Protein AF-0000000087151205 (afdb_homodimer)

Structure (mmCIF, N/CA/C/O backbone):
data_AF-0000000087151205-model_v1
#
loop_
_entity.id
_entity.type
_entity.pdbx_description
1 polymer '3-hydroxyisobutyrate dehydrogenase'
#
loop_
_atom_site.group_PDB
_atom_site.id
_atom_site.type_symbol
_atom_site.label_atom_id
_atom_site.label_alt_id
_atom_site.label_comp_id
_atom_site.label_asym_id
_atom_site.label_entity_id
_atom_site.label_seq_id
_atom_site.pdbx_PDB_ins_code
_atom_site.Cartn_x
_atom_site.Cartn_y
_atom_site.Cartn_z
_atom_site.occupancy
_atom_site.B_iso_or_equiv
_atom_site.auth_seq_id
_atom_site.auth_comp_id
_atom_site.auth_asym_id
_atom_site.auth_atom_id
_atom_site.pdbx_PDB_model_num
ATOM 1 N N . MET A 1 1 ? 5.895 -37.219 1.857 1 96.25 1 MET A N 1
ATOM 2 C CA . MET A 1 1 ? 5.371 -37.844 0.642 1 96.25 1 MET A CA 1
ATOM 3 C C . MET A 1 1 ? 6.391 -37.781 -0.488 1 96.25 1 MET A C 1
ATOM 5 O O . MET A 1 1 ? 7.461 -37.188 -0.329 1 96.25 1 MET A O 1
ATOM 9 N N . GLU A 1 2 ? 6.086 -38.469 -1.586 1 98.31 2 GLU A N 1
ATOM 10 C CA . GLU A 1 2 ? 6.902 -38.375 -2.793 1 98.31 2 GLU A CA 1
ATOM 11 C C . GLU A 1 2 ? 6.418 -37.25 -3.703 1 98.31 2 GLU A C 1
ATOM 13 O O . GLU A 1 2 ? 5.242 -37.188 -4.066 1 98.31 2 GLU A O 1
ATOM 18 N N . ILE A 1 3 ? 7.332 -36.344 -3.998 1 98.81 3 ILE A N 1
ATOM 19 C CA . ILE A 1 3 ? 6.973 -35.156 -4.785 1 98.81 3 ILE A CA 1
ATOM 20 C C . ILE A 1 3 ? 7.973 -35 -5.922 1 98.81 3 ILE A C 1
ATOM 22 O O . ILE A 1 3 ? 9.18 -35.125 -5.723 1 98.81 3 ILE A O 1
ATOM 26 N N . GLY A 1 4 ? 7.508 -34.875 -7.129 1 98.94 4 GLY A N 1
ATOM 27 C CA . GLY A 1 4 ? 8.32 -34.312 -8.188 1 98.94 4 GLY A CA 1
ATOM 28 C C . GLY A 1 4 ? 8.352 -32.781 -8.164 1 98.94 4 GLY A C 1
ATOM 29 O O . GLY A 1 4 ? 7.328 -32.156 -7.91 1 98.94 4 GLY A O 1
ATOM 30 N N . PHE A 1 5 ? 9.539 -32.156 -8.422 1 98.94 5 PHE A N 1
ATOM 31 C CA . PHE A 1 5 ? 9.648 -30.703 -8.453 1 98.94 5 PHE A CA 1
ATOM 32 C C . PHE A 1 5 ? 10.398 -30.25 -9.703 1 98.94 5 PHE A C 1
ATOM 34 O O . PHE A 1 5 ? 11.531 -30.656 -9.938 1 98.94 5 PHE A O 1
ATOM 41 N N . ILE A 1 6 ? 9.727 -29.438 -10.484 1 98.94 6 ILE A N 1
ATOM 42 C CA . ILE A 1 6 ? 10.289 -28.969 -11.742 1 98.94 6 ILE A CA 1
ATOM 43 C C . ILE A 1 6 ? 10.516 -27.453 -11.664 1 98.94 6 ILE A C 1
ATOM 45 O O . ILE A 1 6 ? 9.594 -26.703 -11.352 1 98.94 6 ILE A O 1
ATOM 49 N N . GLY A 1 7 ? 11.68 -26.969 -12.039 1 98.75 7 GLY A N 1
ATOM 50 C CA . GLY A 1 7 ? 12.039 -25.562 -11.93 1 98.75 7 GLY A CA 1
ATOM 51 C C . GLY A 1 7 ? 12.727 -25.234 -10.617 1 98.75 7 GLY A C 1
ATOM 52 O O . GLY A 1 7 ? 12.086 -25.172 -9.57 1 98.75 7 GLY A O 1
ATOM 53 N N . LEU A 1 8 ? 14.062 -25 -10.742 1 98.56 8 LEU A N 1
ATOM 54 C CA . LEU A 1 8 ? 14.875 -24.781 -9.547 1 98.56 8 LEU A CA 1
ATOM 55 C C . LEU A 1 8 ? 15.594 -23.438 -9.617 1 98.56 8 LEU A C 1
ATOM 57 O O . LEU A 1 8 ? 16.812 -23.375 -9.391 1 98.56 8 LEU A O 1
ATOM 61 N N . GLY A 1 9 ? 14.797 -22.469 -10 1 95.94 9 GLY A N 1
ATOM 62 C CA . GLY A 1 9 ? 15.305 -21.094 -10.008 1 95.94 9 GLY A CA 1
ATOM 63 C C . GLY A 1 9 ? 15.258 -20.438 -8.648 1 95.94 9 GLY A C 1
ATOM 64 O O . GLY A 1 9 ? 15.297 -21.109 -7.621 1 95.94 9 GLY A O 1
ATOM 65 N N . LYS A 1 10 ? 15.227 -19.141 -8.641 1 93.94 10 LYS A N 1
ATOM 66 C CA . LYS A 1 10 ? 15.297 -18.328 -7.426 1 93.94 10 LYS A CA 1
ATOM 67 C C . LYS A 1 10 ? 14.18 -18.688 -6.453 1 93.94 10 LYS A C 1
ATOM 69 O O . LYS A 1 10 ? 14.375 -18.656 -5.234 1 93.94 10 LYS A O 1
ATOM 74 N N . MET A 1 11 ? 13.031 -19.016 -7.023 1 96.88 11 MET A N 1
ATOM 75 C CA . MET A 1 11 ? 11.883 -19.359 -6.188 1 96.88 11 MET A CA 1
ATOM 76 C C . MET A 1 11 ? 11.82 -20.875 -5.945 1 96.88 11 MET A C 1
ATOM 78 O O . MET A 1 11 ? 11.664 -21.312 -4.809 1 96.88 11 MET A O 1
ATOM 82 N N . GLY A 1 12 ? 12.016 -21.625 -7.016 1 98.44 12 GLY A N 1
ATOM 83 C CA . GLY A 1 12 ? 11.844 -23.062 -6.938 1 98.44 12 GLY A CA 1
ATOM 84 C C . GLY A 1 12 ? 12.867 -23.734 -6.043 1 98.44 12 GLY A C 1
ATOM 85 O O . GLY A 1 12 ? 12.531 -24.656 -5.289 1 98.44 12 GLY A O 1
ATOM 86 N N . PHE A 1 13 ? 14.109 -23.312 -6.098 1 98.44 13 PHE A N 1
ATOM 87 C CA . PHE A 1 13 ? 15.188 -23.969 -5.375 1 98.44 13 PHE A CA 1
ATOM 88 C C . PHE A 1 13 ? 14.945 -23.922 -3.873 1 98.44 13 PHE A C 1
ATOM 90 O O . PHE A 1 13 ? 14.922 -24.953 -3.205 1 98.44 13 PHE A O 1
ATOM 97 N N . PRO A 1 14 ? 14.742 -22.719 -3.287 1 98.56 14 PRO A N 1
ATOM 98 C CA . PRO A 1 14 ? 14.531 -22.703 -1.837 1 98.56 14 PRO A CA 1
ATOM 99 C C . PRO A 1 14 ? 13.258 -23.453 -1.423 1 98.56 14 PRO A C 1
ATOM 101 O O . PRO A 1 14 ? 13.211 -24.062 -0.351 1 98.56 14 PRO A O 1
ATOM 104 N N . MET A 1 15 ? 12.188 -23.438 -2.207 1 98.75 15 MET A N 1
ATOM 105 C CA . MET A 1 15 ? 10.977 -24.188 -1.889 1 98.75 15 MET A CA 1
ATOM 106 C C . MET A 1 15 ? 11.258 -25.688 -1.861 1 98.75 15 MET A C 1
ATOM 108 O O . MET A 1 15 ? 10.867 -26.375 -0.918 1 98.75 15 MET A O 1
ATOM 112 N N . ALA A 1 16 ? 11.969 -26.172 -2.883 1 98.88 16 ALA A N 1
ATOM 113 C CA . ALA A 1 16 ? 12.32 -27.594 -2.959 1 98.88 16 ALA A CA 1
ATOM 114 C C . ALA A 1 16 ? 13.211 -28 -1.789 1 98.88 16 ALA A C 1
ATOM 116 O O . ALA A 1 16 ? 13.016 -29.062 -1.189 1 98.88 16 ALA A O 1
ATOM 117 N N . ARG A 1 17 ? 14.188 -27.156 -1.486 1 98.75 17 ARG A N 1
ATOM 118 C CA . ARG A 1 17 ? 15.078 -27.406 -0.361 1 98.75 17 ARG A CA 1
ATOM 119 C C . ARG A 1 17 ? 14.289 -27.562 0.936 1 98.75 17 ARG A C 1
ATOM 121 O O . ARG A 1 17 ? 14.539 -28.5 1.71 1 98.75 17 ARG A O 1
ATOM 128 N N . ARG A 1 18 ? 13.32 -26.734 1.192 1 98.75 18 ARG A N 1
ATOM 129 C CA . ARG A 1 18 ? 12.516 -26.797 2.408 1 98.75 18 ARG A CA 1
ATOM 130 C C . ARG A 1 18 ? 11.703 -28.094 2.467 1 98.75 18 ARG A C 1
ATOM 132 O O . ARG A 1 18 ? 11.539 -28.672 3.537 1 98.75 18 ARG A O 1
ATOM 139 N N . LEU A 1 19 ? 11.219 -28.5 1.341 1 98.81 19 LEU A N 1
ATOM 140 C CA . LEU A 1 19 ? 10.453 -29.734 1.29 1 98.81 19 LEU A CA 1
ATOM 141 C C . LEU A 1 19 ? 11.32 -30.938 1.679 1 98.81 19 LEU A C 1
ATOM 143 O O . LEU A 1 19 ? 10.883 -31.797 2.438 1 98.81 19 LEU A O 1
ATOM 147 N N . ILE A 1 20 ? 12.562 -30.969 1.192 1 98.69 20 ILE A N 1
ATOM 148 C CA . ILE A 1 20 ? 13.5 -32.031 1.559 1 98.69 20 ILE A CA 1
ATOM 149 C C . ILE A 1 20 ? 13.75 -31.984 3.064 1 98.69 20 ILE A C 1
ATOM 151 O O . ILE A 1 20 ? 13.672 -33 3.738 1 98.69 20 ILE A O 1
ATOM 155 N N . GLU A 1 21 ? 13.984 -30.766 3.578 1 98.38 21 GLU A N 1
ATOM 156 C CA . GLU A 1 21 ? 14.297 -30.594 4.992 1 98.38 21 GLU A CA 1
ATOM 157 C C . GLU A 1 21 ? 13.125 -31 5.875 1 98.38 21 GLU A C 1
ATOM 159 O O . GLU A 1 21 ? 13.312 -31.422 7.012 1 98.38 21 GLU A O 1
ATOM 164 N N . ALA A 1 22 ? 11.953 -30.906 5.352 1 98.44 22 ALA A N 1
ATOM 165 C CA . ALA A 1 22 ? 10.75 -31.25 6.094 1 98.44 22 ALA A CA 1
ATOM 166 C C . ALA A 1 22 ? 10.469 -32.75 6.02 1 98.44 22 ALA A C 1
ATOM 168 O O . ALA A 1 22 ? 9.492 -33.25 6.602 1 98.44 22 ALA A O 1
ATOM 169 N N . GLY A 1 23 ? 11.258 -33.469 5.227 1 98.38 23 GLY A N 1
ATOM 170 C CA . GLY A 1 23 ? 11.164 -34.938 5.254 1 98.38 23 GLY A CA 1
ATOM 171 C C . GLY A 1 23 ? 10.484 -35.5 4.027 1 98.38 23 GLY A C 1
ATOM 172 O O . GLY A 1 23 ? 10.273 -36.719 3.941 1 98.38 23 GLY A O 1
ATOM 173 N N . HIS A 1 24 ? 10.133 -34.719 3.039 1 98.69 24 HIS A N 1
ATOM 174 C CA . HIS A 1 24 ? 9.57 -35.25 1.793 1 98.69 24 HIS A CA 1
ATOM 175 C C . HIS A 1 24 ? 10.664 -35.812 0.893 1 98.69 24 HIS A C 1
ATOM 177 O O . HIS A 1 24 ? 11.82 -35.406 0.97 1 98.69 24 HIS A O 1
ATOM 183 N N . THR A 1 25 ? 10.305 -36.781 0.111 1 98.69 25 THR A N 1
ATOM 184 C CA . THR A 1 25 ? 11.203 -37.344 -0.887 1 98.69 25 THR A CA 1
ATOM 185 C C . THR A 1 25 ? 11 -36.688 -2.244 1 98.69 25 THR A C 1
ATOM 187 O O . THR A 1 25 ? 9.922 -36.781 -2.832 1 98.69 25 THR A O 1
ATOM 190 N N . LEU A 1 26 ? 12.07 -36.062 -2.764 1 98.88 26 LEU A N 1
ATOM 191 C CA . LEU A 1 26 ? 11.875 -35.281 -3.979 1 98.88 26 LEU A CA 1
ATOM 192 C C . LEU A 1 26 ? 12.609 -35.938 -5.156 1 98.88 26 LEU A C 1
ATOM 194 O O . LEU A 1 26 ? 13.734 -36.406 -5 1 98.88 26 LEU A O 1
ATOM 198 N N . THR A 1 27 ? 11.984 -36 -6.262 1 98.88 27 THR A N 1
ATOM 199 C CA . THR A 1 27 ? 12.586 -36.156 -7.586 1 98.88 27 THR A CA 1
ATOM 200 C C . THR A 1 27 ? 12.555 -34.812 -8.328 1 98.88 27 THR A C 1
ATOM 202 O O . THR A 1 27 ? 11.508 -34.188 -8.453 1 98.88 27 THR A O 1
ATOM 205 N N . VAL A 1 28 ? 13.766 -34.375 -8.852 1 98.94 28 VAL A N 1
ATOM 206 C CA . VAL A 1 28 ? 13.82 -32.969 -9.281 1 98.94 28 VAL A CA 1
ATOM 207 C C . VAL A 1 28 ? 14.336 -32.906 -10.719 1 98.94 28 VAL A C 1
ATOM 209 O O . VAL A 1 28 ? 15.086 -33.781 -11.164 1 98.94 28 VAL A O 1
ATOM 212 N N . PHE A 1 29 ? 13.906 -31.828 -11.414 1 98.81 29 PHE A N 1
ATOM 213 C CA . PHE A 1 29 ? 14.367 -31.547 -12.766 1 98.81 29 PHE A CA 1
ATOM 214 C C . PHE A 1 29 ? 14.5 -30.031 -12.984 1 98.81 29 PHE A C 1
ATOM 216 O O . PHE A 1 29 ? 13.648 -29.266 -12.539 1 98.81 29 PHE A O 1
ATOM 223 N N . ASP A 1 30 ? 15.477 -29.641 -13.562 1 98.69 30 ASP A N 1
ATOM 224 C CA . ASP A 1 30 ? 15.742 -28.312 -14.102 1 98.69 30 ASP A CA 1
ATOM 225 C C . ASP A 1 30 ? 16.656 -28.391 -15.328 1 98.69 30 ASP A C 1
ATOM 227 O O . ASP A 1 30 ? 17.422 -29.344 -15.477 1 98.69 30 ASP A O 1
ATOM 231 N N . THR A 1 31 ? 16.516 -27.359 -16.172 1 96.94 31 THR A N 1
ATOM 232 C CA . THR A 1 31 ? 17.406 -27.344 -17.328 1 96.94 31 THR A CA 1
ATOM 233 C C . THR A 1 31 ? 18.828 -27.016 -16.891 1 96.94 31 THR A C 1
ATOM 235 O O . THR A 1 31 ? 19.781 -27.297 -17.625 1 96.94 31 THR A O 1
ATOM 238 N N . ARG A 1 32 ? 18.984 -26.359 -15.734 1 95.06 32 ARG A N 1
ATOM 239 C CA . ARG A 1 32 ? 20.297 -26.078 -15.18 1 95.06 32 ARG A CA 1
ATOM 240 C C . ARG A 1 32 ? 20.797 -27.234 -14.32 1 95.06 32 ARG A C 1
ATOM 242 O O . ARG A 1 32 ? 20.328 -27.422 -13.195 1 95.06 32 ARG A O 1
ATOM 249 N N . LYS A 1 33 ? 21.844 -27.859 -14.742 1 97 33 LYS A N 1
ATOM 250 C CA . LYS A 1 33 ? 22.375 -29.047 -14.086 1 97 33 LYS A CA 1
ATOM 251 C C . LYS A 1 33 ? 22.891 -28.703 -12.688 1 97 33 LYS A C 1
ATOM 253 O O . LYS A 1 33 ? 22.75 -29.516 -11.766 1 97 33 LYS A O 1
ATOM 258 N N . ASP A 1 34 ? 23.406 -27.594 -12.586 1 97.94 34 ASP A N 1
ATOM 259 C CA . ASP A 1 34 ? 23.984 -27.188 -11.305 1 97.94 34 ASP A CA 1
ATOM 260 C C . ASP A 1 34 ? 22.906 -27.125 -10.227 1 97.94 34 ASP A C 1
ATOM 262 O O . ASP A 1 34 ? 23.141 -27.516 -9.078 1 97.94 34 ASP A O 1
ATOM 266 N N . ALA A 1 35 ? 21.766 -26.594 -10.57 1 97.75 35 ALA A N 1
ATOM 267 C CA . ALA A 1 35 ? 20.656 -26.5 -9.617 1 97.75 35 ALA A CA 1
ATOM 268 C C . ALA A 1 35 ? 20.188 -27.891 -9.188 1 97.75 35 ALA A C 1
ATOM 270 O O . ALA A 1 35 ? 19.906 -28.125 -8.016 1 97.75 35 ALA A O 1
ATOM 271 N N . VAL A 1 36 ? 20.172 -28.828 -10.094 1 98.62 36 VAL A N 1
ATOM 272 C CA . VAL A 1 36 ? 19.781 -30.203 -9.805 1 98.62 36 VAL A CA 1
ATOM 273 C C . VAL A 1 36 ? 20.812 -30.859 -8.883 1 98.62 36 VAL A C 1
ATOM 275 O O . VAL A 1 36 ? 20.438 -31.469 -7.875 1 98.62 36 VAL A O 1
ATOM 278 N N . ASP A 1 37 ? 22.094 -30.641 -9.203 1 98.56 37 ASP A N 1
ATOM 279 C CA . ASP A 1 37 ? 23.172 -31.25 -8.422 1 98.56 37 ASP A CA 1
ATOM 280 C C . ASP A 1 37 ? 23.125 -30.781 -6.969 1 98.56 37 ASP A C 1
ATOM 282 O O . ASP A 1 37 ? 23.391 -31.562 -6.051 1 98.56 37 ASP A O 1
ATOM 286 N N . GLN A 1 38 ? 22.797 -29.578 -6.797 1 98.5 38 GLN A N 1
ATOM 287 C CA . GLN A 1 38 ? 22.75 -29.016 -5.449 1 98.5 38 GLN A CA 1
ATOM 288 C C . GLN A 1 38 ? 21.672 -29.688 -4.613 1 98.5 38 GLN A C 1
ATOM 290 O O . GLN A 1 38 ? 21.859 -29.938 -3.422 1 98.5 38 GLN A O 1
ATOM 295 N N . LEU A 1 39 ? 20.547 -30 -5.215 1 98.62 39 LEU A N 1
ATOM 296 C CA . LEU A 1 39 ? 19.469 -30.641 -4.469 1 98.62 39 LEU A CA 1
ATOM 297 C C . LEU A 1 39 ? 19.75 -32.125 -4.301 1 98.62 39 LEU A C 1
ATOM 299 O O . LEU A 1 39 ? 19.375 -32.719 -3.289 1 98.62 39 LEU A O 1
ATOM 303 N N . VAL A 1 40 ? 20.406 -32.719 -5.27 1 98.62 40 VAL A N 1
ATOM 304 C CA . VAL A 1 40 ? 20.812 -34.125 -5.152 1 98.62 40 VAL A CA 1
ATOM 305 C C . VAL A 1 40 ? 21.75 -34.281 -3.965 1 98.62 40 VAL A C 1
ATOM 307 O O . VAL A 1 40 ? 21.641 -35.25 -3.217 1 98.62 40 VAL A O 1
ATOM 310 N N . ALA A 1 41 ? 22.578 -33.344 -3.812 1 98.44 41 ALA A N 1
ATOM 311 C CA . ALA A 1 41 ? 23.5 -33.344 -2.68 1 98.44 41 ALA A CA 1
ATOM 312 C C . ALA A 1 41 ? 22.734 -33.281 -1.355 1 98.44 41 ALA A C 1
ATOM 314 O O . ALA A 1 41 ? 23.281 -33.656 -0.309 1 98.44 41 ALA A O 1
ATOM 315 N N . ARG A 1 42 ? 21.516 -32.875 -1.415 1 97.88 42 ARG A N 1
ATOM 316 C CA . ARG A 1 42 ? 20.703 -32.75 -0.214 1 97.88 42 ARG A CA 1
ATOM 317 C C . ARG A 1 42 ? 19.719 -33.906 -0.103 1 97.88 42 ARG A C 1
ATOM 319 O O . ARG A 1 42 ? 18.844 -33.906 0.77 1 97.88 42 ARG A O 1
ATOM 326 N N . GLY A 1 43 ? 19.812 -34.844 -1.082 1 98.25 43 GLY A N 1
ATOM 327 C CA . GLY A 1 43 ? 19.047 -36.062 -0.925 1 98.25 43 GLY A CA 1
ATOM 328 C C . GLY A 1 43 ? 17.984 -36.25 -1.998 1 98.25 43 GLY A C 1
ATOM 329 O O . GLY A 1 43 ? 17.281 -37.281 -2.027 1 98.25 43 GLY A O 1
ATOM 330 N N . ALA A 1 44 ? 17.828 -35.375 -2.947 1 98.81 44 ALA A N 1
ATOM 331 C CA . ALA A 1 44 ? 16.844 -35.531 -4.016 1 98.81 44 ALA A CA 1
ATOM 332 C C . ALA A 1 44 ? 17.328 -36.5 -5.09 1 98.81 44 ALA A C 1
ATOM 334 O O . ALA A 1 44 ? 18.531 -36.75 -5.184 1 98.81 44 ALA A O 1
ATOM 335 N N . ALA A 1 45 ? 16.438 -37.031 -5.797 1 98.81 45 ALA A N 1
ATOM 336 C CA . ALA A 1 45 ? 16.766 -37.812 -6.977 1 98.81 45 ALA A CA 1
ATOM 337 C C . ALA A 1 45 ? 16.656 -37 -8.25 1 98.81 45 ALA A C 1
ATOM 339 O O . ALA A 1 45 ? 15.68 -36.25 -8.438 1 98.81 45 ALA A O 1
ATOM 340 N N . PRO A 1 46 ? 17.609 -37.094 -9.133 1 98.75 46 PRO A N 1
ATOM 341 C CA . PRO A 1 46 ? 17.531 -36.344 -10.391 1 98.75 46 PRO A CA 1
ATOM 342 C C . PRO A 1 46 ? 16.609 -37 -11.414 1 98.75 46 PRO A C 1
ATOM 344 O O . PRO A 1 46 ? 16.484 -38.25 -11.445 1 98.75 46 PRO A O 1
ATOM 347 N N . ALA A 1 47 ? 15.945 -36.281 -12.188 1 98.75 47 ALA A N 1
ATOM 348 C CA . ALA A 1 47 ? 15.195 -36.75 -13.344 1 98.75 47 ALA A CA 1
ATOM 349 C C . ALA A 1 47 ? 15.742 -36.156 -14.641 1 98.75 47 ALA A C 1
ATOM 351 O O . ALA A 1 47 ? 16.484 -35.156 -14.609 1 98.75 47 ALA A O 1
ATOM 352 N N . THR A 1 48 ? 15.391 -36.688 -15.766 1 98.19 48 THR A N 1
ATOM 353 C CA . THR A 1 48 ? 15.961 -36.281 -17.047 1 98.19 48 THR A CA 1
ATOM 354 C C . THR A 1 48 ? 14.961 -35.438 -17.828 1 98.19 48 THR A C 1
ATOM 356 O O . THR A 1 48 ? 15.328 -34.781 -18.812 1 98.19 48 THR A O 1
ATOM 359 N N . SER A 1 49 ? 13.719 -35.469 -17.422 1 98.25 49 SER A N 1
ATOM 360 C CA . SER A 1 49 ? 12.664 -34.688 -18.078 1 98.25 49 SER A CA 1
ATOM 361 C C . SER A 1 49 ? 11.43 -34.594 -17.172 1 98.25 49 SER A C 1
ATOM 363 O O . SER A 1 49 ? 11.305 -35.312 -16.203 1 98.25 49 SER A O 1
ATOM 365 N N . PRO A 1 50 ? 10.477 -33.656 -17.516 1 98.88 50 PRO A N 1
ATOM 366 C CA . PRO A 1 50 ? 9.203 -33.594 -16.797 1 98.88 50 PRO A CA 1
ATOM 367 C C . PRO A 1 50 ? 8.445 -34.938 -16.859 1 98.88 50 PRO A C 1
ATOM 369 O O . PRO A 1 50 ? 7.895 -35.375 -15.852 1 98.88 50 PRO A O 1
ATOM 372 N N . LYS A 1 51 ? 8.477 -35.562 -17.984 1 98.88 51 LYS A N 1
ATOM 373 C CA . LYS A 1 51 ? 7.824 -36.844 -18.125 1 98.88 51 LYS A CA 1
ATOM 374 C C . LYS A 1 51 ? 8.469 -37.875 -17.203 1 98.88 51 LYS A C 1
ATOM 376 O O . LYS A 1 51 ? 7.766 -38.688 -16.594 1 98.88 51 LYS A O 1
ATOM 381 N N . ASP A 1 52 ? 9.773 -37.875 -17.172 1 98.88 52 ASP A N 1
ATOM 382 C CA . ASP A 1 52 ? 10.492 -38.812 -16.297 1 98.88 52 ASP A CA 1
ATOM 383 C C . ASP A 1 52 ? 10.031 -38.656 -14.844 1 98.88 52 ASP A C 1
ATOM 385 O O . ASP A 1 52 ? 9.812 -39.656 -14.156 1 98.88 52 ASP A O 1
ATOM 389 N N . ILE A 1 53 ? 9.805 -37.469 -14.367 1 98.88 53 ILE A N 1
ATOM 390 C CA . ILE A 1 53 ? 9.281 -37.219 -13.031 1 98.88 53 ILE A CA 1
ATOM 391 C C . ILE A 1 53 ? 7.863 -37.781 -12.922 1 98.88 53 ILE A C 1
ATOM 393 O O . ILE A 1 53 ? 7.547 -38.5 -11.977 1 98.88 53 ILE A O 1
ATOM 397 N N . ALA A 1 54 ? 7.094 -37.5 -13.945 1 98.81 54 ALA A N 1
ATOM 398 C CA . ALA A 1 54 ? 5.68 -37.844 -13.938 1 98.81 54 ALA A CA 1
ATOM 399 C C . ALA A 1 54 ? 5.5 -39.375 -14.055 1 98.81 54 ALA A C 1
ATOM 401 O O . ALA A 1 54 ? 4.441 -39.906 -13.719 1 98.81 54 ALA A O 1
ATOM 402 N N . ASP A 1 55 ? 6.523 -40.094 -14.508 1 98.81 55 ASP A N 1
ATOM 403 C CA . ASP A 1 55 ? 6.512 -41.562 -14.547 1 98.81 55 ASP A CA 1
ATOM 404 C C . ASP A 1 55 ? 6.766 -42.125 -13.156 1 98.81 55 ASP A C 1
ATOM 406 O O . ASP A 1 55 ? 6.469 -43.312 -12.906 1 98.81 55 ASP A O 1
ATOM 410 N N . ARG A 1 56 ? 7.254 -41.312 -12.25 1 98.75 56 ARG A N 1
ATOM 411 C CA . ARG A 1 56 ? 7.805 -41.875 -11.023 1 98.75 56 ARG A CA 1
ATOM 412 C C . ARG A 1 56 ? 6.949 -41.5 -9.82 1 98.75 56 ARG A C 1
ATOM 414 O O . ARG A 1 56 ? 6.918 -42.219 -8.812 1 98.75 56 ARG A O 1
ATOM 421 N N . VAL A 1 57 ? 6.254 -40.406 -9.875 1 98.69 57 VAL A N 1
ATOM 422 C CA . VAL A 1 57 ? 5.562 -39.906 -8.68 1 98.69 57 VAL A CA 1
ATOM 423 C C . VAL A 1 57 ? 4.133 -39.5 -9.047 1 98.69 57 VAL A C 1
ATOM 425 O O . VAL A 1 57 ? 3.838 -39.219 -10.211 1 98.69 57 VAL A O 1
ATOM 428 N N . GLU A 1 58 ? 3.238 -39.375 -8.055 1 98.75 58 GLU A N 1
ATOM 429 C CA . GLU A 1 58 ? 1.835 -39.031 -8.25 1 98.75 58 GLU A CA 1
ATOM 430 C C . GLU A 1 58 ? 1.638 -37.5 -8.211 1 98.75 58 GLU A C 1
ATOM 432 O O . GLU A 1 58 ? 0.706 -36.969 -8.82 1 98.75 58 GLU A O 1
ATOM 437 N N . THR A 1 59 ? 2.473 -36.812 -7.477 1 98.88 59 THR A N 1
ATOM 438 C CA . THR A 1 59 ? 2.34 -35.375 -7.273 1 98.88 59 THR A CA 1
ATOM 439 C C . THR A 1 59 ? 3.555 -34.625 -7.828 1 98.88 59 THR A C 1
ATOM 441 O O . THR A 1 59 ? 4.688 -34.906 -7.414 1 98.88 59 THR A O 1
ATOM 444 N N . VAL A 1 60 ? 3.324 -33.719 -8.805 1 98.94 60 VAL A N 1
ATOM 445 C CA . VAL A 1 60 ? 4.391 -32.938 -9.414 1 98.94 60 VAL A CA 1
ATOM 446 C C . VAL A 1 60 ? 4.141 -31.453 -9.172 1 98.94 60 VAL A C 1
ATOM 448 O O . VAL A 1 60 ? 3.061 -30.953 -9.477 1 98.94 60 VAL A O 1
ATOM 451 N N . MET A 1 61 ? 5.133 -30.75 -8.602 1 98.94 61 MET A N 1
ATOM 452 C CA . MET A 1 61 ? 5.117 -29.297 -8.438 1 98.94 61 MET A CA 1
ATOM 453 C C . MET A 1 61 ? 6.031 -28.625 -9.461 1 98.94 61 MET A C 1
ATOM 455 O O . MET A 1 61 ? 7.047 -29.188 -9.859 1 98.94 61 MET A O 1
ATOM 459 N N . ALA A 1 62 ? 5.645 -27.453 -9.883 1 98.88 62 ALA A N 1
ATOM 460 C CA . ALA A 1 62 ? 6.488 -26.719 -10.82 1 98.88 62 ALA A CA 1
ATOM 461 C C . ALA A 1 62 ? 6.516 -25.234 -10.484 1 98.88 62 ALA A C 1
ATOM 463 O O . ALA A 1 62 ? 5.5 -24.656 -10.086 1 98.88 62 ALA A O 1
ATOM 464 N N . SER A 1 63 ? 7.625 -24.609 -10.516 1 98.69 63 SER A N 1
ATOM 465 C CA . SER A 1 63 ? 7.879 -23.172 -10.43 1 98.69 63 SER A CA 1
ATOM 466 C C . SER A 1 63 ? 8.68 -22.672 -11.625 1 98.69 63 SER A C 1
ATOM 468 O O . SER A 1 63 ? 9.891 -22.922 -11.711 1 98.69 63 SER A O 1
ATOM 470 N N . LEU A 1 64 ? 7.98 -21.969 -12.547 1 98 64 LEU A N 1
ATOM 471 C CA . LEU A 1 64 ? 8.57 -21.688 -13.852 1 98 64 LEU A CA 1
ATOM 472 C C . LEU A 1 64 ? 8.477 -20.203 -14.172 1 98 64 LEU A C 1
ATOM 474 O O . LEU A 1 64 ? 7.625 -19.5 -13.617 1 98 64 LEU A O 1
ATOM 478 N N . PRO A 1 65 ? 9.305 -19.641 -15.055 1 94.44 65 PRO A N 1
ATOM 479 C CA . PRO A 1 65 ? 9.477 -18.203 -15.203 1 94.44 65 PRO A CA 1
ATOM 480 C C . PRO A 1 65 ? 8.469 -17.594 -16.188 1 94.44 65 PRO A C 1
ATOM 482 O O . PRO A 1 65 ? 8.312 -16.375 -16.234 1 94.44 65 PRO A O 1
ATOM 485 N N . SER A 1 66 ? 7.77 -18.453 -17.031 1 96.38 66 SER A N 1
ATOM 486 C CA . SER A 1 66 ? 6.926 -17.875 -18.078 1 96.38 66 SER A CA 1
ATOM 487 C C . SER A 1 66 ? 5.684 -18.719 -18.312 1 96.38 66 SER A C 1
ATOM 489 O O . SER A 1 66 ? 5.641 -19.891 -17.922 1 96.38 66 SER A O 1
ATOM 491 N N . LEU A 1 67 ? 4.73 -18.094 -18.984 1 97.81 67 LEU A N 1
ATOM 492 C CA . LEU A 1 67 ? 3.512 -18.797 -19.359 1 97.81 67 LEU A CA 1
ATOM 493 C C . LEU A 1 67 ? 3.834 -20 -20.25 1 97.81 67 LEU A C 1
ATOM 495 O O . LEU A 1 67 ? 3.344 -21.094 -20.016 1 97.81 67 LEU A O 1
ATOM 499 N N . GLN A 1 68 ? 4.688 -19.766 -21.141 1 97.94 68 GLN A N 1
ATOM 500 C CA . GLN A 1 68 ? 5.043 -20.797 -22.109 1 97.94 68 GLN A CA 1
ATOM 501 C C . GLN A 1 68 ? 5.781 -21.953 -21.453 1 97.94 68 GLN A C 1
ATOM 503 O O . GLN A 1 68 ? 5.562 -23.125 -21.781 1 97.94 68 GLN A O 1
ATOM 508 N N . ALA A 1 69 ? 6.637 -21.609 -20.562 1 98.12 69 ALA A N 1
ATOM 509 C CA . ALA A 1 69 ? 7.359 -22.656 -19.844 1 98.12 69 ALA A CA 1
ATOM 510 C C . ALA A 1 69 ? 6.395 -23.562 -19.078 1 98.12 69 ALA A C 1
ATOM 512 O O . ALA A 1 69 ? 6.527 -24.781 -19.094 1 98.12 69 ALA A O 1
ATOM 513 N N . SER A 1 70 ? 5.41 -22.953 -18.422 1 98.62 70 SER A N 1
ATOM 514 C CA . SER A 1 70 ? 4.426 -23.734 -17.672 1 98.62 70 SER A CA 1
ATOM 515 C C . SER A 1 70 ? 3.6 -24.625 -18.594 1 98.62 70 SER A C 1
ATOM 517 O O . SER A 1 70 ? 3.35 -25.797 -18.297 1 98.62 70 SER A O 1
ATOM 519 N N . LEU A 1 71 ? 3.182 -24.047 -19.719 1 98.75 71 LEU A N 1
ATOM 520 C CA . LEU A 1 71 ? 2.406 -24.797 -20.688 1 98.75 71 LEU A CA 1
ATOM 521 C C . LEU A 1 71 ? 3.207 -25.984 -21.203 1 98.75 71 LEU A C 1
ATOM 523 O O . LEU A 1 71 ? 2.699 -27.109 -21.25 1 98.75 71 LEU A O 1
ATOM 527 N N . GLU A 1 72 ? 4.434 -25.766 -21.578 1 98.62 72 GLU A N 1
ATOM 528 C CA . GLU A 1 72 ? 5.281 -26.797 -22.172 1 98.62 72 GLU A CA 1
ATOM 529 C C . GLU A 1 72 ? 5.602 -27.906 -21.172 1 98.62 72 GLU A C 1
ATOM 531 O O . GLU A 1 72 ? 5.523 -29.094 -21.484 1 98.62 72 GLU A O 1
ATOM 536 N N . VAL A 1 73 ? 5.953 -27.5 -20 1 98.81 73 VAL A N 1
ATOM 537 C CA . VAL A 1 73 ? 6.293 -28.453 -18.953 1 98.81 73 VAL A CA 1
ATOM 538 C C . VAL A 1 73 ? 5.074 -29.312 -18.641 1 98.81 73 VAL A C 1
ATOM 540 O O . VAL A 1 73 ? 5.195 -30.531 -18.469 1 98.81 73 VAL A O 1
ATOM 543 N N . ALA A 1 74 ? 3.945 -28.75 -18.578 1 98.88 74 ALA A N 1
ATOM 544 C CA . ALA A 1 74 ? 2.732 -29.453 -18.188 1 98.88 74 ALA A CA 1
ATOM 545 C C . ALA A 1 74 ? 2.207 -30.328 -19.328 1 98.88 74 ALA A C 1
ATOM 547 O O . ALA A 1 74 ? 1.819 -31.484 -19.109 1 98.88 74 ALA A O 1
ATOM 548 N N . THR A 1 75 ? 2.225 -29.781 -20.578 1 98.69 75 THR A N 1
ATOM 549 C CA . THR A 1 75 ? 1.367 -30.391 -21.578 1 98.69 75 THR A CA 1
ATOM 550 C C . THR A 1 75 ? 2.139 -30.641 -22.875 1 98.69 75 THR A C 1
ATOM 552 O O . THR A 1 75 ? 1.598 -31.219 -23.828 1 98.69 75 THR A O 1
ATOM 555 N N . GLY A 1 76 ? 3.283 -30.203 -22.953 1 98.25 76 GLY A N 1
ATOM 556 C CA . GLY A 1 76 ? 4.059 -30.375 -24.172 1 98.25 76 GLY A CA 1
ATOM 557 C C . GLY A 1 76 ? 4.602 -31.797 -24.328 1 98.25 76 GLY A C 1
ATOM 558 O O . GLY A 1 76 ? 4.344 -32.656 -23.5 1 98.25 76 GLY A O 1
ATOM 559 N N . LYS A 1 77 ? 5.391 -31.969 -25.484 1 97.88 77 LYS A N 1
ATOM 560 C CA . LYS A 1 77 ? 6.094 -33.25 -25.688 1 97.88 77 LYS A CA 1
ATOM 561 C C . LYS A 1 77 ? 7.121 -33.469 -24.578 1 97.88 77 LYS A C 1
ATOM 563 O O . LYS A 1 77 ? 7.938 -32.594 -24.281 1 97.88 77 LYS A O 1
ATOM 568 N N . GLY A 1 78 ? 7.02 -34.656 -23.969 1 98.25 78 GLY A N 1
ATOM 569 C CA . GLY A 1 78 ? 7.922 -34.969 -22.859 1 98.25 78 GLY A CA 1
ATOM 570 C C . GLY A 1 78 ? 7.527 -34.281 -21.562 1 98.25 78 GLY A C 1
ATOM 571 O O . GLY A 1 78 ? 8.289 -34.281 -20.594 1 98.25 78 GLY A O 1
ATOM 572 N N . GLY A 1 79 ? 6.293 -33.719 -21.594 1 98.81 79 GLY A N 1
ATOM 573 C CA . GLY A 1 79 ? 5.812 -33 -20.422 1 98.81 79 GLY A CA 1
ATOM 574 C C . GLY A 1 79 ? 5.145 -33.906 -19.406 1 98.81 79 GLY A C 1
ATOM 575 O O . GLY A 1 79 ? 5.117 -35.125 -19.578 1 98.81 79 GLY A O 1
ATOM 576 N N . VAL A 1 80 ? 4.641 -33.344 -18.375 1 98.88 80 VAL A N 1
ATOM 577 C CA . VAL A 1 80 ? 3.994 -34.031 -17.266 1 98.88 80 VAL A CA 1
ATOM 578 C C . VAL A 1 80 ? 2.816 -34.844 -17.781 1 98.88 80 VAL A C 1
ATOM 580 O O . VAL A 1 80 ? 2.59 -35.969 -17.328 1 98.88 80 VAL A O 1
ATOM 583 N N . ILE A 1 81 ? 2.121 -34.375 -18.734 1 98.81 81 ILE A N 1
ATOM 584 C CA . ILE A 1 81 ? 0.879 -34.938 -19.266 1 98.81 81 ILE A CA 1
ATOM 585 C C . ILE A 1 81 ? 1.142 -36.312 -19.828 1 98.81 81 ILE A C 1
ATOM 587 O O . ILE A 1 81 ? 0.223 -37.125 -19.938 1 98.81 81 ILE A O 1
ATOM 591 N N . GLU A 1 82 ? 2.33 -36.625 -20.141 1 98.62 82 GLU A N 1
ATOM 592 C CA . GLU A 1 82 ? 2.676 -37.906 -20.766 1 98.62 82 GLU A CA 1
ATOM 593 C C . GLU A 1 82 ? 3.131 -38.906 -19.734 1 98.62 82 GLU A C 1
ATOM 595 O O . GLU A 1 82 ? 3.467 -40.062 -20.062 1 98.62 82 GLU A O 1
ATOM 600 N N . GLY A 1 83 ? 3.141 -38.531 -18.5 1 98.62 83 GLY A N 1
ATOM 601 C CA . GLY A 1 83 ? 3.623 -39.406 -17.438 1 98.62 83 GLY A CA 1
ATOM 602 C C . GLY A 1 83 ? 2.684 -40.562 -17.141 1 98.62 83 GLY A C 1
ATOM 603 O O . GLY A 1 83 ? 1.465 -40.406 -17.281 1 98.62 83 GLY A O 1
ATOM 604 N N . ALA A 1 84 ? 3.203 -41.625 -16.578 1 98.31 84 ALA A N 1
ATOM 605 C CA . ALA A 1 84 ? 2.426 -42.812 -16.344 1 98.31 84 ALA A CA 1
ATOM 606 C C . ALA A 1 84 ? 1.823 -42.812 -14.938 1 98.31 84 ALA A C 1
ATOM 608 O O . ALA A 1 84 ? 0.765 -43.406 -14.711 1 98.31 84 ALA A O 1
ATOM 609 N N . ARG A 1 85 ? 2.422 -42.094 -14.023 1 98.62 85 ARG A N 1
ATOM 610 C CA . ARG A 1 85 ? 2.037 -42.281 -12.625 1 98.62 85 ARG A CA 1
ATOM 611 C C . ARG A 1 85 ? 1.356 -41 -12.094 1 98.62 85 ARG A C 1
ATOM 613 O O . ARG A 1 85 ? 0.574 -41.062 -11.141 1 98.62 85 ARG A O 1
ATOM 620 N N . VAL A 1 86 ? 1.593 -39.906 -12.719 1 98.88 86 VAL A N 1
ATOM 621 C CA . VAL A 1 86 ? 1.184 -38.625 -12.203 1 98.88 86 VAL A CA 1
ATOM 622 C C . VAL A 1 86 ? -0.337 -38.562 -12.07 1 98.88 86 VAL A C 1
ATOM 624 O O . VAL A 1 86 ? -1.059 -39.062 -12.938 1 98.88 86 VAL A O 1
ATOM 627 N N . LYS A 1 87 ? -0.772 -38 -10.938 1 98.75 87 LYS A N 1
ATOM 628 C CA . LYS A 1 87 ? -2.197 -37.812 -10.688 1 98.75 87 LYS A CA 1
ATOM 629 C C . LYS A 1 87 ? -2.533 -36.312 -10.523 1 98.75 87 LYS A C 1
ATOM 631 O O . LYS A 1 87 ? -3.668 -35.906 -10.773 1 98.75 87 LYS A O 1
ATOM 636 N N . ARG A 1 88 ? -1.566 -35.562 -10.094 1 98.56 88 ARG A N 1
ATOM 637 C CA . ARG A 1 88 ? -1.823 -34.125 -9.867 1 98.56 88 ARG A CA 1
ATOM 638 C C . ARG A 1 88 ? -0.6 -33.281 -10.211 1 98.56 88 ARG A C 1
ATOM 640 O O . ARG A 1 88 ? 0.535 -33.719 -9.969 1 98.56 88 ARG A O 1
ATOM 647 N N . PHE A 1 89 ? -0.85 -32.219 -10.852 1 98.88 89 PHE A N 1
ATOM 648 C CA . PHE A 1 89 ? 0.136 -31.203 -11.203 1 98.88 89 PHE A CA 1
ATOM 649 C C . PHE A 1 89 ? -0.145 -29.891 -10.469 1 98.88 89 PHE A C 1
ATOM 651 O O . PHE A 1 89 ? -1.208 -29.297 -10.641 1 98.88 89 PHE A O 1
ATOM 658 N N . ILE A 1 90 ? 0.778 -29.422 -9.609 1 98.94 90 ILE A N 1
ATOM 659 C CA . ILE A 1 90 ? 0.667 -28.188 -8.836 1 98.94 90 ILE A CA 1
ATOM 660 C C . ILE A 1 90 ? 1.552 -27.109 -9.461 1 98.94 90 ILE A C 1
ATOM 662 O O . ILE A 1 90 ? 2.779 -27.172 -9.375 1 98.94 90 ILE A O 1
ATOM 666 N N . ASP A 1 91 ? 0.96 -26.141 -10.055 1 98.81 91 ASP A N 1
ATOM 667 C CA . ASP A 1 91 ? 1.7 -25.047 -10.688 1 98.81 91 ASP A CA 1
ATOM 668 C C . ASP A 1 91 ? 1.864 -23.875 -9.727 1 98.81 91 ASP A C 1
ATOM 670 O O . ASP A 1 91 ? 0.909 -23.141 -9.469 1 98.81 91 ASP A O 1
ATOM 674 N N . LEU A 1 92 ? 3.105 -23.609 -9.266 1 98.75 92 LEU A N 1
ATOM 675 C CA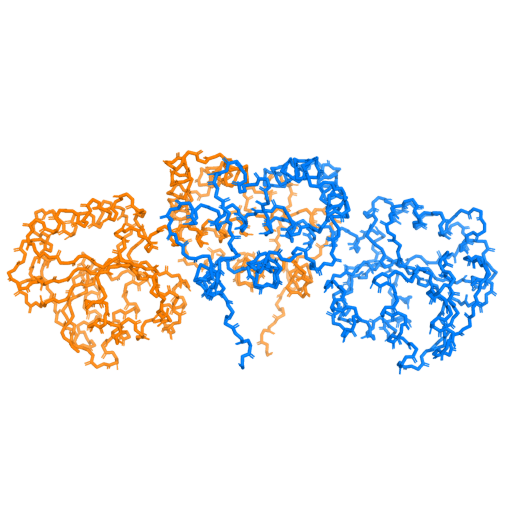 . LEU A 1 92 ? 3.41 -22.531 -8.328 1 98.75 92 LEU A CA 1
ATOM 676 C C . LEU A 1 92 ? 3.744 -21.25 -9.062 1 98.75 92 LEU A C 1
ATOM 678 O O . LEU A 1 92 ? 3.975 -20.203 -8.43 1 98.75 92 LEU A O 1
ATOM 682 N N . SER A 1 93 ? 3.762 -21.312 -10.414 1 98.38 93 SER A N 1
ATOM 683 C CA . SER A 1 93 ? 4.141 -20.172 -11.258 1 98.38 93 SER A CA 1
ATOM 684 C C . SER A 1 93 ? 3.01 -19.156 -11.359 1 98.38 93 SER A C 1
ATOM 686 O O . SER A 1 93 ? 1.869 -19.453 -11 1 98.38 93 SER A O 1
ATOM 688 N N . THR A 1 94 ? 3.377 -17.969 -11.742 1 97.94 94 THR A N 1
ATOM 689 C CA . THR A 1 94 ? 2.395 -16.953 -12.102 1 97.94 94 THR A CA 1
ATOM 690 C C . THR A 1 94 ? 2.186 -16.922 -13.609 1 97.94 94 THR A C 1
ATOM 692 O O . THR A 1 94 ? 3.02 -16.391 -14.344 1 97.94 94 THR A O 1
ATOM 695 N N . VAL A 1 95 ? 1 -17.438 -14.047 1 98.19 95 VAL A N 1
ATOM 696 C CA . VAL A 1 95 ? 0.816 -17.578 -15.492 1 98.19 95 VAL A CA 1
ATOM 697 C C . VAL A 1 95 ? -0.491 -16.922 -15.914 1 98.19 95 VAL A C 1
ATOM 699 O O . VAL A 1 95 ? -0.794 -16.844 -17.109 1 98.19 95 VAL A O 1
ATOM 702 N N . GLY A 1 96 ? -1.278 -16.438 -14.945 1 97.81 96 GLY A N 1
ATOM 703 C CA . GLY A 1 96 ? -2.576 -15.852 -15.242 1 97.81 96 GLY A CA 1
ATOM 704 C C . GLY A 1 96 ? -3.693 -16.875 -15.297 1 97.81 96 GLY A C 1
ATOM 705 O O . GLY A 1 96 ? -3.438 -18.078 -15.453 1 97.81 96 GLY A O 1
ATOM 706 N N . SER A 1 97 ? -4.91 -16.422 -15.18 1 97.94 97 SER A N 1
ATOM 707 C CA . SER A 1 97 ? -6.074 -17.281 -15.062 1 97.94 97 SER A CA 1
ATOM 708 C C . SER A 1 97 ? -6.352 -18.016 -16.375 1 97.94 97 SER A C 1
ATOM 710 O O . SER A 1 97 ? -6.688 -19.203 -16.375 1 97.94 97 SER A O 1
ATOM 712 N N . GLN A 1 98 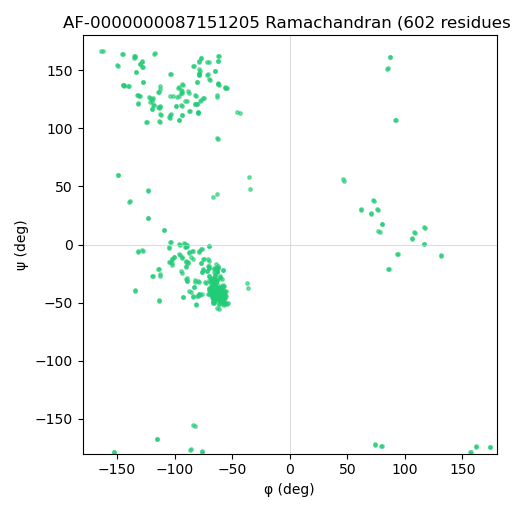? -6.176 -17.391 -17.469 1 97.31 98 GLN A N 1
ATOM 713 C CA . GLN A 1 98 ? -6.477 -18 -18.766 1 97.31 98 GLN A CA 1
ATOM 714 C C . GLN A 1 98 ? -5.535 -19.156 -19.078 1 97.31 98 GLN A C 1
ATOM 716 O O . GLN A 1 98 ? -5.98 -20.234 -19.484 1 97.31 98 GLN A O 1
ATOM 721 N N . MET A 1 99 ? -4.289 -18.922 -18.859 1 98.25 99 MET A N 1
ATOM 722 C CA . MET A 1 99 ? -3.312 -19.984 -19.078 1 98.25 99 MET A CA 1
ATOM 723 C C . MET A 1 99 ? -3.537 -21.125 -18.094 1 98.25 99 MET A C 1
ATOM 725 O O . MET A 1 99 ? -3.432 -22.297 -18.469 1 98.25 99 MET A O 1
ATOM 729 N N . ALA A 1 100 ? -3.84 -20.812 -16.844 1 98.5 100 ALA A N 1
ATOM 730 C CA . ALA A 1 100 ? -4.109 -21.844 -15.859 1 98.5 100 ALA A CA 1
ATOM 731 C C . ALA A 1 100 ? -5.289 -22.719 -16.281 1 98.5 100 ALA A C 1
ATOM 733 O O . ALA A 1 100 ? -5.246 -23.953 -16.141 1 98.5 100 ALA A O 1
ATOM 734 N N . VAL A 1 101 ? -6.328 -22.125 -16.797 1 98.56 101 VAL A N 1
ATOM 735 C CA . VAL A 1 101 ? -7.504 -22.844 -17.25 1 98.56 101 VAL A CA 1
ATOM 736 C C . VAL A 1 101 ? -7.141 -23.719 -18.453 1 98.56 101 VAL A C 1
ATOM 738 O O . VAL A 1 101 ? -7.574 -24.875 -18.547 1 98.56 101 VAL A O 1
ATOM 741 N N . LYS A 1 102 ? -6.387 -23.172 -19.328 1 98.69 102 LYS A N 1
ATOM 742 C CA . LYS A 1 102 ? -5.941 -23.922 -20.5 1 98.69 102 LYS A CA 1
ATOM 743 C C . LYS A 1 102 ? -5.176 -25.188 -20.078 1 98.69 102 LYS A C 1
ATOM 745 O O . LYS A 1 102 ? -5.449 -26.281 -20.578 1 98.69 102 LYS A O 1
ATOM 750 N N . ILE A 1 103 ? -4.242 -25 -19.188 1 98.81 103 ILE A N 1
ATOM 751 C CA . ILE A 1 103 ? -3.451 -26.125 -18.703 1 98.81 103 ILE A CA 1
ATOM 752 C C . ILE A 1 103 ? -4.359 -27.125 -18 1 98.81 103 ILE A C 1
ATOM 754 O O . ILE A 1 103 ? -4.246 -28.328 -18.219 1 98.81 103 ILE A O 1
ATOM 758 N N . HIS A 1 104 ? -5.262 -26.625 -17.188 1 98.75 104 HIS A N 1
ATOM 759 C CA . HIS A 1 104 ? -6.234 -27.469 -16.5 1 98.75 104 HIS A CA 1
ATOM 760 C C . HIS A 1 104 ? -7 -28.344 -17.484 1 98.75 104 HIS A C 1
ATOM 762 O O . HIS A 1 104 ? -7.094 -29.562 -17.297 1 98.75 104 HIS A O 1
ATOM 768 N N . ASP A 1 105 ? -7.535 -27.719 -18.516 1 98.75 105 ASP A N 1
ATOM 769 C CA . ASP A 1 105 ? -8.367 -28.438 -19.484 1 98.75 105 ASP A CA 1
ATOM 770 C C . ASP A 1 105 ? -7.57 -29.516 -20.203 1 98.75 105 ASP A C 1
ATOM 772 O O . ASP A 1 105 ? -8.078 -30.609 -20.453 1 98.75 105 ASP A O 1
ATOM 776 N N . LEU A 1 106 ? -6.371 -29.219 -20.547 1 98.81 106 LEU A N 1
ATOM 777 C CA . LEU A 1 106 ? -5.523 -30.172 -21.25 1 98.81 106 LEU A CA 1
ATOM 778 C C . LEU A 1 106 ? -5.16 -31.344 -20.359 1 98.81 106 LEU A C 1
ATOM 780 O O . LEU A 1 106 ? -5.234 -32.5 -20.781 1 98.81 106 LEU A O 1
ATOM 784 N N . LEU A 1 107 ? -4.797 -31.109 -19.125 1 98.88 107 LEU A N 1
ATOM 785 C CA . LEU A 1 107 ? -4.441 -32.188 -18.188 1 98.88 107 LEU A CA 1
ATOM 786 C C . LEU A 1 107 ? -5.648 -33.062 -17.875 1 98.88 107 LEU A C 1
ATOM 788 O O . LEU A 1 107 ? -5.512 -34.25 -17.703 1 98.88 107 LEU A O 1
ATOM 792 N N . ALA A 1 108 ? -6.805 -32.406 -17.797 1 98.5 108 ALA A N 1
ATOM 793 C CA . ALA A 1 108 ? -8.039 -33.125 -17.484 1 98.5 108 ALA A CA 1
ATOM 794 C C . ALA A 1 108 ? -8.328 -34.219 -18.516 1 98.5 108 ALA A C 1
ATOM 796 O O . ALA A 1 108 ? -8.922 -35.25 -18.188 1 98.5 108 ALA A O 1
ATOM 797 N N . GLN A 1 109 ? -7.887 -34 -19.734 1 98.12 109 GLN A N 1
ATOM 798 C CA . GLN A 1 109 ? -8.078 -35 -20.797 1 98.12 109 GLN A CA 1
ATOM 799 C C . GLN A 1 109 ? -7.344 -36.281 -20.469 1 98.12 109 GLN A C 1
ATOM 801 O O . GLN A 1 109 ? -7.684 -37.344 -21.016 1 98.12 109 GLN A O 1
ATOM 806 N N . LYS A 1 110 ? -6.348 -36.219 -19.641 1 98.31 110 LYS A N 1
ATOM 807 C CA . LYS A 1 110 ? -5.57 -37.375 -19.234 1 98.31 110 LYS A CA 1
ATOM 808 C C . LYS A 1 110 ? -5.855 -37.75 -17.781 1 98.31 110 LYS A C 1
ATOM 810 O O . LYS A 1 110 ? -5.086 -38.5 -17.172 1 98.31 110 LYS A O 1
ATOM 815 N N . ASN A 1 111 ? -6.926 -37.156 -17.203 1 98.31 111 ASN A N 1
ATOM 816 C CA . ASN A 1 111 ? -7.359 -37.406 -15.82 1 98.31 111 ASN A CA 1
ATOM 817 C C . ASN A 1 111 ? -6.293 -37 -14.82 1 98.31 111 ASN A C 1
ATOM 819 O O . ASN A 1 111 ? -6.082 -37.656 -13.805 1 98.31 111 ASN A O 1
ATOM 823 N N . ILE A 1 112 ? -5.535 -36.062 -15.156 1 98.88 112 ILE A N 1
ATOM 824 C CA . ILE A 1 112 ? -4.586 -35.438 -14.234 1 98.88 112 ILE A CA 1
ATOM 825 C C . ILE A 1 112 ? -5.191 -34.188 -13.648 1 98.88 112 ILE A C 1
ATOM 827 O O . ILE A 1 112 ? -5.672 -33.312 -14.383 1 98.88 112 ILE A O 1
ATOM 831 N N . VAL A 1 113 ? -5.191 -34.062 -12.336 1 98.75 113 VAL A N 1
ATOM 832 C CA . VAL A 1 113 ? -5.762 -32.906 -11.641 1 98.75 113 VAL A CA 1
ATOM 833 C C . VAL A 1 113 ? -4.762 -31.766 -11.633 1 98.75 113 VAL A C 1
ATOM 835 O O . VAL A 1 113 ? -3.584 -31.953 -11.32 1 98.75 113 VAL A O 1
ATOM 838 N N . GLN A 1 114 ? -5.188 -30.594 -12.062 1 98.69 114 GLN A N 1
ATOM 839 C CA . GLN A 1 114 ? -4.367 -29.406 -11.875 1 98.69 114 GLN A CA 1
ATOM 840 C C . GLN A 1 114 ? -4.738 -28.672 -10.594 1 98.69 114 GLN A C 1
ATOM 842 O O . GLN A 1 114 ? -5.922 -28.484 -10.297 1 98.69 114 GLN A O 1
ATOM 847 N N . ILE A 1 115 ? -3.787 -28.328 -9.828 1 98.56 115 ILE A N 1
ATOM 848 C CA . ILE A 1 115 ? -3.895 -27.391 -8.719 1 98.56 115 ILE A CA 1
ATOM 849 C C . ILE A 1 115 ? -3.117 -26.109 -9.039 1 98.56 115 ILE A C 1
ATOM 851 O O . ILE A 1 115 ? -1.896 -26.156 -9.211 1 98.56 115 ILE A O 1
ATOM 855 N N . ASP A 1 116 ? -3.807 -25.094 -9.211 1 97.56 116 ASP A N 1
ATOM 856 C CA . ASP A 1 116 ? -3.227 -23.781 -9.406 1 97.56 116 ASP A CA 1
ATOM 857 C C . ASP A 1 116 ? -2.848 -23.141 -8.07 1 97.56 116 ASP A C 1
ATOM 859 O O . ASP A 1 116 ? -3.715 -22.875 -7.238 1 97.56 116 ASP A O 1
ATOM 863 N N . SER A 1 117 ? -1.525 -22.797 -7.902 1 98.62 117 SER A N 1
ATOM 864 C CA . SER A 1 117 ? -1.088 -22.406 -6.566 1 98.62 117 SER A CA 1
ATOM 865 C C . SER A 1 117 ? 0.053 -21.391 -6.633 1 98.62 117 SER A C 1
ATOM 867 O O . SER A 1 117 ? 1.115 -21.609 -6.043 1 98.62 117 SER A O 1
ATOM 869 N N . PRO A 1 118 ? -0.214 -20.25 -7.262 1 98.69 118 PRO A N 1
ATOM 870 C CA . PRO A 1 118 ? 0.834 -19.234 -7.238 1 98.69 118 PRO A CA 1
ATOM 871 C C . PRO A 1 118 ? 1.17 -18.766 -5.824 1 98.69 118 PRO A C 1
ATOM 873 O O . PRO A 1 118 ? 0.422 -19.047 -4.883 1 98.69 118 PRO A O 1
ATOM 876 N N . VAL A 1 119 ? 2.361 -18.125 -5.719 1 98.44 119 VAL A N 1
ATOM 877 C CA . VAL A 1 119 ? 2.859 -17.781 -4.391 1 98.44 119 VAL A CA 1
ATOM 878 C C . VAL A 1 119 ? 3.275 -16.312 -4.367 1 98.44 119 VAL A C 1
ATOM 880 O O . VAL A 1 119 ? 3.555 -15.719 -5.41 1 98.44 119 VAL A O 1
ATOM 883 N N . SER A 1 120 ? 3.27 -15.719 -3.225 1 97.69 120 SER A N 1
ATOM 884 C CA . SER A 1 120 ? 3.742 -14.359 -2.98 1 97.69 120 SER A CA 1
ATOM 885 C C . SER A 1 120 ? 4.645 -14.297 -1.752 1 97.69 120 SER A C 1
ATOM 887 O O . SER A 1 120 ? 4.434 -15.031 -0.785 1 97.69 120 SER A O 1
ATOM 889 N N . GLY A 1 121 ? 5.633 -13.383 -1.745 1 94.56 121 GLY A N 1
ATOM 890 C CA . GLY A 1 121 ? 6.551 -13.227 -0.629 1 94.56 121 GLY A CA 1
ATOM 891 C C . GLY A 1 121 ? 8.008 -13.18 -1.056 1 94.56 121 GLY A C 1
ATOM 892 O O . GLY A 1 121 ? 8.891 -12.914 -0.238 1 94.56 121 GLY A O 1
ATOM 893 N N . GLY A 1 122 ? 8.32 -13.453 -2.285 1 92.75 122 GLY A N 1
ATOM 894 C CA . GLY A 1 122 ? 9.648 -13.305 -2.855 1 92.75 122 GLY A CA 1
ATOM 895 C C . GLY A 1 122 ? 10.617 -14.375 -2.395 1 92.75 122 GLY A C 1
ATOM 896 O O . GLY A 1 122 ? 10.219 -15.352 -1.756 1 92.75 122 GLY A O 1
ATOM 897 N N . VAL A 1 123 ? 11.836 -14.164 -2.771 1 93.25 123 VAL A N 1
ATOM 898 C CA . VAL A 1 123 ? 12.898 -15.125 -2.484 1 93.25 123 VAL A CA 1
ATOM 899 C C . VAL A 1 123 ? 13.055 -15.289 -0.973 1 93.25 123 VAL A C 1
ATOM 901 O O . VAL A 1 123 ? 13.203 -16.406 -0.473 1 93.25 123 VAL A O 1
ATOM 904 N N . SER A 1 124 ? 12.945 -14.156 -0.298 1 93.56 124 SER A N 1
ATOM 905 C CA . SER A 1 124 ? 13.047 -14.219 1.157 1 93.56 124 SER A CA 1
ATOM 906 C C . SER A 1 124 ? 11.945 -15.086 1.753 1 93.56 124 SER A C 1
ATOM 908 O O . SER A 1 124 ? 12.203 -15.906 2.643 1 93.56 124 SER A O 1
ATOM 910 N N . GLY A 1 125 ? 10.734 -14.922 1.292 1 95.44 125 GLY A N 1
ATOM 911 C CA . GLY A 1 125 ? 9.641 -15.766 1.751 1 95.44 125 GLY A CA 1
ATOM 912 C C . GLY A 1 125 ? 9.844 -17.234 1.43 1 95.44 125 GLY A C 1
ATOM 913 O O . GLY A 1 125 ? 9.531 -18.094 2.246 1 95.44 125 GLY A O 1
ATOM 914 N N . ALA A 1 126 ? 10.391 -17.516 0.293 1 97.31 126 ALA A N 1
ATOM 915 C CA . ALA A 1 126 ? 10.656 -18.891 -0.12 1 97.31 126 ALA A CA 1
ATOM 916 C C . ALA A 1 126 ? 11.703 -19.531 0.781 1 97.31 126 ALA A C 1
ATOM 918 O O . ALA A 1 126 ? 11.562 -20.703 1.165 1 97.31 126 ALA A O 1
ATOM 919 N N . GLU A 1 127 ? 12.695 -18.75 1.099 1 97.38 127 GLU A N 1
ATOM 920 C CA . GLU A 1 127 ? 13.773 -19.25 1.945 1 97.38 127 GLU A CA 1
ATOM 921 C C . GLU A 1 127 ? 13.281 -19.531 3.361 1 97.38 127 GLU A C 1
ATOM 923 O O . GLU A 1 127 ? 13.688 -20.516 3.982 1 97.38 127 GLU A O 1
ATOM 928 N N . LYS A 1 128 ? 12.367 -18.688 3.828 1 97.25 128 LYS A N 1
ATOM 929 C CA . LYS A 1 128 ? 11.938 -18.75 5.223 1 97.25 128 LYS A CA 1
ATOM 930 C C . LYS A 1 128 ? 10.695 -19.609 5.379 1 97.25 128 LYS A C 1
ATOM 932 O O . LYS A 1 128 ? 10.328 -20 6.496 1 97.25 128 LYS A O 1
ATOM 937 N N . GLY A 1 129 ? 10.094 -19.969 4.305 1 98.19 129 GLY A N 1
ATOM 938 C CA . GLY A 1 129 ? 8.859 -20.734 4.375 1 98.19 129 GLY A CA 1
ATOM 939 C C . GLY A 1 129 ? 7.668 -19.906 4.828 1 98.19 129 GLY A C 1
ATOM 940 O O . GLY A 1 129 ? 6.824 -20.391 5.59 1 98.19 129 GLY A O 1
ATOM 941 N N . THR A 1 130 ? 7.645 -18.641 4.371 1 97.69 130 THR A N 1
ATOM 942 C CA . THR A 1 130 ? 6.598 -17.734 4.828 1 97.69 130 THR A CA 1
ATOM 943 C C . THR A 1 130 ? 5.812 -17.172 3.645 1 97.69 130 THR A C 1
ATOM 945 O O . THR A 1 130 ? 5.227 -16.094 3.738 1 97.69 130 THR A O 1
ATOM 948 N N . LEU A 1 131 ? 5.828 -17.844 2.549 1 98.25 131 LEU A N 1
ATOM 949 C CA . LEU A 1 131 ? 5.094 -17.406 1.37 1 98.25 131 LEU A CA 1
ATOM 950 C C . LEU A 1 131 ? 3.592 -17.422 1.627 1 98.25 131 LEU A C 1
ATOM 952 O O . LEU A 1 131 ? 3.104 -18.203 2.439 1 98.25 131 LEU A O 1
ATOM 956 N N . ALA A 1 132 ? 2.893 -16.531 0.98 1 98.44 132 ALA A N 1
ATOM 957 C CA . ALA A 1 132 ? 1.455 -16.703 0.791 1 98.44 132 ALA A CA 1
ATOM 958 C C . ALA A 1 132 ? 1.171 -17.672 -0.366 1 98.44 132 ALA A C 1
ATOM 960 O O . ALA A 1 132 ? 1.46 -17.344 -1.523 1 98.44 132 ALA A O 1
ATOM 961 N N . VAL A 1 133 ? 0.612 -18.797 -0.054 1 98.81 133 VAL A N 1
ATOM 962 C CA . VAL A 1 133 ? 0.359 -19.828 -1.043 1 98.81 133 VAL A CA 1
ATOM 963 C C . VAL A 1 133 ? -1.124 -19.859 -1.405 1 98.81 133 VAL A C 1
ATOM 965 O O . VAL A 1 133 ? -1.965 -20.234 -0.583 1 98.81 133 VAL A O 1
ATOM 968 N N . MET A 1 134 ? -1.458 -19.469 -2.621 1 98.88 134 MET A N 1
ATOM 969 C CA . MET A 1 134 ? -2.838 -19.344 -3.084 1 98.88 134 MET A CA 1
ATOM 970 C C . MET A 1 134 ? -3.254 -20.578 -3.883 1 98.88 134 MET A C 1
ATOM 972 O O . MET A 1 134 ? -2.721 -20.828 -4.965 1 98.88 134 MET A O 1
ATOM 976 N N . VAL A 1 135 ? -4.285 -21.266 -3.381 1 98.81 135 VAL A N 1
ATOM 977 C CA . VAL A 1 135 ? -4.555 -22.578 -3.963 1 98.81 135 VAL A CA 1
ATOM 978 C C . VAL A 1 135 ? -5.977 -22.625 -4.516 1 98.81 135 VAL A C 1
ATOM 980 O O . VAL A 1 135 ? -6.93 -22.266 -3.818 1 98.81 135 VAL A O 1
ATOM 983 N N . SER A 1 136 ? -6.055 -23 -5.75 1 98.69 136 SER A N 1
ATOM 984 C CA . SER A 1 136 ? -7.355 -23.359 -6.305 1 98.69 136 SER A CA 1
ATOM 985 C C . SER A 1 136 ? -7.312 -24.734 -6.969 1 98.69 136 SER A C 1
ATOM 987 O O . SER A 1 136 ? -6.305 -25.094 -7.582 1 98.69 136 SER A O 1
ATOM 989 N N . GLY A 1 137 ? -8.305 -25.547 -6.82 1 98.44 137 GLY A N 1
ATOM 990 C CA . GLY A 1 137 ? -8.445 -26.906 -7.309 1 98.44 137 GLY A CA 1
ATOM 991 C C . GLY A 1 137 ? -9.445 -27.719 -6.512 1 98.44 137 GLY A C 1
ATOM 992 O O . GLY A 1 137 ? -10.078 -27.203 -5.594 1 98.44 137 GLY A O 1
ATOM 993 N N . PRO A 1 138 ? -9.602 -29.016 -6.895 1 98.38 138 PRO A N 1
ATOM 994 C CA . PRO A 1 138 ? -10.547 -29.859 -6.148 1 98.38 138 PRO A CA 1
ATOM 995 C C . PRO A 1 138 ? -10.156 -30.031 -4.684 1 98.38 138 PRO A C 1
ATOM 997 O O . PRO A 1 138 ? -8.977 -30.234 -4.375 1 98.38 138 PRO A O 1
ATOM 1000 N N . LYS A 1 139 ? -11.102 -29.984 -3.779 1 98 139 LYS A N 1
ATOM 1001 C CA . LYS A 1 139 ? -10.875 -29.984 -2.336 1 98 139 LYS A CA 1
ATOM 1002 C C . LYS A 1 139 ? -10.133 -31.234 -1.893 1 98 139 LYS A C 1
ATOM 1004 O O . LYS A 1 139 ? -9.203 -31.156 -1.088 1 98 139 LYS A O 1
ATOM 1009 N N . PRO A 1 140 ? -10.516 -32.406 -2.432 1 98.25 140 PRO A N 1
ATOM 1010 C CA . PRO A 1 140 ? -9.805 -33.594 -1.982 1 98.25 140 PRO A CA 1
ATOM 1011 C C . PRO A 1 140 ? -8.312 -33.562 -2.318 1 98.25 140 PRO A C 1
ATOM 1013 O O . PRO A 1 140 ? -7.484 -33.969 -1.502 1 98.25 140 PRO A O 1
ATOM 1016 N N . ASP A 1 141 ? -8.016 -33.125 -3.498 1 98.19 141 ASP A N 1
ATOM 1017 C CA . ASP A 1 141 ? -6.609 -33.031 -3.895 1 98.19 141 ASP A CA 1
ATOM 1018 C C . ASP A 1 141 ? -5.879 -31.953 -3.086 1 98.19 141 ASP A C 1
ATOM 1020 O O . ASP A 1 141 ? -4.715 -32.125 -2.717 1 98.19 141 ASP A O 1
ATOM 1024 N N . PHE A 1 142 ? -6.586 -30.891 -2.822 1 98.38 142 PHE A N 1
ATOM 1025 C CA . PHE A 1 142 ? -6.023 -29.859 -1.965 1 98.38 142 PHE A CA 1
ATOM 1026 C C . PHE A 1 142 ? -5.656 -30.422 -0.598 1 98.38 142 PHE A C 1
ATOM 1028 O O . PHE A 1 142 ? -4.547 -30.219 -0.11 1 98.38 142 PHE A O 1
ATOM 1035 N N . GLU A 1 143 ? -6.523 -31.125 0.007 1 98.38 143 GLU A N 1
ATOM 1036 C CA . GLU A 1 143 ? -6.297 -31.688 1.333 1 98.38 143 GLU A CA 1
ATOM 1037 C C . GLU A 1 143 ? -5.105 -32.625 1.329 1 98.38 143 GLU A C 1
ATOM 1039 O O . GLU A 1 143 ? -4.336 -32.688 2.293 1 98.38 143 GLU A O 1
ATOM 1044 N N . LEU A 1 144 ? -4.988 -33.312 0.255 1 98.06 144 LEU A N 1
ATOM 1045 C CA . LEU A 1 144 ? -3.906 -34.281 0.119 1 98.06 144 LEU A CA 1
ATOM 1046 C C . LEU A 1 144 ? -2.549 -33.594 0.114 1 98.06 144 LEU A C 1
ATOM 1048 O O . LEU A 1 144 ? -1.574 -34.125 0.65 1 98.06 144 LEU A O 1
ATOM 1052 N N . VAL A 1 145 ? -2.473 -32.406 -0.489 1 98.44 145 VAL A N 1
ATOM 1053 C CA . VAL A 1 145 ? -1.165 -31.797 -0.71 1 98.44 145 VAL A CA 1
ATOM 1054 C C . VAL A 1 145 ? -0.949 -30.656 0.286 1 98.44 145 VAL A C 1
ATOM 1056 O O . VAL A 1 145 ? 0.118 -30.047 0.311 1 98.44 145 VAL A O 1
ATOM 1059 N N . LYS A 1 146 ? -1.894 -30.328 1.126 1 98.56 146 LYS A N 1
ATOM 1060 C CA . LYS A 1 146 ? -1.846 -29.172 2.023 1 98.56 146 LYS A CA 1
ATOM 1061 C C . LYS A 1 146 ? -0.626 -29.25 2.939 1 98.56 146 LYS A C 1
ATOM 1063 O O . LYS A 1 146 ? 0.014 -28.219 3.205 1 98.56 146 LYS A O 1
ATOM 1068 N N . GLY A 1 147 ? -0.373 -30.406 3.473 1 98.38 147 GLY A N 1
ATOM 1069 C CA . GLY A 1 147 ? 0.776 -30.562 4.348 1 98.38 147 GLY A CA 1
ATOM 1070 C C . GLY A 1 147 ? 2.082 -30.141 3.701 1 98.38 147 GLY A C 1
ATOM 1071 O O . GLY A 1 147 ? 2.916 -29.484 4.336 1 98.38 147 GLY A O 1
ATOM 1072 N N . ALA A 1 148 ? 2.293 -30.547 2.447 1 98.75 148 ALA A N 1
ATOM 1073 C CA . ALA A 1 148 ? 3.492 -30.141 1.714 1 98.75 148 ALA A CA 1
ATOM 1074 C C . ALA A 1 148 ? 3.5 -28.641 1.45 1 98.75 148 ALA A C 1
ATOM 1076 O O . ALA A 1 148 ? 4.547 -28 1.548 1 98.75 148 ALA A O 1
ATOM 1077 N N . LEU A 1 149 ? 2.354 -28.031 1.116 1 98.81 149 LEU A N 1
ATOM 1078 C CA . LEU A 1 149 ? 2.252 -26.609 0.839 1 98.81 149 LEU A CA 1
ATOM 1079 C C . LEU A 1 149 ? 2.5 -25.797 2.102 1 98.81 149 LEU A C 1
ATOM 1081 O O . LEU A 1 149 ? 3.084 -24.703 2.041 1 98.81 149 LEU A O 1
ATOM 1085 N N . ASP A 1 150 ? 2.176 -26.344 3.273 1 98.62 150 ASP A N 1
ATOM 1086 C CA . ASP A 1 150 ? 2.395 -25.672 4.555 1 98.62 150 ASP A CA 1
ATOM 1087 C C . ASP A 1 150 ? 3.885 -25.5 4.832 1 98.62 150 ASP A C 1
ATOM 1089 O O . ASP A 1 150 ? 4.277 -24.609 5.605 1 98.62 150 ASP A O 1
ATOM 1093 N N . VAL A 1 151 ? 4.668 -26.312 4.227 1 98.69 151 VAL A N 1
ATOM 1094 C CA . VAL A 1 151 ? 6.113 -26.25 4.43 1 98.69 151 VAL A CA 1
ATOM 1095 C C . VAL A 1 151 ? 6.676 -24.984 3.793 1 98.69 151 VAL A C 1
ATOM 1097 O O . VAL A 1 151 ? 7.629 -24.406 4.309 1 98.69 151 VAL A O 1
ATOM 1100 N N . ILE A 1 152 ? 6.039 -24.516 2.719 1 98.56 152 ILE A N 1
ATOM 1101 C CA . ILE A 1 152 ? 6.656 -23.422 1.971 1 98.56 152 ILE A CA 1
ATOM 1102 C C . ILE A 1 152 ? 5.973 -22.109 2.316 1 98.56 152 ILE A C 1
ATOM 1104 O O . ILE A 1 152 ? 6.434 -21.031 1.912 1 98.56 152 ILE A O 1
ATOM 1108 N N . GLY A 1 153 ? 4.867 -22.188 2.971 1 98.38 153 GLY A N 1
ATOM 1109 C CA . GLY A 1 153 ? 4.242 -20.922 3.332 1 98.38 153 GLY A CA 1
ATOM 1110 C C . GLY A 1 153 ? 2.877 -21.094 3.971 1 98.38 153 GLY A C 1
ATOM 1111 O O . GLY A 1 153 ? 2.496 -22.203 4.34 1 98.38 153 GLY A O 1
ATOM 1112 N N . LYS A 1 154 ? 2.217 -19.984 4.211 1 98.38 154 LYS A N 1
ATOM 1113 C CA . LYS A 1 154 ? 0.833 -19.953 4.676 1 98.38 154 LYS A CA 1
ATOM 1114 C C . LYS A 1 154 ? -0.138 -20.234 3.533 1 98.38 154 LYS A C 1
ATOM 1116 O O . LYS A 1 154 ? -0.172 -19.5 2.547 1 98.38 154 LYS A O 1
ATOM 1121 N N . VAL A 1 155 ? -0.972 -21.25 3.744 1 98.75 155 VAL A N 1
ATOM 1122 C CA . VAL A 1 155 ? -1.827 -21.734 2.666 1 98.75 155 VAL A CA 1
ATOM 1123 C C . VAL A 1 155 ? -3.195 -21.062 2.748 1 98.75 155 VAL A C 1
ATOM 1125 O O . VAL A 1 155 ? -3.811 -21.016 3.814 1 98.75 155 VAL A O 1
ATOM 1128 N N . PHE A 1 156 ? -3.648 -20.531 1.621 1 98.69 156 PHE A N 1
ATOM 1129 C CA . PHE A 1 156 ? -4.984 -19.969 1.462 1 98.69 156 PHE A CA 1
ATOM 1130 C C . PHE A 1 156 ? -5.758 -20.719 0.379 1 98.69 156 PHE A C 1
ATOM 1132 O O . PHE A 1 156 ? -5.375 -20.688 -0.792 1 98.69 156 PHE A O 1
ATOM 1139 N N . PHE A 1 157 ? -6.805 -21.344 0.755 1 98.69 157 PHE A N 1
ATOM 1140 C CA .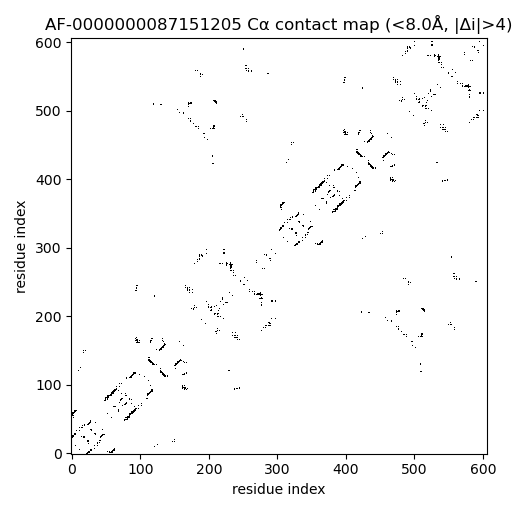 PHE A 1 157 ? -7.668 -21.969 -0.235 1 98.69 157 PHE A CA 1
ATOM 1141 C C . PHE A 1 157 ? -8.586 -20.953 -0.887 1 98.69 157 PHE A C 1
ATOM 1143 O O . PHE A 1 157 ? -9.484 -20.422 -0.235 1 98.69 157 PHE A O 1
ATOM 1150 N N . ILE A 1 158 ? -8.43 -20.703 -2.156 1 98.56 158 ILE A N 1
ATOM 1151 C CA . ILE A 1 158 ? -9.125 -19.641 -2.887 1 98.56 158 ILE A CA 1
ATOM 1152 C C . ILE A 1 158 ? -10.461 -20.172 -3.408 1 98.56 158 ILE A C 1
ATOM 1154 O O . ILE A 1 158 ? -11.453 -19.438 -3.441 1 98.56 158 ILE A O 1
ATOM 1158 N N . GLY A 1 159 ? -10.406 -21.406 -3.875 1 97.69 159 GLY A N 1
ATOM 1159 C CA . GLY A 1 159 ? -11.633 -22 -4.387 1 97.69 159 GLY A CA 1
ATOM 1160 C C . GLY A 1 159 ? -11.375 -23.203 -5.281 1 97.69 159 GLY A C 1
ATOM 1161 O O . GLY A 1 159 ? -10.242 -23.656 -5.414 1 97.69 159 GLY A O 1
ATOM 1162 N N . THR A 1 160 ? -12.5 -23.719 -5.891 1 98.25 160 THR A N 1
ATOM 1163 C CA . THR A 1 160 ? -12.383 -24.938 -6.684 1 98.25 1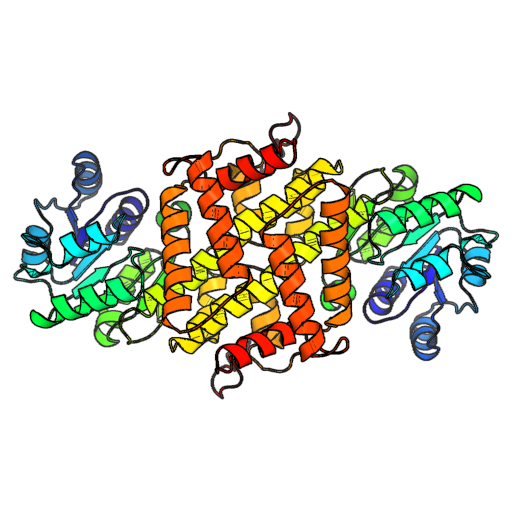60 THR A CA 1
ATOM 1164 C C . THR A 1 160 ? -12.328 -24.609 -8.172 1 98.25 160 THR A C 1
ATOM 1166 O O . THR A 1 160 ? -12 -25.469 -8.992 1 98.25 160 THR A O 1
ATOM 1169 N N . LYS A 1 161 ? -12.602 -23.375 -8.531 1 97.81 161 LYS A N 1
ATOM 1170 C CA . LYS A 1 161 ? -12.609 -22.969 -9.938 1 97.81 161 LYS A CA 1
ATOM 1171 C C . LYS A 1 161 ? -11.188 -22.859 -10.484 1 97.81 161 LYS A C 1
ATOM 1173 O O . LYS A 1 161 ? -10.367 -22.125 -9.922 1 97.81 161 LYS A O 1
ATOM 1178 N N . PRO A 1 162 ? -10.906 -23.562 -11.617 1 97.94 162 PRO A N 1
ATOM 1179 C CA . PRO A 1 162 ? -9.578 -23.406 -12.203 1 97.94 162 PRO A CA 1
ATOM 1180 C C . PRO A 1 162 ? -9.242 -21.938 -12.516 1 97.94 162 PRO A C 1
ATOM 1182 O O . PRO A 1 162 ? -10.086 -21.203 -13.031 1 97.94 162 PRO A O 1
ATOM 1185 N N . GLY A 1 163 ? -8.055 -21.547 -12.18 1 98.19 163 GLY A N 1
ATOM 1186 C CA . GLY A 1 163 ? -7.594 -20.203 -12.492 1 98.19 163 GLY A CA 1
ATOM 1187 C C . GLY A 1 163 ? -7.84 -19.203 -11.367 1 98.19 163 GLY A C 1
ATOM 1188 O O . GLY A 1 163 ? -7.27 -18.109 -11.367 1 98.19 163 GLY A O 1
ATOM 1189 N N . SER A 1 164 ? -8.57 -19.578 -10.328 1 98.56 164 SER A N 1
ATOM 1190 C CA . SER A 1 164 ? -8.906 -18.656 -9.25 1 98.56 164 SER A CA 1
ATOM 1191 C C . SER A 1 164 ? -7.672 -18.266 -8.445 1 98.56 164 SER A C 1
ATOM 1193 O O . SER A 1 164 ? -7.555 -17.125 -7.984 1 98.56 164 SER A O 1
ATOM 1195 N N . GLY A 1 165 ? -6.785 -19.219 -8.242 1 98.75 165 GLY A N 1
ATOM 1196 C CA . GLY A 1 165 ? -5.527 -18.875 -7.594 1 98.75 165 GLY A CA 1
ATOM 1197 C C . GLY A 1 165 ? -4.734 -17.828 -8.336 1 98.75 165 GLY A C 1
ATOM 1198 O O . GLY A 1 165 ? -4.152 -16.922 -7.715 1 98.75 165 GLY A O 1
ATOM 1199 N N . GLN A 1 166 ? -4.727 -17.922 -9.648 1 98.75 166 GLN A N 1
ATOM 1200 C CA . GLN A 1 166 ? -4.027 -16.953 -10.484 1 98.75 166 GLN A CA 1
ATOM 1201 C C . GLN A 1 166 ? -4.695 -15.578 -10.422 1 98.75 166 GLN A C 1
ATOM 1203 O O . GLN A 1 166 ? -4.02 -14.555 -10.336 1 98.75 166 GLN A O 1
ATOM 1208 N N . THR A 1 167 ? -6.023 -15.562 -10.461 1 98.62 167 THR A N 1
ATOM 1209 C CA . THR A 1 167 ? -6.738 -14.297 -10.344 1 98.62 167 THR A CA 1
ATOM 1210 C C . THR A 1 167 ? -6.371 -13.594 -9.039 1 98.62 167 THR A C 1
ATOM 1212 O O . THR A 1 167 ? -6.105 -12.391 -9.031 1 98.62 167 THR A O 1
ATOM 1215 N N . MET A 1 168 ? -6.324 -14.367 -7.969 1 98.81 168 MET A N 1
ATOM 1216 C CA . MET A 1 168 ? -5.949 -13.828 -6.668 1 98.81 168 MET A CA 1
ATOM 1217 C C . MET A 1 168 ? -4.52 -13.297 -6.688 1 98.81 168 MET A C 1
ATOM 1219 O O . MET A 1 168 ? -4.246 -12.219 -6.168 1 98.81 168 MET A O 1
ATOM 1223 N N . LYS A 1 169 ? -3.598 -14.047 -7.266 1 98.81 169 LYS A N 1
ATOM 1224 C CA . LYS A 1 169 ? -2.199 -13.648 -7.387 1 98.81 169 LYS A CA 1
ATOM 1225 C C . LYS A 1 169 ? -2.064 -12.352 -8.18 1 98.81 169 LYS A C 1
ATOM 1227 O O . LYS A 1 169 ? -1.269 -11.477 -7.82 1 98.81 169 LYS A O 1
ATOM 1232 N N . LEU A 1 170 ? -2.834 -12.219 -9.234 1 98.62 170 LEU A N 1
ATOM 1233 C CA . LEU A 1 170 ? -2.764 -11.031 -10.078 1 98.62 170 LEU A CA 1
ATOM 1234 C C . LEU A 1 170 ? -3.254 -9.805 -9.32 1 98.62 170 LEU A C 1
ATOM 1236 O O . LEU A 1 170 ? -2.697 -8.711 -9.477 1 98.62 170 LEU A O 1
ATOM 1240 N N . ALA A 1 171 ? -4.34 -9.969 -8.531 1 98.69 171 ALA A N 1
ATOM 1241 C CA . ALA A 1 171 ? -4.789 -8.875 -7.672 1 98.69 171 ALA A CA 1
ATOM 1242 C C . ALA A 1 171 ? -3.676 -8.43 -6.727 1 98.69 171 ALA A C 1
ATOM 1244 O O . ALA A 1 171 ? -3.4 -7.234 -6.609 1 98.69 171 ALA A O 1
ATOM 1245 N N . ASN A 1 172 ? -3.029 -9.383 -6.117 1 98.62 172 ASN A N 1
ATOM 1246 C CA . ASN A 1 172 ? -1.934 -9.117 -5.195 1 98.62 172 ASN A CA 1
ATOM 1247 C C . ASN A 1 172 ? -0.769 -8.414 -5.891 1 98.62 172 ASN A C 1
ATOM 1249 O O . ASN A 1 172 ? -0.229 -7.438 -5.371 1 98.62 172 ASN A O 1
ATOM 1253 N N . ASN A 1 173 ? -0.367 -8.898 -7.027 1 98.44 173 ASN A N 1
ATOM 1254 C CA . ASN A 1 173 ? 0.803 -8.367 -7.715 1 98.44 173 ASN A CA 1
ATOM 1255 C C . ASN A 1 173 ? 0.519 -7.004 -8.336 1 98.44 173 ASN A C 1
ATOM 1257 O O . ASN A 1 173 ? 1.415 -6.164 -8.43 1 98.44 173 ASN A O 1
ATOM 1261 N N . PHE A 1 174 ? -0.723 -6.848 -8.75 1 98.62 174 PHE A N 1
ATOM 1262 C CA . PHE A 1 174 ? -1.125 -5.52 -9.195 1 98.62 174 PHE A CA 1
ATOM 1263 C C . PHE A 1 174 ? -0.924 -4.496 -8.086 1 98.62 174 PHE A C 1
ATOM 1265 O O . PHE A 1 174 ? -0.375 -3.416 -8.32 1 98.62 174 PHE A O 1
ATOM 1272 N N . LEU A 1 175 ? -1.336 -4.816 -6.891 1 98.88 175 LEU A N 1
ATOM 1273 C CA . LEU A 1 175 ? -1.196 -3.912 -5.754 1 98.88 175 LEU A CA 1
ATOM 1274 C C . LEU A 1 175 ? 0.273 -3.689 -5.414 1 98.88 175 LEU A C 1
ATOM 1276 O O . LEU A 1 175 ? 0.675 -2.574 -5.078 1 98.88 175 LEU A O 1
ATOM 1280 N N . SER A 1 176 ? 1.087 -4.727 -5.488 1 98.69 176 SER A N 1
ATOM 1281 C CA . SER A 1 176 ? 2.521 -4.594 -5.254 1 98.69 176 SER A CA 1
ATOM 1282 C C . SER A 1 176 ? 3.16 -3.654 -6.273 1 98.69 176 SER A C 1
ATOM 1284 O O . SER A 1 176 ? 3.949 -2.781 -5.906 1 98.69 176 SER A O 1
ATOM 1286 N N . ALA A 1 177 ? 2.824 -3.842 -7.52 1 98.81 177 ALA A N 1
ATOM 1287 C CA . ALA A 1 177 ? 3.338 -2.994 -8.594 1 98.81 177 ALA A CA 1
ATOM 1288 C C . ALA A 1 177 ? 2.912 -1.542 -8.391 1 98.81 177 ALA A C 1
ATOM 1290 O O . ALA A 1 177 ? 3.701 -0.622 -8.617 1 98.81 177 ALA A O 1
ATOM 1291 N N . THR A 1 178 ? 1.647 -1.387 -8.008 1 98.88 178 THR A N 1
ATOM 1292 C CA . THR A 1 178 ? 1.108 -0.056 -7.754 1 98.88 178 THR A CA 1
ATOM 1293 C C . THR A 1 178 ? 1.854 0.618 -6.605 1 98.88 178 THR A C 1
ATOM 1295 O O . THR A 1 178 ? 2.232 1.787 -6.703 1 98.88 178 THR A O 1
ATOM 1298 N N . ALA A 1 179 ? 2.068 -0.124 -5.531 1 98.88 179 ALA A N 1
ATOM 1299 C CA . ALA A 1 179 ? 2.787 0.408 -4.375 1 98.88 179 ALA A CA 1
ATOM 1300 C C . ALA A 1 179 ? 4.176 0.898 -4.773 1 98.88 179 ALA A C 1
ATOM 1302 O O . ALA A 1 179 ? 4.609 1.971 -4.344 1 98.88 179 ALA A O 1
ATOM 1303 N N . MET A 1 180 ? 4.887 0.158 -5.582 1 98.88 180 MET A N 1
ATOM 1304 C CA . MET A 1 180 ? 6.258 0.484 -5.965 1 98.88 180 MET A CA 1
ATOM 1305 C C . MET A 1 180 ? 6.312 1.812 -6.715 1 98.88 180 MET A C 1
ATOM 1307 O O . MET A 1 180 ? 7.105 2.689 -6.371 1 98.88 180 MET A O 1
ATOM 1311 N N . VAL A 1 181 ? 5.457 2.008 -7.684 1 98.88 181 VAL A N 1
ATOM 1312 C CA . VAL A 1 181 ? 5.574 3.188 -8.539 1 98.88 181 VAL A CA 1
ATOM 1313 C C . VAL A 1 181 ? 4.918 4.387 -7.855 1 98.88 181 VAL A C 1
ATOM 1315 O O . VAL A 1 181 ? 5.391 5.516 -7.98 1 98.88 181 VAL A O 1
ATOM 1318 N N . ALA A 1 182 ? 3.785 4.18 -7.125 1 98.88 182 ALA A N 1
ATOM 1319 C CA . ALA A 1 182 ? 3.17 5.281 -6.391 1 98.88 182 ALA A CA 1
ATOM 1320 C C . ALA A 1 182 ? 4.109 5.812 -5.312 1 98.88 182 ALA A C 1
ATOM 1322 O O . ALA A 1 182 ? 4.23 7.027 -5.129 1 98.88 182 ALA A O 1
ATOM 1323 N N . THR A 1 183 ? 4.77 4.898 -4.586 1 98.94 183 THR A N 1
ATOM 1324 C CA . THR A 1 183 ? 5.727 5.324 -3.568 1 98.94 183 THR A CA 1
ATOM 1325 C C . THR A 1 183 ? 6.91 6.047 -4.207 1 98.94 183 THR A C 1
ATOM 1327 O O . THR A 1 183 ? 7.418 7.023 -3.652 1 98.94 183 THR A O 1
ATOM 1330 N N . SER A 1 184 ? 7.348 5.566 -5.352 1 98.94 184 SER A N 1
ATOM 1331 C CA . SER A 1 184 ? 8.398 6.254 -6.09 1 98.94 184 SER A CA 1
ATOM 1332 C C . SER A 1 184 ? 7.996 7.684 -6.43 1 98.94 184 SER A C 1
ATOM 1334 O O . SER A 1 184 ? 8.773 8.617 -6.219 1 98.94 184 SER A O 1
ATOM 1336 N N . GLU A 1 185 ? 6.785 7.859 -6.926 1 98.81 185 GLU A N 1
ATOM 1337 C CA . GLU A 1 185 ? 6.305 9.195 -7.254 1 98.81 185 GLU A CA 1
ATOM 1338 C C . GLU A 1 185 ? 6.25 10.086 -6.016 1 98.81 185 GLU A C 1
ATOM 1340 O O . GLU A 1 185 ? 6.668 11.242 -6.059 1 98.81 185 GLU A O 1
ATOM 1345 N N . ALA A 1 186 ? 5.754 9.547 -4.926 1 98.88 186 ALA A N 1
ATOM 1346 C CA . ALA A 1 186 ? 5.621 10.305 -3.684 1 98.88 186 ALA A CA 1
ATOM 1347 C C . ALA A 1 186 ? 6.984 10.734 -3.154 1 98.88 186 ALA A C 1
ATOM 1349 O O . ALA A 1 186 ? 7.18 11.898 -2.793 1 98.88 186 ALA A O 1
ATOM 1350 N N . VAL A 1 187 ? 7.93 9.805 -3.117 1 98.88 187 VAL A N 1
ATOM 1351 C CA . VAL A 1 187 ? 9.242 10.078 -2.541 1 98.88 187 VAL A CA 1
ATOM 1352 C C . VAL A 1 187 ? 10.016 11.039 -3.441 1 98.88 187 VAL A C 1
ATOM 1354 O O . VAL A 1 187 ? 10.695 11.945 -2.953 1 98.88 187 VAL A O 1
ATOM 1357 N N . VAL A 1 188 ? 9.891 10.875 -4.734 1 98.81 188 VAL A N 1
ATOM 1358 C CA . VAL A 1 188 ? 10.555 11.773 -5.676 1 98.81 188 VAL A CA 1
ATOM 1359 C C . VAL A 1 188 ? 10.016 13.195 -5.508 1 98.81 188 VAL A C 1
ATOM 1361 O O . VAL A 1 188 ? 10.781 14.156 -5.512 1 98.81 188 VAL A O 1
ATOM 1364 N N . MET A 1 189 ? 8.703 13.328 -5.352 1 98.56 189 MET A N 1
ATOM 1365 C CA . MET A 1 189 ? 8.125 14.641 -5.066 1 98.56 189 MET A CA 1
ATOM 1366 C C . MET A 1 189 ? 8.75 15.25 -3.816 1 98.56 189 MET A C 1
ATOM 1368 O O . MET A 1 189 ? 9.148 16.422 -3.824 1 98.56 189 MET A O 1
ATOM 1372 N N . GLY A 1 190 ? 8.797 14.438 -2.719 1 98.5 190 GLY A N 1
ATOM 1373 C CA . GLY A 1 190 ? 9.352 14.93 -1.47 1 98.5 190 GLY A CA 1
ATOM 1374 C C . GLY A 1 190 ? 10.805 15.336 -1.585 1 98.5 190 GLY A C 1
ATOM 1375 O O . GLY A 1 190 ? 11.195 16.406 -1.112 1 98.5 190 GLY A O 1
ATOM 1376 N N . VAL A 1 191 ? 11.578 14.539 -2.258 1 98.44 191 VAL A N 1
ATOM 1377 C CA . VAL A 1 191 ? 13 14.812 -2.41 1 98.44 191 VAL A CA 1
ATOM 1378 C C . VAL A 1 191 ? 13.203 16.062 -3.266 1 98.44 191 VAL A C 1
ATOM 1380 O O . VAL A 1 191 ? 14.062 16.891 -2.967 1 98.44 191 VAL A O 1
ATOM 1383 N N . LYS A 1 192 ? 12.445 16.188 -4.301 1 98.06 192 LYS A N 1
ATOM 1384 C CA . LYS A 1 192 ? 12.539 17.375 -5.141 1 98.06 192 LYS A CA 1
ATOM 1385 C C . LYS A 1 192 ? 12.211 18.625 -4.34 1 98.06 192 LYS A C 1
ATOM 1387 O O . LYS A 1 192 ? 12.742 19.703 -4.625 1 98.06 192 LYS A O 1
ATOM 1392 N N . SER A 1 193 ? 11.422 18.5 -3.332 1 97.75 193 SER A N 1
ATOM 1393 C CA . SER A 1 193 ? 11.031 19.609 -2.471 1 97.75 193 SER A CA 1
ATOM 1394 C C . SER A 1 193 ? 12.039 19.812 -1.344 1 97.75 193 SER A C 1
ATOM 1396 O O . SER A 1 193 ? 11.883 20.734 -0.524 1 97.75 193 SER A O 1
ATOM 1398 N N . GLY A 1 194 ? 13.008 18.906 -1.201 1 97.19 194 GLY A N 1
ATOM 1399 C CA . GLY A 1 194 ? 14.078 19.109 -0.235 1 97.19 194 GLY A CA 1
ATOM 1400 C C . GLY A 1 194 ? 13.977 18.172 0.962 1 97.19 194 GLY A C 1
ATOM 1401 O O . GLY A 1 194 ? 14.711 18.328 1.939 1 97.19 194 GLY A O 1
ATOM 1402 N N . LEU A 1 195 ? 13.125 17.219 0.916 1 98.31 195 LEU A N 1
ATOM 1403 C CA . LEU A 1 195 ? 12.953 16.312 2.049 1 98.31 195 LEU A CA 1
ATOM 1404 C C . LEU A 1 195 ? 13.992 15.203 2.014 1 98.31 195 LEU A C 1
ATOM 1406 O O . LEU A 1 195 ? 14.508 14.867 0.947 1 98.31 195 LEU A O 1
ATOM 1410 N N . ASP A 1 196 ? 14.297 14.68 3.189 1 98.19 196 ASP A N 1
ATOM 1411 C CA . ASP A 1 196 ? 15.148 13.508 3.34 1 98.19 196 ASP A CA 1
ATOM 1412 C C . ASP A 1 196 ? 14.375 12.219 3.082 1 98.19 196 ASP A C 1
ATOM 1414 O O . ASP A 1 196 ? 13.43 11.898 3.812 1 98.19 196 ASP A O 1
ATOM 1418 N N . PRO A 1 197 ? 14.836 11.469 2.113 1 98.44 197 PRO A N 1
ATOM 1419 C CA . PRO A 1 197 ? 14.031 10.297 1.758 1 98.44 197 PRO A CA 1
ATOM 1420 C C . PRO A 1 197 ? 13.992 9.25 2.871 1 98.44 197 PRO A C 1
ATOM 1422 O O . PRO A 1 197 ? 13.008 8.523 3.004 1 98.44 197 PRO A O 1
ATOM 1425 N N . ALA A 1 198 ? 15.008 9.125 3.678 1 98.25 198 ALA A N 1
ATOM 1426 C CA . ALA A 1 198 ? 14.977 8.188 4.793 1 98.25 198 ALA A CA 1
ATOM 1427 C C . ALA A 1 198 ? 13.914 8.578 5.816 1 98.25 198 ALA A C 1
ATOM 1429 O O . ALA A 1 198 ? 13.172 7.73 6.312 1 98.25 198 ALA A O 1
ATOM 1430 N N . VAL A 1 199 ? 13.812 9.867 6.129 1 98 199 VAL A N 1
ATOM 1431 C CA . VAL A 1 199 ? 12.797 10.375 7.043 1 98 199 VAL A CA 1
ATOM 1432 C C . VAL A 1 199 ? 11.406 10.18 6.438 1 98 199 VAL A C 1
ATOM 1434 O O . VAL A 1 199 ? 10.461 9.82 7.145 1 98 199 VAL A O 1
ATOM 1437 N N . MET A 1 200 ? 11.336 10.406 5.137 1 98.69 200 MET A N 1
ATOM 1438 C CA . MET A 1 200 ? 10.055 10.203 4.465 1 98.69 200 MET A CA 1
ATOM 1439 C C . MET A 1 200 ? 9.555 8.773 4.648 1 98.69 200 MET A C 1
ATOM 1441 O O . MET A 1 200 ? 8.391 8.555 4.98 1 98.69 200 MET A O 1
ATOM 1445 N N . ILE A 1 201 ? 10.414 7.82 4.438 1 98.75 201 ILE A N 1
ATOM 1446 C CA . ILE A 1 201 ? 10.047 6.414 4.543 1 98.75 201 ILE A CA 1
ATOM 1447 C C . ILE A 1 201 ? 9.617 6.098 5.973 1 98.75 201 ILE A C 1
ATOM 1449 O O . ILE A 1 201 ? 8.641 5.379 6.191 1 98.75 201 ILE A O 1
ATOM 1453 N N . ASP A 1 202 ? 10.305 6.641 6.957 1 98.19 202 ASP A N 1
ATOM 1454 C CA . ASP A 1 202 ? 9.93 6.441 8.352 1 98.19 202 ASP A CA 1
ATOM 1455 C C . ASP A 1 202 ? 8.523 6.969 8.625 1 98.19 202 ASP A C 1
ATOM 1457 O O . ASP A 1 202 ? 7.727 6.309 9.289 1 98.19 202 ASP A O 1
ATOM 1461 N N . VAL A 1 203 ? 8.242 8.133 8.141 1 98.38 203 VAL A N 1
ATOM 1462 C CA . VAL A 1 203 ? 6.941 8.758 8.352 1 98.38 203 VAL A CA 1
ATOM 1463 C C . VAL A 1 203 ? 5.852 7.941 7.668 1 98.38 203 VAL A C 1
ATOM 1465 O O . VAL A 1 203 ? 4.809 7.656 8.266 1 98.38 203 VAL A O 1
ATOM 1468 N N . ILE A 1 204 ? 6.07 7.566 6.391 1 98.56 204 ILE A N 1
ATOM 1469 C CA . ILE A 1 204 ? 5.098 6.797 5.625 1 98.56 204 ILE A CA 1
ATOM 1470 C C . ILE A 1 204 ? 4.785 5.488 6.352 1 98.56 204 ILE A C 1
ATOM 1472 O O . ILE A 1 204 ? 3.619 5.102 6.465 1 98.56 204 ILE A O 1
ATOM 1476 N N . ASN A 1 205 ? 5.812 4.848 6.883 1 98.06 205 ASN A N 1
ATOM 1477 C CA . ASN A 1 205 ? 5.645 3.562 7.555 1 98.06 205 ASN A CA 1
ATOM 1478 C C . ASN A 1 205 ? 4.895 3.713 8.875 1 98.06 205 ASN A C 1
ATOM 1480 O O . ASN A 1 205 ? 4.332 2.744 9.383 1 98.06 205 ASN A O 1
ATOM 1484 N N . ALA A 1 206 ? 4.871 4.926 9.43 1 96.94 206 ALA A N 1
ATOM 1485 C CA . ALA A 1 206 ? 4.156 5.203 10.672 1 96.94 206 ALA A CA 1
ATOM 1486 C C . ALA A 1 206 ? 2.764 5.762 10.391 1 96.94 206 ALA A C 1
ATOM 1488 O O . ALA A 1 206 ? 1.957 5.93 11.305 1 96.94 206 ALA A O 1
ATOM 1489 N N . GLY A 1 207 ? 2.496 6.066 9.148 1 96.88 207 GLY A N 1
ATOM 1490 C CA . GLY A 1 207 ? 1.263 6.746 8.781 1 96.88 207 GLY A CA 1
ATOM 1491 C C . GLY A 1 207 ? 0.358 5.91 7.902 1 96.88 207 GLY A C 1
ATOM 1492 O O . GLY A 1 207 ? 0.572 4.703 7.75 1 96.88 207 GLY A O 1
ATOM 1493 N N . SER A 1 208 ? -0.658 6.496 7.301 1 97.12 208 SER A N 1
ATOM 1494 C CA . SER A 1 208 ? -1.696 5.824 6.527 1 97.12 208 SER A CA 1
ATOM 1495 C C . SER A 1 208 ? -1.205 5.48 5.125 1 97.12 208 SER A C 1
ATOM 1497 O O . SER A 1 208 ? -1.879 4.762 4.383 1 97.12 208 SER A O 1
ATOM 1499 N N . GLY A 1 209 ? -0.014 5.926 4.77 1 98.25 209 GLY A N 1
ATOM 1500 C CA . GLY A 1 209 ? 0.541 5.656 3.455 1 98.25 209 GLY A CA 1
ATOM 1501 C C . GLY A 1 209 ? 1.333 4.363 3.395 1 98.25 209 GLY A C 1
ATOM 1502 O O . GLY A 1 209 ? 1.814 3.973 2.328 1 98.25 209 GLY A O 1
ATOM 1503 N N . LEU A 1 210 ? 1.431 3.684 4.543 1 98.44 210 LEU A N 1
ATOM 1504 C CA . LEU A 1 210 ? 2.254 2.484 4.645 1 98.44 210 LEU A CA 1
ATOM 1505 C C . LEU A 1 210 ? 1.86 1.462 3.584 1 98.44 210 LEU A C 1
ATOM 1507 O O . LEU A 1 210 ? 0.671 1.234 3.346 1 98.44 210 LEU A O 1
ATOM 1511 N N . ASN A 1 211 ? 2.82 0.867 2.92 1 98.62 211 ASN A N 1
ATOM 1512 C CA . ASN A 1 211 ? 2.705 -0.257 1.997 1 98.62 211 ASN A CA 1
ATOM 1513 C C . ASN A 1 211 ? 3.994 -1.073 1.945 1 98.62 211 ASN A C 1
ATOM 1515 O O . ASN A 1 211 ? 4.973 -0.742 2.619 1 98.62 211 ASN A O 1
ATOM 1519 N N . THR A 1 212 ? 4.031 -2.105 1.129 1 97.94 212 THR A N 1
ATOM 1520 C CA . THR A 1 212 ? 5.176 -3.01 1.168 1 97.94 212 THR A CA 1
ATOM 1521 C C . THR A 1 212 ? 6.383 -2.385 0.475 1 97.94 212 THR A C 1
ATOM 1523 O O . THR A 1 212 ? 7.52 -2.803 0.701 1 97.94 212 THR A O 1
ATOM 1526 N N . ALA A 1 213 ? 6.141 -1.409 -0.464 1 98.69 213 ALA A N 1
ATOM 1527 C CA . ALA A 1 213 ? 7.277 -0.72 -1.064 1 98.69 213 ALA A CA 1
ATOM 1528 C C . ALA A 1 213 ? 8.016 0.128 -0.031 1 98.69 213 ALA A C 1
ATOM 1530 O O . ALA A 1 213 ? 9.234 0.043 0.094 1 98.69 213 ALA A O 1
ATOM 1531 N N . SER A 1 214 ? 7.262 0.953 0.718 1 98.75 214 SER A N 1
ATOM 1532 C CA . SER A 1 214 ? 7.883 1.801 1.73 1 98.75 214 SER A CA 1
ATOM 1533 C C . SER A 1 214 ? 8.523 0.966 2.836 1 98.75 214 SER A C 1
ATOM 1535 O O . SER A 1 214 ? 9.586 1.317 3.354 1 98.75 214 SER A O 1
ATOM 1537 N N . ARG A 1 215 ? 7.938 -0.104 3.188 1 98 215 ARG A N 1
ATOM 1538 C CA . ARG A 1 215 ? 8.367 -0.913 4.324 1 98 215 ARG A CA 1
ATOM 1539 C C . ARG A 1 215 ? 9.578 -1.766 3.961 1 98 215 ARG A C 1
ATOM 1541 O O . ARG A 1 215 ? 10.516 -1.892 4.754 1 98 215 ARG A O 1
ATOM 1548 N N . ASP A 1 216 ? 9.562 -2.371 2.768 1 97 216 ASP A N 1
ATOM 1549 C CA . ASP A 1 216 ? 10.523 -3.424 2.461 1 97 216 ASP A CA 1
ATOM 1550 C C . ASP A 1 216 ? 11.484 -2.986 1.354 1 97 216 ASP A C 1
ATOM 1552 O O . ASP A 1 216 ? 12.703 -3.033 1.527 1 97 216 ASP A O 1
ATOM 1556 N N . LYS A 1 217 ? 10.977 -2.449 0.256 1 97.94 217 LYS A N 1
ATOM 1557 C CA . LYS A 1 217 ? 11.758 -2.268 -0.964 1 97.94 217 LYS A CA 1
ATOM 1558 C C . LYS A 1 217 ? 12.648 -1.031 -0.868 1 97.94 217 LYS A C 1
ATOM 1560 O O . LYS A 1 217 ? 13.82 -1.073 -1.247 1 97.94 217 LYS A O 1
ATOM 1565 N N . PHE A 1 218 ? 12.062 0.054 -0.365 1 98.62 218 PHE A N 1
ATOM 1566 C CA . PHE A 1 218 ? 12.82 1.299 -0.322 1 98.62 218 PHE A CA 1
ATOM 1567 C C . PHE A 1 218 ? 13.992 1.186 0.646 1 98.62 218 PHE A C 1
ATOM 1569 O O . PHE A 1 218 ? 15.133 1.455 0.278 1 98.62 218 PHE A O 1
ATOM 1576 N N . PRO A 1 219 ? 13.789 0.706 1.922 1 98.06 219 PRO A N 1
ATOM 1577 C CA . PRO A 1 219 ? 14.938 0.637 2.836 1 98.06 219 PRO A CA 1
ATOM 1578 C C . PRO A 1 219 ? 15.992 -0.367 2.385 1 98.06 219 PRO A C 1
ATOM 1580 O O . PRO A 1 219 ? 17.188 -0.132 2.566 1 98.06 219 PRO A O 1
ATOM 1583 N N . ARG A 1 220 ? 15.602 -1.395 1.711 1 96.38 220 ARG A N 1
ATOM 1584 C CA . ARG A 1 220 ? 16.516 -2.502 1.438 1 96.38 220 ARG A CA 1
ATOM 1585 C C . ARG A 1 220 ? 17.281 -2.275 0.135 1 96.38 220 ARG A C 1
ATOM 1587 O O . ARG A 1 220 ? 18.422 -2.689 0.005 1 96.38 220 ARG A O 1
ATOM 1594 N N . SER A 1 221 ? 16.625 -1.598 -0.77 1 97.44 221 SER A N 1
ATOM 1595 C CA . SER A 1 221 ? 17.172 -1.66 -2.121 1 97.44 221 SER A CA 1
ATOM 1596 C C . SER A 1 221 ? 17.219 -0.277 -2.762 1 97.44 221 SER A C 1
ATOM 1598 O O . SER A 1 221 ? 18.188 0.058 -3.451 1 97.44 221 SER A O 1
ATOM 1600 N N . VAL A 1 222 ? 16.234 0.585 -2.594 1 98.56 222 VAL A N 1
ATOM 1601 C CA . VAL A 1 222 ? 16.141 1.857 -3.301 1 98.56 222 VAL A CA 1
ATOM 1602 C C . VAL A 1 222 ? 17.016 2.9 -2.619 1 98.56 222 VAL A C 1
ATOM 1604 O O . VAL A 1 222 ? 17.859 3.527 -3.268 1 98.56 222 VAL A O 1
ATOM 1607 N N . LEU A 1 223 ? 16.875 3.072 -1.312 1 98.5 223 LEU A N 1
ATOM 1608 C CA . LEU A 1 223 ? 17.625 4.094 -0.597 1 98.5 223 LEU A CA 1
ATOM 1609 C C . LEU A 1 223 ? 19.125 3.805 -0.661 1 98.5 223 LEU A C 1
ATOM 1611 O O . LEU A 1 223 ? 19.922 4.707 -0.913 1 98.5 223 LEU A O 1
ATOM 1615 N N . PRO A 1 224 ? 19.562 2.525 -0.492 1 97.75 224 PRO A N 1
ATOM 1616 C CA . PRO A 1 224 ? 20.984 2.225 -0.635 1 97.75 224 PRO A CA 1
ATOM 1617 C C . PRO A 1 224 ? 21.453 2.227 -2.09 1 97.75 224 PRO A C 1
ATOM 1619 O O . PRO A 1 224 ? 22.641 2.09 -2.363 1 97.75 224 PRO A O 1
ATOM 1622 N N . ARG A 1 225 ? 20.547 2.24 -3.045 1 98.06 225 ARG A N 1
ATOM 1623 C CA . ARG A 1 225 ? 20.781 2.311 -4.48 1 98.06 225 ARG A CA 1
ATOM 1624 C C . ARG A 1 225 ? 21.391 1.007 -5.004 1 98.06 225 ARG A C 1
ATOM 1626 O O . ARG A 1 225 ? 22.188 1.015 -5.941 1 98.06 225 ARG A O 1
ATOM 1633 N N . SER A 1 226 ? 21.125 -0.105 -4.336 1 97.62 226 SER A N 1
ATOM 1634 C CA . SER A 1 226 ? 21.656 -1.392 -4.766 1 97.62 226 SER A CA 1
ATOM 1635 C C . SER A 1 226 ? 20.812 -2.006 -5.871 1 97.62 226 SER A C 1
ATOM 1637 O O . SER A 1 226 ? 21.312 -2.738 -6.719 1 97.62 226 SER A O 1
ATOM 1639 N N . PHE A 1 227 ? 19.531 -1.75 -5.855 1 97.88 227 PHE A N 1
ATOM 1640 C CA . PHE A 1 227 ? 18.578 -2.266 -6.824 1 97.88 227 PHE A CA 1
ATOM 1641 C C . PHE A 1 227 ? 18.766 -3.76 -7.039 1 97.88 227 PHE A C 1
ATOM 1643 O O . PHE A 1 227 ? 18.875 -4.219 -8.18 1 97.88 227 PHE A O 1
ATOM 1650 N N . ASP A 1 228 ? 18.719 -4.469 -5.965 1 96.31 228 ASP A N 1
ATOM 1651 C CA . ASP A 1 228 ? 19 -5.898 -5.961 1 96.31 228 ASP A CA 1
ATOM 1652 C C . ASP A 1 228 ? 18.031 -6.648 -5.059 1 96.31 228 ASP A C 1
ATOM 1654 O O . ASP A 1 228 ? 18.422 -7.543 -4.309 1 96.31 228 ASP A O 1
ATOM 1658 N N . PHE A 1 229 ? 16.797 -6.242 -5.027 1 95 229 PHE A N 1
ATOM 1659 C CA . PHE A 1 229 ? 15.773 -6.836 -4.18 1 95 229 PHE A CA 1
ATOM 1660 C C . PHE A 1 229 ? 15.508 -8.281 -4.578 1 95 229 PHE A C 1
ATOM 1662 O O . PHE A 1 229 ? 15.172 -9.117 -3.734 1 95 229 PHE A O 1
ATOM 1669 N N . GLY A 1 230 ? 15.672 -8.602 -5.961 1 93.12 230 GLY A N 1
ATOM 1670 C CA . GLY A 1 230 ? 15.641 -10.008 -6.328 1 93.12 230 GLY A CA 1
ATOM 1671 C C . GLY A 1 230 ? 14.492 -10.359 -7.25 1 93.12 230 GLY A C 1
ATOM 1672 O O . GLY A 1 230 ? 14.18 -11.539 -7.441 1 93.12 230 GLY A O 1
ATOM 1673 N N . PHE A 1 231 ? 13.836 -9.422 -7.836 1 95.38 231 PHE A N 1
ATOM 1674 C CA . PHE A 1 231 ? 12.75 -9.641 -8.789 1 95.38 231 PHE A CA 1
ATOM 1675 C C . PHE A 1 231 ? 12.945 -8.797 -10.039 1 95.38 231 PHE A C 1
ATOM 1677 O O . PHE A 1 231 ? 13.109 -7.574 -9.945 1 95.38 231 PHE A O 1
ATOM 1684 N N . ALA A 1 232 ? 12.883 -9.391 -11.172 1 96.94 232 ALA A N 1
ATOM 1685 C CA . ALA A 1 232 ? 13.234 -8.711 -12.414 1 96.94 232 ALA A CA 1
ATOM 1686 C C . ALA A 1 232 ? 12.094 -7.812 -12.883 1 96.94 232 ALA A C 1
ATOM 1688 O O . ALA A 1 232 ? 10.922 -8.172 -12.758 1 96.94 232 ALA A O 1
ATOM 1689 N N . THR A 1 233 ? 12.438 -6.695 -13.523 1 98.5 233 THR A N 1
ATOM 1690 C CA . THR A 1 233 ? 11.469 -5.777 -14.109 1 98.5 233 THR A CA 1
ATOM 1691 C C . THR A 1 233 ? 10.594 -6.5 -15.125 1 98.5 233 THR A C 1
ATOM 1693 O O . THR A 1 233 ? 9.375 -6.293 -15.164 1 98.5 233 THR A O 1
ATOM 1696 N N . GLY A 1 234 ? 11.227 -7.348 -15.883 1 98.31 234 GLY A N 1
ATOM 1697 C CA . GLY A 1 234 ? 10.469 -8.094 -16.875 1 98.31 234 GLY A CA 1
ATOM 1698 C C . GLY A 1 234 ? 9.375 -8.953 -16.266 1 98.31 234 GLY A C 1
ATOM 1699 O O . GLY A 1 234 ? 8.281 -9.07 -16.844 1 98.31 234 GLY A O 1
ATOM 1700 N N . LEU A 1 235 ? 9.617 -9.586 -15.164 1 97.12 235 LEU A N 1
ATOM 1701 C CA . LEU A 1 235 ? 8.633 -10.414 -14.477 1 97.12 235 LEU A CA 1
ATOM 1702 C C . LEU A 1 235 ? 7.504 -9.562 -13.906 1 97.12 235 LEU A C 1
ATOM 1704 O O . LEU A 1 235 ? 6.336 -9.953 -13.961 1 97.12 235 LEU A O 1
ATOM 1708 N N . MET A 1 236 ? 7.84 -8.383 -13.391 1 98.19 236 MET A N 1
ATOM 1709 C CA . MET A 1 236 ? 6.82 -7.477 -12.867 1 98.19 236 MET A CA 1
ATOM 1710 C C . MET A 1 236 ? 5.91 -6.98 -13.984 1 98.19 236 MET A C 1
ATOM 1712 O O . MET A 1 236 ? 4.688 -6.961 -13.836 1 98.19 236 MET A O 1
ATOM 1716 N N . VAL A 1 237 ? 6.52 -6.633 -15.117 1 98.62 237 VAL A N 1
ATOM 1717 C CA . VAL A 1 237 ? 5.738 -6.152 -16.25 1 98.62 237 VAL A CA 1
ATOM 1718 C C . VAL A 1 237 ? 4.824 -7.266 -16.766 1 98.62 237 VAL A C 1
ATOM 1720 O O . VAL A 1 237 ? 3.664 -7.02 -17.094 1 98.62 237 VAL A O 1
ATOM 1723 N N . LYS A 1 238 ? 5.312 -8.438 -16.766 1 97.62 238 LYS A N 1
ATOM 1724 C CA . LYS A 1 238 ? 4.477 -9.578 -17.125 1 97.62 238 LYS A CA 1
ATOM 1725 C C . LYS A 1 238 ? 3.264 -9.688 -16.219 1 97.62 238 LYS A C 1
ATOM 1727 O O . LYS A 1 238 ? 2.139 -9.875 -16.688 1 97.62 238 LYS A O 1
ATOM 1732 N N . ASP A 1 239 ? 3.461 -9.617 -14.93 1 97.88 239 ASP A N 1
ATOM 1733 C CA . ASP A 1 239 ? 2.377 -9.742 -13.961 1 97.88 239 ASP A CA 1
ATOM 1734 C C . ASP A 1 239 ? 1.365 -8.609 -14.117 1 97.88 239 ASP A C 1
ATOM 1736 O O . ASP A 1 239 ? 0.157 -8.836 -14.016 1 97.88 239 ASP A O 1
ATOM 1740 N N . VAL A 1 240 ? 1.846 -7.375 -14.336 1 98.62 240 VAL A N 1
ATOM 1741 C CA . VAL A 1 240 ? 0.975 -6.215 -14.516 1 98.62 240 VAL A CA 1
ATOM 1742 C C . VAL A 1 240 ? 0.156 -6.379 -15.797 1 98.62 240 VAL A C 1
ATOM 1744 O O . VAL A 1 240 ? -1.048 -6.113 -15.805 1 98.62 240 VAL A O 1
ATOM 1747 N N . ARG A 1 241 ? 0.814 -6.844 -16.875 1 98.44 241 ARG A N 1
ATOM 1748 C CA . ARG A 1 241 ? 0.103 -7.113 -18.125 1 98.44 241 ARG A CA 1
ATOM 1749 C C . ARG A 1 241 ? -1.011 -8.133 -17.906 1 98.44 241 ARG A C 1
ATOM 1751 O O . ARG A 1 241 ? -2.139 -7.93 -18.359 1 98.44 241 ARG A O 1
ATOM 1758 N N . LEU A 1 242 ? -0.708 -9.188 -17.219 1 98.19 242 LEU A N 1
ATOM 1759 C CA . LEU A 1 242 ? -1.684 -10.242 -16.953 1 98.19 242 LEU A CA 1
ATOM 1760 C C . LEU A 1 242 ? -2.855 -9.695 -16.141 1 98.19 242 LEU A C 1
ATOM 1762 O O . LEU A 1 242 ? -4.012 -10.047 -16.391 1 98.19 242 LEU A O 1
ATOM 1766 N N . ALA A 1 243 ? -2.574 -8.844 -15.148 1 98.44 243 ALA A N 1
ATOM 1767 C CA . ALA A 1 243 ? -3.627 -8.266 -14.32 1 98.44 243 ALA A CA 1
ATOM 1768 C C . ALA A 1 243 ? -4.547 -7.367 -15.141 1 98.44 243 ALA A C 1
ATOM 1770 O O . ALA A 1 243 ? -5.773 -7.477 -15.047 1 98.44 243 ALA A O 1
ATOM 1771 N N . VAL A 1 244 ? -3.943 -6.508 -15.945 1 98.25 244 VAL A N 1
ATOM 1772 C CA . VAL A 1 244 ? -4.719 -5.582 -16.766 1 98.25 244 VAL A CA 1
ATOM 1773 C C . VAL A 1 244 ? -5.539 -6.359 -17.797 1 98.25 244 VAL A C 1
ATOM 1775 O O . VAL A 1 244 ? -6.703 -6.031 -18.047 1 98.25 244 VAL A O 1
ATOM 1778 N N . GLU A 1 245 ? -4.953 -7.367 -18.328 1 97.38 245 GLU A N 1
ATOM 1779 C CA . GLU A 1 245 ? -5.668 -8.219 -19.266 1 97.38 245 GLU A CA 1
ATOM 1780 C C . GLU A 1 245 ? -6.844 -8.922 -18.594 1 97.38 245 GLU A C 1
ATOM 1782 O O . GLU A 1 245 ? -7.914 -9.062 -19.188 1 97.38 245 GLU A O 1
ATOM 1787 N N . GLU A 1 246 ? -6.621 -9.453 -17.375 1 97.5 246 GLU A N 1
ATOM 1788 C CA . GLU A 1 246 ? -7.699 -10.078 -16.609 1 97.5 246 GLU A CA 1
ATOM 1789 C C . GLU A 1 246 ? -8.859 -9.109 -16.391 1 97.5 246 GLU A C 1
ATOM 1791 O O . GLU A 1 246 ? -10.023 -9.469 -16.578 1 97.5 246 GLU A O 1
ATOM 1796 N N . MET A 1 247 ? -8.547 -7.879 -16.047 1 98 247 MET A N 1
ATOM 1797 C CA . MET A 1 247 ? -9.57 -6.852 -15.844 1 98 247 MET A CA 1
ATOM 1798 C C . MET A 1 247 ? -10.336 -6.586 -17.141 1 98 247 MET A C 1
ATOM 1800 O O . MET A 1 247 ? -11.57 -6.531 -17.125 1 98 247 MET A O 1
ATOM 1804 N N . ARG A 1 248 ? -9.656 -6.52 -18.219 1 97.12 248 ARG A N 1
ATOM 1805 C CA . ARG A 1 248 ? -10.273 -6.27 -19.516 1 97.12 248 ARG A CA 1
ATOM 1806 C C . ARG A 1 248 ? -11.18 -7.43 -19.922 1 97.12 248 ARG A C 1
ATOM 1808 O O . ARG A 1 248 ? -12.266 -7.215 -20.469 1 97.12 248 ARG A O 1
ATOM 1815 N N . SER A 1 249 ? -10.695 -8.586 -19.672 1 96.81 249 SER A N 1
ATOM 1816 C CA . SER A 1 249 ? -11.461 -9.781 -20.031 1 96.81 249 SER A CA 1
ATOM 1817 C C . SER A 1 249 ? -12.773 -9.844 -19.25 1 96.81 249 SER A C 1
ATOM 1819 O O . SER A 1 249 ? -13.734 -10.461 -19.719 1 96.81 249 SER A O 1
ATOM 1821 N N . LEU A 1 250 ? -12.859 -9.203 -18.125 1 97 250 LEU A N 1
ATOM 1822 C CA . LEU A 1 250 ? -14.062 -9.164 -17.297 1 97 250 LEU A CA 1
ATOM 1823 C C . LEU A 1 250 ? -14.938 -7.969 -17.656 1 97 250 LEU A C 1
ATOM 1825 O O . LEU A 1 250 ? -15.938 -7.703 -17 1 97 250 LEU A O 1
ATOM 1829 N N . GLY A 1 251 ? -14.484 -7.184 -18.656 1 97.06 251 GLY A N 1
ATOM 1830 C CA . GLY A 1 251 ? -15.219 -6.008 -19.094 1 97.06 251 GLY A CA 1
ATOM 1831 C C . GLY A 1 251 ? -15 -4.805 -18.188 1 97.06 251 GLY A C 1
ATOM 1832 O O . GLY A 1 251 ? -15.82 -3.887 -18.156 1 97.06 251 GLY A O 1
ATOM 1833 N N . LEU A 1 252 ? -13.945 -4.875 -17.406 1 96.88 252 LEU A N 1
ATOM 1834 C CA . LEU A 1 252 ? -13.672 -3.787 -16.484 1 96.88 252 LEU A CA 1
ATOM 1835 C C . LEU A 1 252 ? -12.734 -2.76 -17.094 1 96.88 252 LEU A C 1
ATOM 1837 O O . LEU A 1 252 ? -11.828 -3.117 -17.859 1 96.88 252 LEU A O 1
ATOM 1841 N N . SER A 1 253 ? -12.992 -1.479 -16.922 1 92.62 253 SER A N 1
ATOM 1842 C CA . SER A 1 253 ? -12.086 -0.365 -17.172 1 92.62 253 SER A CA 1
ATOM 1843 C C . SER A 1 253 ? -11.68 0.333 -15.883 1 92.62 253 SER A C 1
ATOM 1845 O O . SER A 1 253 ? -12.484 1.048 -15.281 1 92.62 253 SER A O 1
ATOM 1847 N N . MET A 1 254 ? -10.406 0.062 -15.469 1 95.12 254 MET A N 1
ATOM 1848 C CA . MET A 1 254 ? -9.953 0.53 -14.164 1 95.12 254 MET A CA 1
ATOM 1849 C C . MET A 1 254 ? -8.875 1.603 -14.312 1 95.12 254 MET A C 1
ATOM 1851 O O . MET A 1 254 ? -7.789 1.33 -14.828 1 95.12 254 MET A O 1
ATOM 1855 N N . GLU A 1 255 ? -9.141 2.76 -13.828 1 96.5 255 GLU A N 1
ATOM 1856 C CA . GLU A 1 255 ? -8.344 3.963 -14.062 1 96.5 255 GLU A CA 1
ATOM 1857 C C . GLU A 1 255 ? -6.926 3.797 -13.523 1 96.5 255 GLU A C 1
ATOM 1859 O O . GLU A 1 255 ? -5.953 4.039 -14.242 1 96.5 255 GLU A O 1
ATOM 1864 N N . VAL A 1 256 ? -6.754 3.389 -12.305 1 98.25 256 VAL A N 1
ATOM 1865 C CA . VAL A 1 256 ? -5.441 3.289 -11.672 1 98.25 256 VAL A CA 1
ATOM 1866 C C . VAL A 1 256 ? -4.656 2.133 -12.289 1 98.25 256 VAL A C 1
ATOM 1868 O O . VAL A 1 256 ? -3.469 2.271 -12.594 1 98.25 256 VAL A O 1
ATOM 1871 N N . ALA A 1 257 ? -5.328 0.989 -12.523 1 98.5 257 ALA A N 1
ATOM 1872 C CA . ALA A 1 257 ? -4.668 -0.171 -13.117 1 98.5 257 ALA A CA 1
ATOM 1873 C C . ALA A 1 257 ? -4.086 0.167 -14.484 1 98.5 257 ALA A C 1
ATOM 1875 O O . ALA A 1 257 ? -2.957 -0.219 -14.797 1 98.5 257 ALA A O 1
ATOM 1876 N N . GLU A 1 258 ? -4.816 0.903 -15.273 1 98.12 258 GLU A N 1
ATOM 1877 C CA . GLU A 1 258 ? -4.352 1.273 -16.609 1 98.12 258 GLU A CA 1
ATOM 1878 C C . GLU A 1 258 ? -3.152 2.215 -16.531 1 98.12 258 GLU A C 1
ATOM 1880 O O . GLU A 1 258 ? -2.203 2.082 -17.312 1 98.12 258 GLU A O 1
ATOM 1885 N N . ALA A 1 259 ? -3.178 3.174 -15.625 1 98.56 259 ALA A N 1
ATOM 1886 C CA . ALA A 1 259 ? -2.061 4.098 -15.438 1 98.56 259 ALA A CA 1
ATOM 1887 C C . ALA A 1 259 ? -0.807 3.355 -14.984 1 98.56 259 ALA A C 1
ATOM 1889 O O . ALA A 1 259 ? 0.295 3.629 -15.469 1 98.56 259 ALA A O 1
ATOM 1890 N N . VAL A 1 260 ? -0.981 2.414 -14.086 1 98.75 260 VAL A N 1
ATOM 1891 C CA . VAL A 1 260 ? 0.126 1.598 -13.594 1 98.75 260 VAL A CA 1
ATOM 1892 C C . VAL A 1 260 ? 0.708 0.777 -14.75 1 98.75 260 VAL A C 1
ATOM 1894 O O . VAL A 1 260 ? 1.928 0.706 -14.914 1 98.75 260 VAL A O 1
ATOM 1897 N N . GLY A 1 261 ? -0.171 0.18 -15.555 1 98.56 261 GLY A N 1
ATOM 1898 C CA . GLY A 1 261 ? 0.285 -0.563 -16.719 1 98.56 261 GLY A CA 1
ATOM 1899 C C . GLY A 1 261 ? 1.126 0.27 -17.672 1 98.56 261 GLY A C 1
ATOM 1900 O O . GLY A 1 261 ? 2.205 -0.154 -18.078 1 98.56 261 GLY A O 1
ATOM 1901 N N . ARG A 1 262 ? 0.696 1.48 -17.953 1 98.25 262 ARG A N 1
ATOM 1902 C CA . ARG A 1 262 ? 1.424 2.363 -18.859 1 98.25 262 ARG A CA 1
ATOM 1903 C C . ARG A 1 262 ? 2.785 2.738 -18.281 1 98.25 262 ARG A C 1
ATOM 1905 O O . ARG A 1 262 ? 3.785 2.762 -19 1 98.25 262 ARG A O 1
ATOM 1912 N N . LEU A 1 263 ? 2.799 3.008 -17 1 98.69 263 LEU A N 1
ATOM 1913 C CA . LEU A 1 263 ? 4.051 3.434 -16.391 1 98.69 263 LEU A CA 1
ATOM 1914 C C . LEU A 1 263 ? 5.07 2.303 -16.391 1 98.69 263 LEU A C 1
ATOM 1916 O O . LEU A 1 263 ? 6.258 2.531 -16.641 1 98.69 263 LEU A O 1
ATOM 1920 N N . TRP A 1 264 ? 4.645 1.111 -16.156 1 98.75 264 TRP A N 1
ATOM 1921 C CA . TRP A 1 264 ? 5.574 -0.015 -16.125 1 98.75 264 TRP A CA 1
ATOM 1922 C C . TRP A 1 264 ? 6.105 -0.322 -17.516 1 98.75 264 TRP A C 1
ATOM 1924 O O . TRP A 1 264 ? 7.23 -0.81 -17.656 1 98.75 264 TRP A O 1
ATOM 1934 N N . GLU A 1 265 ? 5.328 0.004 -18.547 1 98.75 265 GLU A N 1
ATOM 1935 C CA . GLU A 1 265 ? 5.848 -0.118 -19.891 1 98.75 265 GLU A CA 1
ATOM 1936 C C . GLU A 1 265 ? 6.973 0.883 -20.156 1 98.75 265 GLU A C 1
ATOM 1938 O O . GLU A 1 265 ? 7.941 0.574 -20.844 1 98.75 265 GLU A O 1
ATOM 1943 N N . VAL A 1 266 ? 6.832 2.043 -19.594 1 98.44 266 VAL A N 1
ATOM 1944 C CA . VAL A 1 266 ? 7.895 3.041 -19.688 1 98.44 266 VAL A CA 1
ATOM 1945 C C . VAL A 1 266 ? 9.133 2.541 -18.938 1 98.44 266 VAL A C 1
ATOM 1947 O O . VAL A 1 266 ? 10.258 2.67 -19.438 1 98.44 266 VAL A O 1
ATOM 1950 N N . ILE A 1 267 ? 8.945 1.945 -17.812 1 98.62 267 ILE A N 1
ATOM 1951 C CA . ILE A 1 267 ? 10.023 1.512 -16.938 1 98.62 267 ILE A CA 1
ATOM 1952 C C . ILE A 1 267 ? 10.82 0.396 -17.609 1 98.62 267 ILE A C 1
ATOM 1954 O O . ILE A 1 267 ? 12.055 0.423 -17.625 1 98.62 267 ILE A O 1
ATOM 1958 N N . ILE A 1 268 ? 10.125 -0.585 -18.203 1 98.75 268 ILE A N 1
ATOM 1959 C CA . ILE A 1 268 ? 10.852 -1.701 -18.797 1 98.75 268 ILE A CA 1
ATOM 1960 C C . ILE A 1 268 ? 11.617 -1.219 -20.031 1 98.75 268 ILE A C 1
ATOM 1962 O O . ILE A 1 268 ? 12.711 -1.707 -20.312 1 98.75 268 ILE A O 1
ATOM 1966 N N . ARG A 1 269 ? 11.102 -0.227 -20.781 1 98.56 269 ARG A N 1
ATOM 1967 C CA . ARG A 1 269 ? 11.812 0.334 -21.922 1 98.56 269 ARG A CA 1
ATOM 1968 C C . ARG A 1 269 ? 13.078 1.065 -21.484 1 98.56 269 ARG A C 1
ATOM 1970 O O . ARG A 1 269 ? 14.094 1.021 -22.172 1 98.56 269 ARG A O 1
ATOM 1977 N N . ASP A 1 270 ? 13 1.658 -20.344 1 98.56 270 ASP A N 1
ATOM 1978 C CA . ASP A 1 270 ? 14.102 2.473 -19.844 1 98.56 270 ASP A CA 1
ATOM 1979 C C . ASP A 1 270 ? 15.156 1.606 -19.156 1 98.56 270 ASP A C 1
ATOM 1981 O O . ASP A 1 270 ? 16.359 1.774 -19.391 1 98.56 270 ASP A O 1
ATOM 1985 N N . GLN A 1 271 ? 14.742 0.641 -18.297 1 98.62 271 GLN A N 1
ATOM 1986 C CA . GLN A 1 271 ? 15.664 -0.045 -17.406 1 98.62 271 GLN A CA 1
ATOM 1987 C C . GLN A 1 271 ? 16.016 -1.433 -17.938 1 98.62 271 GLN A C 1
ATOM 1989 O O . GLN A 1 271 ? 17 -2.037 -17.516 1 98.62 271 GLN A O 1
ATOM 1994 N N . GLY A 1 272 ? 15.242 -1.965 -18.859 1 98.62 272 GLY A N 1
ATOM 1995 C CA . GLY A 1 272 ? 15.445 -3.305 -19.391 1 98.62 272 GLY A CA 1
ATOM 1996 C C . GLY A 1 272 ? 14.797 -4.383 -18.547 1 98.62 272 GLY A C 1
ATOM 1997 O O . GLY A 1 272 ? 14.609 -4.207 -17.344 1 98.62 272 GLY A O 1
ATOM 1998 N N . PRO A 1 273 ? 14.422 -5.484 -19.188 1 98.19 273 PRO A N 1
ATOM 1999 C CA . PRO A 1 273 ? 13.688 -6.551 -18.516 1 98.19 273 PRO A CA 1
ATOM 2000 C C . PRO A 1 273 ? 14.516 -7.246 -17.438 1 98.19 273 PRO A C 1
ATOM 2002 O O . PRO A 1 273 ? 13.961 -7.828 -16.5 1 98.19 273 PRO A O 1
ATOM 2005 N N . GLU A 1 274 ? 15.828 -7.18 -17.469 1 97.56 274 GLU A N 1
ATOM 2006 C CA . GLU A 1 274 ? 16.688 -7.918 -16.531 1 97.56 274 GLU A CA 1
ATOM 2007 C C . GLU A 1 274 ? 16.984 -7.098 -15.281 1 97.56 274 GLU A C 1
ATOM 2009 O O . GLU A 1 274 ? 17.484 -7.633 -14.289 1 97.56 274 GLU A O 1
ATOM 2014 N N . SER A 1 275 ? 16.688 -5.785 -15.344 1 98.56 275 SER A N 1
ATOM 2015 C CA . SER A 1 275 ? 16.891 -4.961 -14.156 1 98.56 275 SER A CA 1
ATOM 2016 C C . SER A 1 275 ? 16 -5.422 -13.008 1 98.56 275 SER A C 1
ATOM 2018 O O . SER A 1 275 ? 15.039 -6.168 -13.227 1 98.56 275 SER A O 1
ATOM 2020 N N . ASP A 1 276 ? 16.438 -5.062 -11.805 1 98.38 276 ASP A N 1
ATOM 2021 C CA . ASP A 1 276 ? 15.555 -5.273 -10.656 1 98.38 276 ASP A CA 1
ATOM 2022 C C . ASP A 1 276 ? 14.359 -4.328 -10.695 1 98.38 276 ASP A C 1
ATOM 2024 O O . ASP A 1 276 ? 14.5 -3.146 -11.023 1 98.38 276 ASP A O 1
ATOM 2028 N N . PHE A 1 277 ? 13.18 -4.797 -10.305 1 98.5 277 PHE A N 1
ATOM 2029 C CA . PHE A 1 277 ? 11.969 -4.004 -10.438 1 98.5 277 PHE A CA 1
ATOM 2030 C C . PHE A 1 277 ? 12.039 -2.75 -9.57 1 98.5 277 PHE A C 1
ATOM 2032 O O . PHE A 1 277 ? 11.336 -1.771 -9.828 1 98.5 277 PHE A O 1
ATOM 2039 N N . THR A 1 278 ? 12.898 -2.705 -8.531 1 98.62 278 THR A N 1
ATOM 2040 C CA . THR A 1 278 ? 13.039 -1.528 -7.676 1 98.62 278 THR A CA 1
ATOM 2041 C C . THR A 1 278 ? 13.727 -0.393 -8.43 1 98.62 278 THR A C 1
ATOM 2043 O O . THR A 1 278 ? 13.703 0.756 -7.988 1 98.62 278 THR A O 1
ATOM 2046 N N . ALA A 1 279 ? 14.305 -0.711 -9.578 1 98.62 279 ALA A N 1
ATOM 2047 C CA . ALA A 1 279 ? 14.883 0.321 -10.438 1 98.62 279 ALA A CA 1
ATOM 2048 C C . ALA A 1 279 ? 13.789 1.175 -11.078 1 98.62 279 ALA A C 1
ATOM 2050 O O . ALA A 1 279 ? 14.086 2.174 -11.734 1 98.62 279 ALA A O 1
ATOM 2051 N N . ALA A 1 280 ? 12.562 0.849 -10.789 1 98.75 280 ALA A N 1
ATOM 2052 C CA . ALA A 1 280 ? 11.414 1.56 -11.336 1 98.75 280 ALA A CA 1
ATOM 2053 C C . ALA A 1 280 ? 11.461 3.041 -10.977 1 98.75 280 ALA A C 1
ATOM 2055 O O . ALA A 1 280 ? 10.883 3.877 -11.68 1 98.75 280 ALA A O 1
ATOM 2056 N N . ILE A 1 281 ? 12.18 3.402 -9.945 1 98.75 281 ILE A N 1
ATOM 2057 C CA . ILE A 1 281 ? 12.219 4.793 -9.5 1 98.75 281 ILE A CA 1
ATOM 2058 C C . ILE A 1 281 ? 13.086 5.613 -10.453 1 98.75 281 ILE A C 1
ATOM 2060 O O . ILE A 1 281 ? 12.961 6.84 -10.523 1 98.75 281 ILE A O 1
ATOM 2064 N N . LYS A 1 282 ? 13.992 4.965 -11.211 1 98.56 282 LYS A N 1
ATOM 2065 C CA . LYS A 1 282 ? 15.039 5.664 -11.953 1 98.56 282 LYS A CA 1
ATOM 2066 C C . LYS A 1 282 ? 14.445 6.535 -13.055 1 98.56 282 LYS A C 1
ATOM 2068 O O . LYS A 1 282 ? 14.797 7.711 -13.18 1 98.56 282 LYS A O 1
ATOM 2073 N N . PRO A 1 283 ? 13.555 5.996 -13.867 1 98.44 283 PRO A N 1
ATOM 2074 C CA . PRO A 1 283 ? 12.977 6.895 -14.867 1 98.44 283 PRO A CA 1
ATOM 2075 C C . PRO A 1 283 ? 12.172 8.039 -14.242 1 98.44 283 PRO A C 1
ATOM 2077 O O . PRO A 1 283 ? 12.109 9.133 -14.805 1 98.44 283 PRO A O 1
ATOM 2080 N N . ILE A 1 284 ? 11.57 7.828 -13.102 1 98.38 284 ILE A N 1
ATOM 2081 C CA . ILE A 1 284 ? 10.82 8.859 -12.391 1 98.38 284 ILE A CA 1
ATOM 2082 C C . ILE A 1 284 ? 11.781 9.922 -11.859 1 98.38 284 ILE A C 1
ATOM 2084 O O . ILE A 1 284 ? 11.508 11.117 -11.977 1 98.38 284 ILE A O 1
ATOM 2088 N N . GLU A 1 285 ? 12.898 9.469 -11.328 1 98.31 285 GLU A N 1
ATOM 2089 C CA . GLU A 1 285 ? 13.977 10.367 -10.914 1 98.31 285 GLU A CA 1
ATOM 2090 C C . GLU A 1 285 ? 14.461 11.227 -12.086 1 98.31 285 GLU A C 1
ATOM 2092 O O . GLU A 1 285 ? 14.609 12.438 -11.945 1 98.31 285 GLU A O 1
ATOM 2097 N N . LYS A 1 286 ? 14.75 10.547 -13.148 1 97.88 286 LYS A N 1
ATOM 2098 C CA . LYS A 1 286 ? 15.273 11.219 -14.336 1 97.88 286 LYS A CA 1
ATOM 2099 C C . LYS A 1 286 ? 14.32 12.312 -14.812 1 97.88 286 LYS A C 1
ATOM 2101 O O . LYS A 1 286 ? 14.75 13.43 -15.109 1 97.88 286 LYS A O 1
ATOM 2106 N N . ALA A 1 287 ? 13.078 12.008 -14.867 1 97.19 287 ALA A N 1
ATOM 2107 C CA . ALA A 1 287 ? 12.078 12.977 -15.305 1 97.19 287 ALA A CA 1
ATOM 2108 C C . ALA A 1 287 ? 11.984 14.148 -14.336 1 97.19 287 ALA A C 1
ATOM 2110 O O . ALA A 1 287 ? 11.719 15.281 -14.75 1 97.19 287 ALA A O 1
ATOM 2111 N N . ALA A 1 288 ? 12.234 13.883 -13.078 1 97.56 288 ALA A N 1
ATOM 2112 C CA . ALA A 1 288 ? 12.094 14.906 -12.047 1 97.56 288 ALA A CA 1
ATOM 2113 C C . ALA A 1 288 ? 13.398 15.672 -11.852 1 97.56 288 ALA A C 1
ATOM 2115 O O . ALA A 1 288 ? 13.414 16.734 -11.234 1 97.56 288 ALA A O 1
ATOM 2116 N N . GLY A 1 289 ? 14.516 15.094 -12.32 1 97.56 289 GLY A N 1
ATOM 2117 C CA . GLY A 1 289 ? 15.82 15.727 -12.18 1 97.56 289 GLY A CA 1
ATOM 2118 C C . GLY A 1 289 ? 16.375 15.617 -10.773 1 97.56 289 GLY A C 1
ATOM 2119 O O . GLY A 1 289 ? 17.031 16.547 -10.281 1 97.56 289 GLY A O 1
ATOM 2120 N N . VAL A 1 290 ? 16.047 14.562 -10.039 1 97.75 290 VAL A N 1
ATOM 2121 C CA . VAL A 1 290 ? 16.594 14.328 -8.711 1 97.75 290 VAL A CA 1
ATOM 2122 C C . VAL A 1 290 ? 17.016 12.867 -8.57 1 97.75 290 VAL A C 1
ATOM 2124 O O . VAL A 1 290 ? 16.609 12.023 -9.375 1 97.75 290 VAL A O 1
ATOM 2127 N N . ILE A 1 291 ? 17.812 12.547 -7.641 1 97.56 291 ILE A N 1
ATOM 2128 C CA . ILE A 1 291 ? 18.188 11.18 -7.273 1 97.56 291 ILE A CA 1
ATOM 2129 C C . ILE A 1 291 ? 17.812 10.922 -5.816 1 97.56 291 ILE A C 1
ATOM 2131 O O . ILE A 1 291 ? 18.141 11.719 -4.934 1 97.56 291 ILE A O 1
ATOM 2135 N N . VAL A 1 292 ? 17.031 9.93 -5.598 1 97.31 292 VAL A N 1
ATOM 2136 C CA . VAL A 1 292 ? 16.609 9.523 -4.262 1 97.31 292 VAL A CA 1
ATOM 2137 C C . VAL A 1 292 ? 17.625 8.547 -3.668 1 97.31 292 VAL A C 1
ATOM 2139 O O . VAL A 1 292 ? 17.922 7.508 -4.258 1 97.31 292 VAL A O 1
ATOM 2142 N N . GLY A 1 293 ? 18.031 8.812 -2.486 1 86.75 293 GLY A N 1
ATOM 2143 C CA . GLY A 1 293 ? 18.953 7.93 -1.804 1 86.75 293 GLY A CA 1
ATOM 2144 C C . GLY A 1 293 ? 20.391 8.133 -2.229 1 86.75 293 GLY A C 1
ATOM 2145 O O . GLY A 1 293 ? 20.703 9.039 -3.012 1 86.75 293 GLY A O 1
ATOM 2146 N N . GLY A 1 294 ? 21.359 7.238 -1.731 1 72.19 294 GLY A N 1
ATOM 2147 C CA . GLY A 1 294 ? 22.766 7.258 -2.1 1 72.19 294 GLY A CA 1
ATOM 2148 C C . GLY A 1 294 ? 23.594 8.211 -1.256 1 72.19 294 GLY A C 1
ATOM 2149 O O . GLY A 1 294 ? 24.828 8.234 -1.358 1 72.19 294 GLY A O 1
ATOM 2150 N N . GLY A 1 295 ? 22.938 9.172 -0.648 1 55.06 295 GLY A N 1
ATOM 2151 C CA . GLY A 1 295 ? 23.797 10.078 0.107 1 55.06 295 GLY A CA 1
ATOM 2152 C C . GLY A 1 295 ? 24.375 9.445 1.357 1 55.06 295 GLY A C 1
ATOM 2153 O O . GLY A 1 295 ? 23.906 8.398 1.81 1 55.06 295 GLY A O 1
ATOM 2154 N N . LYS A 1 296 ? 25.641 9.758 1.854 1 44.41 296 LYS A N 1
ATOM 2155 C CA . LYS A 1 296 ? 26.484 9.305 2.953 1 44.41 296 LYS A CA 1
ATOM 2156 C C . LYS A 1 296 ? 25.656 8.961 4.184 1 44.41 296 LYS A C 1
ATOM 2158 O O . LYS A 1 296 ? 26.172 8.398 5.152 1 44.41 296 LYS A O 1
ATOM 2163 N N . GLY A 1 297 ? 24.578 9.57 4.633 1 38.06 297 GLY A N 1
ATOM 2164 C CA . GLY A 1 297 ? 24 9.477 5.965 1 38.06 297 GLY A CA 1
ATOM 2165 C C . GLY A 1 297 ? 23.094 8.281 6.141 1 38.06 297 GLY A C 1
ATOM 2166 O O . GLY A 1 297 ? 22.375 8.188 7.137 1 38.06 297 GLY A O 1
ATOM 2167 N N . GLY A 1 298 ? 22.672 7.57 5.281 1 35.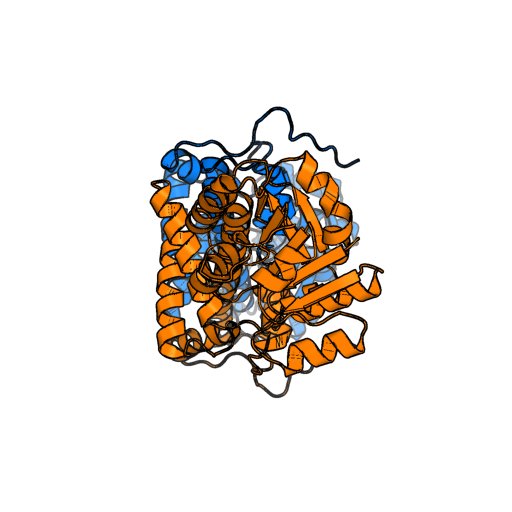41 298 GLY A N 1
ATOM 2168 C CA . GLY A 1 298 ? 21.609 6.602 5.461 1 35.41 298 GLY A CA 1
ATOM 2169 C C . GLY A 1 298 ? 22.047 5.348 6.188 1 35.41 298 GLY A C 1
ATOM 2170 O O . GLY A 1 298 ? 21.344 4.336 6.18 1 35.41 298 GLY A O 1
ATOM 2171 N N . ALA A 1 299 ? 23.266 5.199 6.5 1 33.31 299 ALA A N 1
ATOM 2172 C CA . ALA A 1 299 ? 23.609 3.961 7.191 1 33.31 299 ALA A CA 1
ATOM 2173 C C . ALA A 1 299 ? 22.906 3.863 8.539 1 33.31 299 ALA A C 1
ATOM 2175 O O . ALA A 1 299 ? 23.391 4.395 9.539 1 33.31 299 ALA A O 1
ATOM 2176 N N . HIS A 1 300 ? 21.688 4.148 8.766 1 27.44 300 HIS A N 1
ATOM 2177 C CA . HIS A 1 300 ? 21.234 3.711 10.086 1 27.44 300 HIS A CA 1
ATOM 2178 C C . HIS A 1 300 ? 21.297 2.191 10.211 1 27.44 300 HIS A C 1
ATOM 2180 O O . HIS A 1 300 ? 20.656 1.475 9.438 1 27.44 300 HIS A O 1
ATOM 2186 N N . ALA A 1 301 ? 22.359 1.628 10.68 1 27.25 301 ALA A N 1
ATOM 2187 C CA . ALA A 1 301 ? 22.656 0.242 11.039 1 27.25 301 ALA A CA 1
ATOM 2188 C C . ALA A 1 301 ? 21.484 -0.38 11.812 1 27.25 301 ALA A C 1
ATOM 2190 O O . ALA A 1 301 ? 20.906 0.257 12.695 1 27.25 301 ALA A O 1
ATOM 2191 N N . ALA A 1 302 ? 20.797 -1.352 11.266 1 27.25 302 ALA A N 1
ATOM 2192 C CA . ALA A 1 302 ? 20.062 -2.307 12.094 1 27.25 302 ALA A CA 1
ATOM 2193 C C . ALA A 1 302 ? 20.812 -2.596 13.391 1 27.25 302 ALA A C 1
ATOM 2195 O O . ALA A 1 302 ? 21.812 -3.324 13.398 1 27.25 302 ALA A O 1
ATOM 2196 N N . LYS A 1 303 ? 21.125 -1.679 14.227 1 21.8 303 LYS A N 1
ATOM 2197 C CA . LYS A 1 303 ? 21.516 -2.223 15.531 1 21.8 303 LYS A CA 1
ATOM 2198 C C . LYS A 1 303 ? 20.312 -2.824 16.25 1 21.8 303 LYS A C 1
ATOM 2200 O O . LYS A 1 303 ? 19.219 -2.254 16.234 1 21.8 303 LYS A O 1
ATOM 2205 N N . MET B 1 1 ? 2.807 22.359 30.25 1 96.19 1 MET B N 1
ATOM 2206 C CA . MET B 1 1 ? 2.896 23.75 29.812 1 96.19 1 MET B CA 1
ATOM 2207 C C . MET B 1 1 ? 1.51 24.328 29.547 1 96.19 1 MET B C 1
ATOM 2209 O O . MET B 1 1 ? 0.508 23.609 29.641 1 96.19 1 MET B O 1
ATOM 2213 N N . GLU B 1 2 ? 1.468 25.625 29.297 1 98.31 2 GLU B N 1
ATOM 2214 C CA . GLU B 1 2 ? 0.23 26.281 28.906 1 98.31 2 GLU B CA 1
ATOM 2215 C C . GLU B 1 2 ? 0.076 26.281 27.375 1 98.31 2 GLU B C 1
ATOM 2217 O O . GLU B 1 2 ? 0.967 26.75 26.656 1 98.31 2 GLU B O 1
ATOM 2222 N N . ILE B 1 3 ? -1.03 25.719 26.938 1 98.81 3 ILE B N 1
ATOM 2223 C CA . ILE B 1 3 ? -1.256 25.578 25.516 1 98.81 3 ILE B CA 1
ATOM 2224 C C . ILE B 1 3 ? -2.65 26.094 25.156 1 98.81 3 ILE B C 1
ATOM 2226 O O . ILE B 1 3 ? -3.623 25.797 25.859 1 98.81 3 ILE B O 1
ATOM 2230 N N . GLY B 1 4 ? -2.744 26.969 24.203 1 98.94 4 GLY B N 1
ATOM 2231 C CA . GLY B 1 4 ? -4.016 27.203 23.531 1 98.94 4 GLY B CA 1
ATOM 2232 C C . GLY B 1 4 ? -4.32 26.172 22.469 1 98.94 4 GLY B C 1
ATOM 2233 O O . GLY B 1 4 ? -3.422 25.75 21.734 1 98.94 4 GLY B O 1
ATOM 2234 N N . PHE B 1 5 ? -5.594 25.719 22.359 1 98.94 5 PHE B N 1
ATOM 2235 C CA . PHE B 1 5 ? -5.988 24.75 21.344 1 98.94 5 PHE B CA 1
ATOM 2236 C C . PHE B 1 5 ? -7.25 25.203 20.609 1 98.94 5 PHE B C 1
ATOM 2238 O O . PHE B 1 5 ? -8.281 25.438 21.25 1 98.94 5 PHE B O 1
ATOM 2245 N N . ILE B 1 6 ? -7.129 25.359 19.328 1 98.94 6 ILE B N 1
ATOM 2246 C CA . ILE B 1 6 ? -8.242 25.844 18.5 1 98.94 6 ILE B CA 1
ATOM 2247 C C . ILE B 1 6 ? -8.695 24.734 17.547 1 98.94 6 ILE B C 1
ATOM 2249 O O . ILE B 1 6 ? -7.887 24.188 16.812 1 98.94 6 ILE B O 1
ATOM 2253 N N . GLY B 1 7 ? -9.977 24.453 17.469 1 98.75 7 GLY B N 1
ATOM 2254 C CA . GLY B 1 7 ? -10.523 23.375 16.672 1 98.75 7 GLY B CA 1
ATOM 2255 C C . GLY B 1 7 ? -10.672 22.078 17.438 1 98.75 7 GLY B C 1
ATOM 2256 O O . GLY B 1 7 ? -9.672 21.406 17.734 1 98.75 7 GLY B O 1
ATOM 2257 N N . LEU B 1 8 ? -11.945 21.766 17.734 1 98.56 8 LEU B N 1
ATOM 2258 C CA . LEU B 1 8 ? -12.227 20.609 18.578 1 98.56 8 LEU B CA 1
ATOM 2259 C C . LEU B 1 8 ? -13.156 19.625 17.875 1 98.56 8 LEU B C 1
ATOM 2261 O O . LEU B 1 8 ? -14.164 19.188 18.438 1 98.56 8 LEU B O 1
ATOM 2265 N N . GLY B 1 9 ? -12.781 19.391 16.641 1 95.88 9 GLY B N 1
ATOM 2266 C CA . GLY B 1 9 ? -13.508 18.406 15.859 1 95.88 9 GLY B CA 1
ATOM 2267 C C . GLY B 1 9 ? -13.031 16.984 16.109 1 95.88 9 GLY B C 1
ATOM 2268 O O . GLY B 1 9 ? -12.516 16.688 17.203 1 95.88 9 GLY B O 1
ATOM 2269 N N . LYS B 1 10 ? -13.227 16.109 15.156 1 93.88 10 LYS B N 1
ATOM 2270 C CA . LYS B 1 10 ? -12.953 14.688 15.281 1 93.88 10 LYS B CA 1
ATOM 2271 C C . LYS B 1 10 ? -11.484 14.438 15.633 1 93.88 10 LYS B C 1
ATOM 2273 O O . LYS B 1 10 ? -11.164 13.492 16.344 1 93.88 10 LYS B O 1
ATOM 2278 N N . MET B 1 11 ? -10.633 15.297 15.078 1 96.81 11 MET B N 1
ATOM 2279 C CA . MET B 1 11 ? -9.203 15.141 15.328 1 96.81 11 MET B CA 1
ATOM 2280 C C . MET B 1 11 ? -8.766 15.977 16.531 1 96.81 11 MET B C 1
ATOM 2282 O O . MET B 1 11 ? -8.062 15.484 17.406 1 96.81 11 MET B O 1
ATOM 2286 N N . GLY B 1 12 ? -9.234 17.219 16.562 1 98.44 12 GLY B N 1
ATOM 2287 C CA . GLY B 1 12 ? -8.773 18.156 17.562 1 98.44 12 GLY B CA 1
ATOM 2288 C C . GLY B 1 12 ? -9.195 17.766 18.969 1 98.44 12 GLY B C 1
ATOM 2289 O O . GLY B 1 12 ? -8.414 17.891 19.922 1 98.44 12 GLY B O 1
ATOM 2290 N N . PHE B 1 13 ? -10.406 17.281 19.141 1 98.44 13 PHE B N 1
ATOM 2291 C CA . PHE B 1 13 ? -10.953 17 20.469 1 98.44 13 PHE B CA 1
ATOM 2292 C C . PHE B 1 13 ? -10.133 15.922 21.156 1 98.44 13 PHE B C 1
ATOM 2294 O O . PHE B 1 13 ? -9.641 16.125 22.281 1 98.44 13 PHE B O 1
ATOM 2301 N N . PRO B 1 14 ? -9.938 14.727 20.531 1 98.56 14 PRO B N 1
ATOM 2302 C CA . PRO B 1 14 ? -9.156 13.719 21.25 1 98.56 14 PRO B CA 1
ATOM 2303 C C . PRO B 1 14 ? -7.711 14.148 21.484 1 98.56 14 PRO B C 1
ATOM 2305 O O . PRO B 1 14 ? -7.117 13.789 22.5 1 98.56 14 PRO B O 1
ATOM 2308 N N . MET B 1 15 ? -7.078 14.906 20.609 1 98.75 15 MET B N 1
ATOM 2309 C CA . MET B 1 15 ? -5.727 15.406 20.828 1 98.75 15 MET B CA 1
ATOM 2310 C C . MET B 1 15 ? -5.68 16.328 22.047 1 98.75 15 MET B C 1
ATOM 2312 O O . MET B 1 15 ? -4.816 16.188 22.906 1 98.75 15 MET B O 1
ATOM 2316 N N . ALA B 1 16 ? -6.637 17.266 22.125 1 98.88 16 ALA B N 1
ATOM 2317 C CA . ALA B 1 16 ? -6.715 18.203 23.25 1 98.88 16 ALA B CA 1
ATOM 2318 C C . ALA B 1 16 ? -6.957 17.453 24.562 1 98.88 16 ALA B C 1
ATOM 2320 O O . ALA B 1 16 ? -6.332 17.766 25.578 1 98.88 16 ALA B O 1
ATOM 2321 N N . ARG B 1 17 ? -7.855 16.484 24.516 1 98.69 17 ARG B N 1
ATOM 2322 C CA . ARG B 1 17 ? -8.141 15.68 25.688 1 98.69 17 ARG B CA 1
ATOM 2323 C C . ARG B 1 17 ? -6.879 15 26.203 1 98.69 17 ARG B C 1
ATOM 2325 O O . ARG B 1 17 ? -6.609 15.008 27.406 1 98.69 17 ARG B O 1
ATOM 2332 N N . ARG B 1 18 ? -6.07 14.438 25.359 1 98.75 18 ARG B N 1
ATOM 2333 C CA . ARG B 1 18 ? -4.844 13.75 25.75 1 98.75 18 ARG B CA 1
ATOM 2334 C C . ARG B 1 18 ? -3.852 14.719 26.375 1 98.75 18 ARG B C 1
ATOM 2336 O O . ARG B 1 18 ? -3.154 14.375 27.328 1 98.75 18 ARG B O 1
ATOM 2343 N N . LEU B 1 19 ? -3.797 15.906 25.844 1 98.81 19 LEU B N 1
ATOM 2344 C CA . LEU B 1 19 ? -2.896 16.906 26.406 1 98.81 19 LEU B CA 1
ATOM 2345 C C . LEU B 1 19 ? -3.283 17.266 27.828 1 98.81 19 LEU B C 1
ATOM 2347 O O . LEU B 1 19 ? -2.418 17.375 28.703 1 98.81 19 LEU B O 1
ATOM 2351 N N . ILE B 1 20 ? -4.582 17.406 28.094 1 98.69 20 ILE B N 1
ATOM 2352 C CA . ILE B 1 20 ? -5.07 17.656 29.453 1 98.69 20 ILE B CA 1
ATOM 2353 C C . ILE B 1 20 ? -4.691 16.5 30.359 1 98.69 20 ILE B C 1
ATOM 2355 O O . ILE B 1 20 ? -4.148 16.719 31.453 1 98.69 20 ILE B O 1
ATOM 2359 N N . GLU B 1 21 ? -4.914 15.289 29.875 1 98.38 21 GLU B N 1
ATOM 2360 C CA . GLU B 1 21 ? -4.652 14.086 30.656 1 98.38 21 GLU B CA 1
ATOM 2361 C C . GLU B 1 21 ? -3.164 13.938 30.953 1 98.38 21 GLU B C 1
ATOM 2363 O O . GLU B 1 21 ? -2.787 13.367 31.984 1 98.38 21 GLU B O 1
ATOM 2368 N N . ALA B 1 22 ? -2.357 14.469 30.125 1 98.44 22 ALA B N 1
ATOM 2369 C CA . ALA B 1 22 ? -0.909 14.398 30.297 1 98.44 22 ALA B CA 1
ATOM 2370 C C . ALA B 1 22 ? -0.405 15.5 31.219 1 98.44 22 ALA B C 1
ATOM 2372 O O . ALA B 1 22 ? 0.793 15.586 31.5 1 98.44 22 ALA B O 1
ATOM 2373 N N . GLY B 1 23 ? -1.3 16.406 31.625 1 98.38 23 GLY B N 1
ATOM 2374 C CA . GLY B 1 23 ? -0.93 17.375 32.656 1 98.38 23 GLY B CA 1
ATOM 2375 C C . GLY B 1 23 ? -0.711 18.781 32.094 1 98.38 23 GLY B C 1
ATOM 2376 O O . GLY B 1 23 ? -0.326 19.688 32.844 1 98.38 23 GLY B O 1
ATOM 2377 N N . HIS B 1 24 ? -0.96 19.031 30.844 1 98.69 24 HIS B N 1
ATOM 2378 C CA . HIS B 1 24 ? -0.873 20.375 30.281 1 98.69 24 HIS B CA 1
ATOM 2379 C C . HIS B 1 24 ? -2.104 21.203 30.641 1 98.69 24 HIS B C 1
ATOM 2381 O O . HIS B 1 24 ? -3.182 20.656 30.859 1 98.69 24 HIS B O 1
ATOM 2387 N N . THR B 1 25 ? -1.911 22.484 30.766 1 98.62 25 THR B N 1
ATOM 2388 C CA . THR B 1 25 ? -3.012 23.422 30.984 1 98.62 25 THR B CA 1
ATOM 2389 C C . THR B 1 25 ? -3.512 24 29.672 1 98.62 25 THR B C 1
ATOM 2391 O O . THR B 1 25 ? -2.773 24.688 28.969 1 98.62 25 THR B O 1
ATOM 2394 N N . LEU B 1 26 ? -4.801 23.75 29.375 1 98.81 26 LEU B N 1
ATOM 2395 C CA . LEU B 1 26 ? -5.277 24.141 28.047 1 98.81 26 LEU B CA 1
ATOM 2396 C C . LEU B 1 26 ? -6.297 25.266 28.141 1 98.81 26 LEU B C 1
ATOM 2398 O O . LEU B 1 26 ? -7.145 25.266 29.047 1 98.81 26 LEU B O 1
ATOM 2402 N N . THR B 1 27 ? -6.168 26.25 27.344 1 98.88 27 THR B N 1
ATOM 2403 C CA . THR B 1 27 ? -7.219 27.188 26.953 1 98.88 27 THR B CA 1
ATOM 2404 C C . THR B 1 27 ? -7.758 26.844 25.562 1 98.88 27 THR B C 1
ATOM 2406 O O . THR B 1 27 ? -6.988 26.719 24.609 1 98.88 27 THR B O 1
ATOM 2409 N N . VAL B 1 28 ? -9.141 26.703 25.438 1 98.94 28 VAL B N 1
ATOM 2410 C CA . VAL B 1 28 ? -9.625 26.062 24.203 1 98.94 28 VAL B CA 1
ATOM 2411 C C . VAL B 1 28 ? -10.688 26.953 23.562 1 98.94 28 VAL B C 1
ATOM 2413 O O . VAL B 1 28 ? -11.375 27.719 24.25 1 98.94 28 VAL B O 1
ATOM 2416 N N . PHE B 1 29 ? -10.797 26.828 22.234 1 98.81 29 PHE B N 1
ATOM 2417 C CA . PHE B 1 29 ? -11.82 27.531 21.453 1 98.81 29 PHE B CA 1
ATOM 2418 C C . PHE B 1 29 ? -12.312 26.656 20.297 1 98.81 29 PHE B C 1
ATOM 2420 O O . PHE B 1 29 ? -11.516 25.969 19.656 1 98.81 29 PHE B O 1
ATOM 2427 N N . ASP B 1 30 ? -13.484 26.625 20.094 1 98.69 30 ASP B N 1
ATOM 2428 C CA . ASP B 1 30 ? -14.203 26.078 18.953 1 98.69 30 ASP B CA 1
ATOM 2429 C C . ASP B 1 30 ? -15.5 26.844 18.688 1 98.69 30 ASP B C 1
ATOM 2431 O O . ASP B 1 30 ? -16.062 27.438 19.609 1 98.69 30 ASP B O 1
ATOM 2435 N N . THR B 1 31 ? -15.914 26.797 17.438 1 96.94 31 THR B N 1
ATOM 2436 C CA . THR B 1 31 ? -17.188 27.453 17.141 1 96.94 31 THR B CA 1
ATOM 2437 C C . THR B 1 31 ? -18.344 26.656 17.719 1 96.94 31 THR B C 1
ATOM 2439 O O . THR B 1 31 ? -19.438 27.188 17.922 1 96.94 31 THR B O 1
ATOM 2442 N N . ARG B 1 32 ? -18.125 25.344 17.953 1 95.19 32 ARG B N 1
ATOM 2443 C CA . ARG B 1 32 ? -19.125 24.5 18.594 1 95.19 32 ARG B CA 1
ATOM 2444 C C . ARG B 1 32 ? -19 24.562 20.109 1 95.19 32 ARG B C 1
ATOM 2446 O O . ARG B 1 32 ? -18.094 23.953 20.688 1 95.19 32 ARG B O 1
ATOM 2453 N N . LYS B 1 33 ? -20 25.078 20.75 1 96.94 33 LYS B N 1
ATOM 2454 C CA . LYS B 1 33 ? -19.984 25.297 22.203 1 96.94 33 LYS B CA 1
ATOM 2455 C C . LYS B 1 33 ? -19.922 23.969 22.953 1 96.94 33 LYS B C 1
ATOM 2457 O O . LYS B 1 33 ? -19.281 23.859 24 1 96.94 33 LYS B O 1
ATOM 2462 N N . ASP B 1 34 ? -20.562 23.047 22.391 1 97.94 34 ASP B N 1
ATOM 2463 C CA . ASP B 1 34 ? -20.609 21.734 23.047 1 97.94 34 ASP B CA 1
ATOM 2464 C C . ASP B 1 34 ? -19.219 21.125 23.156 1 97.94 34 ASP B C 1
ATOM 2466 O O . ASP B 1 34 ? -18.891 20.5 24.172 1 97.94 34 ASP B O 1
ATOM 2470 N N . ALA B 1 35 ? -18.453 21.234 22.125 1 97.75 35 ALA B N 1
ATOM 2471 C CA . ALA B 1 35 ? -17.094 20.703 22.156 1 97.75 35 ALA B CA 1
ATOM 2472 C C . ALA B 1 35 ? -16.234 21.406 23.203 1 97.75 35 ALA B C 1
ATOM 2474 O O . ALA B 1 35 ? -15.453 20.766 23.906 1 97.75 35 ALA B O 1
ATOM 2475 N N . VAL B 1 36 ? -16.406 22.688 23.375 1 98.56 36 VAL B N 1
ATOM 2476 C CA . VAL B 1 36 ? -15.672 23.484 24.359 1 98.56 36 VAL B CA 1
ATOM 2477 C C . VAL B 1 36 ? -16.094 23.047 25.766 1 98.56 36 VAL B C 1
ATOM 2479 O O . VAL B 1 36 ? -15.234 22.797 26.625 1 98.56 36 VAL B O 1
ATOM 2482 N N . ASP B 1 37 ? -17.406 22.875 25.953 1 98.56 37 ASP B N 1
ATOM 2483 C CA . ASP B 1 37 ? -17.938 22.516 27.266 1 98.56 37 ASP B CA 1
ATOM 2484 C C . ASP B 1 37 ? -17.391 21.172 27.719 1 98.56 37 ASP B C 1
ATOM 2486 O O . ASP B 1 37 ? -17.109 20.969 28.906 1 98.56 37 ASP B O 1
ATOM 2490 N N . GLN B 1 38 ? -17.266 20.297 26.812 1 98.5 38 GLN B N 1
ATOM 2491 C CA . GLN B 1 38 ? -16.781 18.953 27.141 1 98.5 38 GLN B CA 1
ATOM 2492 C C . GLN B 1 38 ? -15.344 19 27.656 1 98.5 38 GLN B C 1
ATOM 2494 O O . GLN B 1 38 ? -14.977 18.266 28.562 1 98.5 38 GLN B O 1
ATOM 2499 N N . LEU B 1 39 ? -14.523 19.859 27.078 1 98.62 39 LEU B N 1
ATOM 2500 C CA . LEU B 1 39 ? -13.141 19.953 27.531 1 98.62 39 LEU B CA 1
ATOM 2501 C C . LEU B 1 39 ? -13.031 20.781 28.812 1 98.62 39 LEU B C 1
ATOM 2503 O O . LEU B 1 39 ? -12.172 20.516 29.656 1 98.62 39 LEU B O 1
ATOM 2507 N N . VAL B 1 40 ? -13.914 21.75 28.969 1 98.56 40 VAL B N 1
ATOM 2508 C CA . VAL B 1 40 ? -13.953 22.531 30.203 1 98.56 40 VAL B CA 1
ATOM 2509 C C . VAL B 1 40 ? -14.273 21.609 31.375 1 98.56 40 VAL B C 1
ATOM 2511 O O . VAL B 1 40 ? -13.695 21.734 32.438 1 98.56 40 VAL B O 1
ATOM 2514 N N . ALA B 1 41 ? -15.133 20.688 31.109 1 98.44 41 ALA B N 1
ATOM 2515 C CA . ALA B 1 41 ? -15.492 19.703 32.125 1 98.44 41 ALA B CA 1
ATOM 2516 C C . ALA B 1 41 ? -14.289 18.844 32.5 1 98.44 41 ALA B C 1
ATOM 2518 O O . ALA B 1 41 ? -14.273 18.234 33.562 1 98.44 41 ALA B O 1
ATOM 2519 N N . ARG B 1 42 ? -13.297 18.859 31.688 1 97.81 42 ARG B N 1
ATOM 2520 C CA . ARG B 1 42 ? -12.102 18.062 31.938 1 97.81 42 ARG B CA 1
ATOM 2521 C C . ARG B 1 42 ? -10.953 18.938 32.438 1 97.81 42 ARG B C 1
ATOM 2523 O O . ARG B 1 42 ? -9.812 18.484 32.562 1 97.81 42 ARG B O 1
ATOM 2530 N N . GLY B 1 43 ? -11.258 20.266 32.594 1 98.19 43 GLY B N 1
ATOM 2531 C CA . GLY B 1 43 ? -10.273 21.109 33.25 1 98.19 43 GLY B CA 1
ATOM 2532 C C . GLY B 1 43 ? -9.734 22.203 32.344 1 98.19 43 GLY B C 1
ATOM 2533 O O . GLY B 1 43 ? -8.93 23.031 32.781 1 98.19 43 GLY B O 1
ATOM 2534 N N . ALA B 1 44 ? -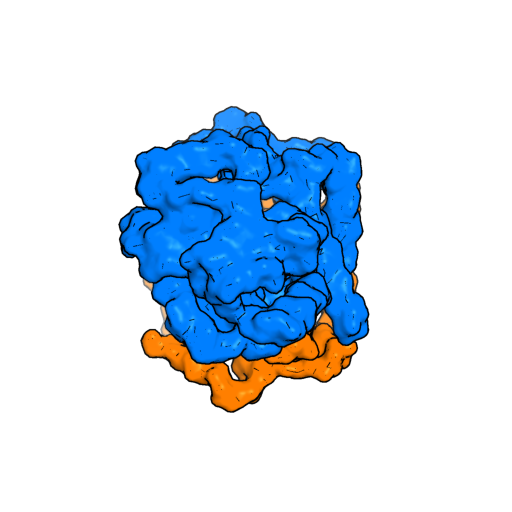10.148 22.344 31.109 1 98.75 44 ALA B N 1
ATOM 2535 C CA . ALA B 1 44 ? -9.68 23.391 30.219 1 98.75 44 ALA B CA 1
ATOM 2536 C C . ALA B 1 44 ? -10.375 24.719 30.516 1 98.75 44 ALA B C 1
ATOM 2538 O O . ALA B 1 44 ? -11.43 24.734 31.156 1 98.75 44 ALA B O 1
ATOM 2539 N N . ALA B 1 45 ? -9.766 25.766 30.156 1 98.81 45 ALA B N 1
ATOM 2540 C CA . ALA B 1 45 ? -10.391 27.078 30.203 1 98.81 45 ALA B CA 1
ATOM 2541 C C . ALA B 1 45 ? -10.969 27.469 28.844 1 98.81 45 ALA B C 1
ATOM 2543 O O . ALA B 1 45 ? -10.312 27.297 27.812 1 98.81 45 ALA B O 1
ATOM 2544 N N . PRO B 1 46 ? -12.172 28 28.812 1 98.75 46 PRO B N 1
ATOM 2545 C CA . PRO B 1 46 ? -12.75 28.422 27.547 1 98.75 46 PRO B CA 1
ATOM 2546 C C . PRO B 1 46 ? -12.219 29.766 27.062 1 98.75 46 PRO B C 1
ATOM 2548 O O . PRO B 1 46 ? -11.898 30.625 27.891 1 98.75 46 PRO B O 1
ATOM 2551 N N . ALA B 1 47 ? -12.086 29.953 25.844 1 98.75 47 ALA B N 1
ATOM 2552 C CA . ALA B 1 47 ? -11.805 31.25 25.234 1 98.75 47 ALA B CA 1
ATOM 2553 C C . ALA B 1 47 ? -12.93 31.672 24.297 1 98.75 47 ALA B C 1
ATOM 2555 O O . ALA B 1 47 ? -13.758 30.859 23.906 1 98.75 47 ALA B O 1
ATOM 2556 N N . THR B 1 48 ? -12.977 32.938 23.922 1 98.19 48 THR B N 1
ATOM 255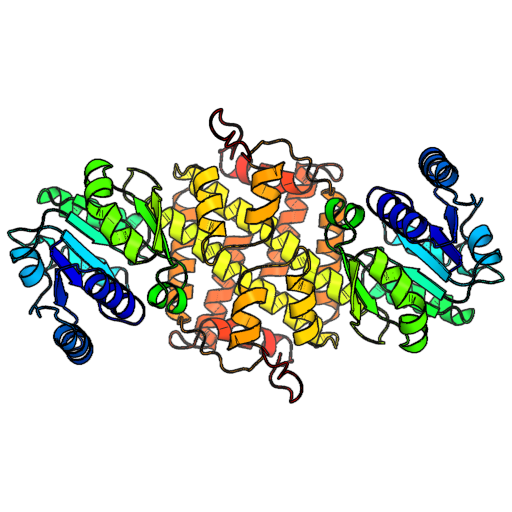7 C CA . THR B 1 48 ? -14.086 33.469 23.125 1 98.19 48 THR B CA 1
ATOM 2558 C C . THR B 1 48 ? -13.68 33.656 21.672 1 98.19 48 THR B C 1
ATOM 2560 O O . THR B 1 48 ? -14.523 33.875 20.812 1 98.19 48 THR B O 1
ATOM 2563 N N . SER B 1 49 ? -12.391 33.625 21.422 1 98.25 49 SER B N 1
ATOM 2564 C CA . SER B 1 49 ? -11.859 33.781 20.078 1 98.25 49 SER B CA 1
ATOM 2565 C C . SER B 1 49 ? -10.414 33.281 20 1 98.25 49 SER B C 1
ATOM 2567 O O . SER B 1 49 ? -9.758 33.094 21.016 1 98.25 49 SER B O 1
ATOM 2569 N N . PRO B 1 50 ? -9.875 33.094 18.734 1 98.88 50 PRO B N 1
ATOM 2570 C CA . PRO B 1 50 ? -8.453 32.781 18.578 1 98.88 50 PRO B CA 1
ATOM 2571 C C . PRO B 1 50 ? -7.551 33.844 19.188 1 98.88 50 PRO B C 1
ATOM 2573 O O . PRO B 1 50 ? -6.562 33.531 19.859 1 98.88 50 PRO B O 1
ATOM 2576 N N . LYS B 1 51 ? -7.926 35.094 19.031 1 98.88 51 LYS B N 1
ATOM 2577 C CA . LYS B 1 51 ? -7.148 36.156 19.625 1 98.88 51 LYS B CA 1
ATOM 2578 C C . LYS B 1 51 ? -7.145 36.062 21.141 1 98.88 51 LYS B C 1
ATOM 2580 O O . LYS B 1 51 ? -6.117 36.312 21.781 1 98.88 51 LYS B O 1
ATOM 2585 N N . ASP B 1 52 ? -8.297 35.781 21.703 1 98.88 52 ASP B N 1
ATOM 2586 C CA . ASP B 1 52 ? -8.414 35.656 23.156 1 98.88 52 ASP B CA 1
ATOM 2587 C C . ASP B 1 52 ? -7.434 34.594 23.672 1 98.88 52 ASP B C 1
ATOM 2589 O O . ASP B 1 52 ? -6.766 34.812 24.688 1 98.88 52 ASP B O 1
ATOM 2593 N N . ILE B 1 53 ? -7.27 33.469 22.969 1 98.88 53 ILE B N 1
ATOM 2594 C CA . ILE B 1 53 ? -6.297 32.438 23.312 1 98.88 53 ILE B CA 1
ATOM 2595 C C . ILE B 1 53 ? -4.883 33.031 23.203 1 98.88 53 ILE B C 1
ATOM 2597 O O . ILE B 1 53 ? -4.078 32.875 24.125 1 98.88 53 ILE B O 1
ATOM 2601 N N . ALA B 1 54 ? -4.668 33.719 22.125 1 98.81 54 ALA B N 1
ATOM 2602 C CA . ALA B 1 54 ? -3.334 34.219 21.812 1 98.81 54 ALA B CA 1
ATOM 2603 C C . ALA B 1 54 ? -2.936 35.344 22.766 1 98.81 54 ALA B C 1
ATOM 2605 O O . ALA B 1 54 ? -1.752 35.656 22.906 1 98.81 54 ALA B O 1
ATOM 2606 N N . ASP B 1 55 ? -3.883 35.969 23.453 1 98.75 55 ASP B N 1
ATOM 2607 C CA . ASP B 1 55 ? -3.613 36.969 24.484 1 98.75 55 ASP B CA 1
ATOM 2608 C C . ASP B 1 55 ? -3.162 36.312 25.781 1 98.75 55 ASP B C 1
ATOM 2610 O O . ASP B 1 55 ? -2.566 36.938 26.641 1 98.75 55 ASP B O 1
ATOM 2614 N N . ARG B 1 56 ? -3.391 35 25.891 1 98.69 56 ARG B N 1
ATOM 2615 C CA . ARG B 1 56 ? -3.271 34.375 27.203 1 98.69 56 ARG B CA 1
ATOM 2616 C C . ARG B 1 56 ? -2.088 33.406 27.25 1 98.69 56 ARG B C 1
ATOM 2618 O O . ARG B 1 56 ? -1.518 33.156 28.312 1 98.69 56 ARG B O 1
ATOM 2625 N N . VAL B 1 57 ? -1.697 32.875 26.141 1 98.69 57 VAL B N 1
ATOM 2626 C CA . VAL B 1 57 ? -0.687 31.812 26.156 1 98.69 57 VAL B CA 1
ATOM 2627 C C . VAL B 1 57 ? 0.361 32.094 25.078 1 98.69 57 VAL B C 1
ATOM 2629 O O . VAL B 1 57 ? 0.098 32.812 24.125 1 98.69 57 VAL B O 1
ATOM 2632 N N . GLU B 1 58 ? 1.545 31.453 25.188 1 98.75 58 GLU B N 1
ATOM 2633 C CA . GLU B 1 58 ? 2.652 31.625 24.25 1 98.75 58 GLU B CA 1
ATOM 2634 C C . GLU B 1 58 ? 2.557 30.625 23.094 1 98.75 58 GLU B C 1
ATOM 2636 O O . GLU B 1 58 ? 3.041 30.891 22 1 98.75 58 GLU B O 1
ATOM 2641 N N . THR B 1 59 ? 1.972 29.484 23.344 1 98.88 59 THR B N 1
ATOM 2642 C CA . THR B 1 59 ? 1.899 28.406 22.359 1 98.88 59 THR B CA 1
ATOM 2643 C C . THR B 1 59 ? 0.448 28.078 22.016 1 98.88 59 THR B C 1
ATOM 2645 O O . THR B 1 59 ? -0.344 27.75 22.906 1 98.88 59 THR B O 1
ATOM 2648 N N . VAL B 1 60 ? 0.082 28.219 20.734 1 98.94 60 VAL B N 1
ATOM 2649 C CA . VAL B 1 60 ? -1.269 27.938 20.266 1 98.94 60 VAL B CA 1
ATOM 2650 C C . VAL B 1 60 ? -1.227 26.828 19.219 1 98.94 60 VAL B C 1
ATOM 2652 O O . VAL B 1 60 ? -0.473 26.906 18.25 1 98.94 60 VAL B O 1
ATOM 2655 N N . MET B 1 61 ? -2.012 25.734 19.422 1 98.94 61 MET B N 1
ATOM 2656 C CA . MET B 1 61 ? -2.209 24.656 18.469 1 98.94 61 MET B CA 1
ATOM 2657 C C . MET B 1 61 ? -3.566 24.781 17.781 1 98.94 61 MET B C 1
ATOM 2659 O O . MET B 1 61 ? -4.531 25.25 18.391 1 98.94 61 MET B O 1
ATOM 2663 N N . ALA B 1 62 ? -3.617 24.375 16.547 1 98.88 62 ALA B N 1
ATOM 2664 C CA . ALA B 1 62 ? -4.895 24.406 15.836 1 98.88 62 ALA B CA 1
ATOM 2665 C C . ALA B 1 62 ? -5.062 23.172 14.961 1 98.88 62 ALA B C 1
ATOM 2667 O O . ALA B 1 62 ? -4.102 22.688 14.352 1 98.88 62 ALA B O 1
ATOM 2668 N N . SER B 1 63 ? -6.188 22.562 14.945 1 98.69 63 SER B N 1
ATOM 2669 C CA . SER B 1 63 ? -6.648 21.484 14.07 1 98.69 63 SER B CA 1
ATOM 2670 C C . SER B 1 63 ? -7.953 21.875 13.375 1 98.69 63 SER B C 1
ATOM 2672 O O . SER B 1 63 ? -9.016 21.859 13.992 1 98.69 63 SER B O 1
ATOM 2674 N N . LEU B 1 64 ? -7.836 22.203 12.07 1 97.94 64 LEU B N 1
ATOM 2675 C CA . LEU B 1 64 ? -8.945 22.844 11.375 1 97.94 64 LEU B CA 1
ATOM 2676 C C . LEU B 1 64 ? -9.281 22.109 10.078 1 97.94 64 LEU B C 1
ATOM 2678 O O . LEU B 1 64 ? -8.43 21.391 9.531 1 97.94 64 LEU B O 1
ATOM 2682 N N . PRO B 1 65 ? -10.484 22.219 9.523 1 94.25 65 PRO B N 1
ATOM 2683 C CA . PRO B 1 65 ? -10.969 21.328 8.461 1 94.25 65 PRO B CA 1
ATOM 2684 C C . PRO B 1 65 ? -10.586 21.828 7.066 1 94.25 65 PRO B C 1
ATOM 2686 O O . PRO B 1 65 ? -10.688 21.078 6.094 1 94.25 65 PRO B O 1
ATOM 2689 N N . SER B 1 66 ? -10.164 23.141 6.938 1 96.25 66 SER B N 1
ATOM 2690 C CA . SER B 1 66 ? -9.945 23.672 5.594 1 96.25 66 SER B CA 1
ATOM 2691 C C . SER B 1 66 ? -8.773 24.641 5.566 1 96.25 66 SER B C 1
ATOM 2693 O O . SER B 1 66 ? -8.352 25.141 6.609 1 96.25 66 SER B O 1
ATOM 2695 N N . LEU B 1 67 ? -8.305 24.891 4.348 1 97.75 67 LEU B N 1
ATOM 2696 C CA . LEU B 1 67 ? -7.246 25.859 4.137 1 97.75 67 LEU B CA 1
ATOM 2697 C C . LEU B 1 67 ? -7.668 27.234 4.641 1 97.75 67 LEU B C 1
ATOM 2699 O O . LEU B 1 67 ? -6.922 27.891 5.367 1 97.75 67 LEU B O 1
ATOM 2703 N N . GLN B 1 68 ? -8.836 27.578 4.324 1 97.88 68 GLN B N 1
ATOM 2704 C CA . GLN B 1 68 ? -9.352 28.891 4.672 1 97.88 68 GLN B CA 1
ATOM 2705 C C . GLN B 1 68 ? -9.523 29.047 6.18 1 97.88 68 GLN B C 1
ATOM 2707 O O . GLN B 1 68 ? -9.242 30.094 6.742 1 97.88 68 GLN B O 1
ATOM 2712 N N . ALA B 1 69 ? -9.984 28 6.781 1 98.06 69 ALA B N 1
ATOM 2713 C CA . ALA B 1 69 ? -10.133 28.047 8.234 1 98.06 69 ALA B CA 1
ATOM 2714 C C . ALA B 1 69 ? -8.789 28.266 8.914 1 98.06 69 ALA B C 1
ATOM 2716 O O . ALA B 1 69 ? -8.688 29.078 9.844 1 98.06 69 ALA B O 1
ATOM 2717 N N . SER B 1 70 ? -7.754 27.594 8.438 1 98.62 70 SER B N 1
ATOM 2718 C CA . SER B 1 70 ? -6.422 27.75 9.008 1 98.62 70 SER B CA 1
ATOM 2719 C C . SER B 1 70 ? -5.898 29.172 8.797 1 98.62 70 SER B C 1
ATOM 2721 O O . SER B 1 70 ? -5.324 29.766 9.703 1 98.62 70 SER B O 1
ATOM 2723 N N . LEU B 1 71 ? -6.098 29.672 7.594 1 98.75 71 LEU B N 1
ATOM 2724 C CA . LEU B 1 71 ? -5.66 31.031 7.281 1 98.75 71 LEU B CA 1
ATOM 2725 C C . LEU B 1 71 ? -6.363 32.062 8.172 1 98.75 71 LEU B C 1
ATOM 2727 O O . LEU B 1 71 ? -5.715 32.938 8.75 1 98.75 71 LEU B O 1
ATOM 2731 N N . GLU B 1 72 ? -7.645 31.938 8.305 1 98.62 72 GLU B N 1
ATOM 2732 C CA . GLU B 1 72 ? -8.445 32.875 9.07 1 98.62 72 GLU B CA 1
ATOM 2733 C C . GLU B 1 72 ? -8.109 32.812 10.555 1 98.62 72 GLU B C 1
ATOM 2735 O O . GLU B 1 72 ? -7.945 33.875 11.203 1 98.62 72 GLU B O 1
ATOM 2740 N N . VAL B 1 73 ? -8.031 31.656 11.062 1 98.81 73 VAL B N 1
ATOM 2741 C CA . VAL B 1 73 ? -7.719 31.469 12.477 1 98.81 73 VAL B CA 1
ATOM 2742 C C . VAL B 1 73 ? -6.336 32.031 12.781 1 98.81 73 VAL B C 1
ATOM 2744 O O . VAL B 1 73 ? -6.141 32.688 13.805 1 98.81 73 VAL B O 1
ATOM 2747 N N . ALA B 1 74 ? -5.414 31.844 11.93 1 98.88 74 ALA B N 1
ATOM 2748 C CA . ALA B 1 74 ? -4.035 32.25 12.164 1 98.88 74 ALA B CA 1
ATOM 2749 C C . ALA B 1 74 ? -3.867 33.75 11.938 1 98.88 74 ALA B C 1
ATOM 2751 O O . ALA B 1 74 ? -3.215 34.438 12.734 1 98.88 74 ALA B O 1
ATOM 2752 N N . THR B 1 75 ? -4.5 34.281 10.852 1 98.69 75 THR B N 1
ATOM 2753 C CA . THR B 1 75 ? -4.023 35.594 10.391 1 98.69 75 THR B CA 1
ATOM 2754 C C . THR B 1 75 ? -5.195 36.562 10.156 1 98.69 75 THR B C 1
ATOM 2756 O O . THR B 1 75 ? -4.996 37.719 9.82 1 98.69 75 THR B O 1
ATOM 2759 N N . GLY B 1 76 ? -6.336 36.094 10.273 1 98.25 76 GLY B N 1
ATOM 2760 C CA . GLY B 1 76 ? -7.496 36.938 10.031 1 98.25 76 GLY B CA 1
ATOM 2761 C C . GLY B 1 76 ? -7.785 37.906 11.18 1 98.25 76 GLY B C 1
ATOM 2762 O O . GLY B 1 76 ? -7.043 37.938 12.164 1 98.25 76 GLY B O 1
ATOM 2763 N N . LYS B 1 77 ? -8.914 38.688 11 1 97.81 77 LYS B N 1
ATOM 2764 C CA . LYS B 1 77 ? -9.391 39.562 12.086 1 97.81 77 LYS B CA 1
ATOM 2765 C C . LYS B 1 77 ? -9.812 38.719 13.297 1 97.81 77 LYS B C 1
ATOM 2767 O O . LYS B 1 77 ? -10.586 37.75 13.164 1 97.81 77 LYS B O 1
ATOM 2772 N N . GLY B 1 78 ? -9.242 39.062 14.461 1 98.19 78 GLY B N 1
ATOM 2773 C CA . GLY B 1 78 ? -9.539 38.312 15.656 1 98.19 78 GLY B CA 1
ATOM 2774 C C . GLY B 1 78 ? -8.781 37 15.734 1 98.19 78 GLY B C 1
ATOM 2775 O O . GLY B 1 78 ? -9.062 36.156 16.594 1 98.19 78 GLY B O 1
ATOM 2776 N N . GLY B 1 79 ? -7.805 36.875 14.805 1 98.81 79 GLY B N 1
ATOM 2777 C CA . GLY B 1 79 ? -7.027 35.625 14.75 1 98.81 79 GLY B CA 1
ATOM 2778 C C . GLY B 1 79 ? -5.844 35.625 15.703 1 98.81 79 GLY B C 1
ATOM 2779 O O . GLY B 1 79 ? -5.66 36.594 16.469 1 98.81 79 GLY B O 1
ATOM 2780 N N . VAL B 1 80 ? -5.078 34.594 15.648 1 98.88 80 VAL B N 1
ATOM 2781 C CA . VAL B 1 80 ? -3.914 34.375 16.5 1 98.88 80 VAL B CA 1
ATOM 2782 C C . VAL B 1 80 ? -2.922 35.531 16.328 1 98.88 80 VAL B C 1
ATOM 2784 O O . VAL B 1 80 ? -2.324 36 17.297 1 98.88 80 VAL B O 1
ATOM 2787 N N . ILE B 1 81 ? -2.791 36.031 15.148 1 98.81 81 ILE B N 1
ATOM 2788 C CA . ILE B 1 81 ? -1.787 37.031 14.766 1 98.81 81 ILE B CA 1
ATOM 2789 C C . ILE B 1 81 ? -1.993 38.312 15.555 1 98.81 81 ILE B C 1
ATOM 2791 O O . ILE B 1 81 ? -1.065 39.094 15.711 1 98.81 81 ILE B O 1
ATOM 2795 N N . GLU B 1 82 ? -3.125 38.5 16.078 1 98.56 82 GLU B N 1
ATOM 2796 C CA . GLU B 1 82 ? -3.449 39.75 16.797 1 98.56 82 GLU B CA 1
ATOM 2797 C C . GLU B 1 82 ? -3.236 39.594 18.297 1 98.56 82 GLU B C 1
ATOM 2799 O O . GLU B 1 82 ? -3.459 40.531 19.062 1 98.56 82 GLU B O 1
ATOM 2804 N N . GLY B 1 83 ? -2.822 38.438 18.703 1 98.62 83 GLY B N 1
ATOM 2805 C CA . GLY B 1 83 ? -2.652 38.156 20.125 1 98.62 83 GLY B CA 1
ATOM 2806 C C . GLY B 1 83 ? -1.472 38.906 20.734 1 98.62 83 GLY B C 1
ATOM 2807 O O . GLY B 1 83 ? -0.467 39.125 20.062 1 98.62 83 GLY B O 1
ATOM 2808 N N . ALA B 1 84 ? -1.495 39.094 22.031 1 98.25 84 ALA B N 1
ATOM 2809 C CA . ALA B 1 84 ? -0.474 39.875 22.719 1 98.25 84 ALA B CA 1
ATOM 2810 C C . ALA B 1 84 ? 0.639 39 23.266 1 98.25 84 ALA B C 1
ATOM 2812 O O . ALA B 1 84 ? 1.789 39.406 23.375 1 98.25 84 ALA B O 1
ATOM 2813 N N . ARG B 1 85 ? 0.352 37.719 23.484 1 98.62 85 ARG B N 1
ATOM 2814 C CA . ARG B 1 85 ? 1.299 36.906 24.219 1 98.62 85 ARG B CA 1
ATOM 2815 C C . ARG B 1 85 ? 1.885 35.812 23.344 1 98.62 85 ARG B C 1
ATOM 2817 O O . ARG B 1 85 ? 2.982 35.312 23.594 1 98.62 85 ARG B O 1
ATOM 2824 N N . VAL B 1 86 ? 1.205 35.5 22.297 1 98.88 86 VAL B N 1
ATOM 2825 C CA . VAL B 1 86 ? 1.536 34.312 21.469 1 98.88 86 VAL B CA 1
ATOM 2826 C C . VAL B 1 86 ? 2.938 34.5 20.891 1 98.88 86 VAL B C 1
ATOM 2828 O O . VAL B 1 86 ? 3.32 35.594 20.469 1 98.88 86 VAL B O 1
ATOM 2831 N N . LYS B 1 87 ? 3.676 33.375 20.922 1 98.75 87 LYS B N 1
ATOM 2832 C CA . LYS B 1 87 ? 5.016 33.344 20.344 1 98.75 87 LYS B CA 1
ATOM 2833 C C . LYS B 1 87 ? 5.098 32.312 19.234 1 98.75 87 LYS B C 1
ATOM 2835 O O . LYS B 1 87 ? 5.934 32.406 18.328 1 98.75 87 LYS B O 1
ATOM 2840 N N . ARG B 1 88 ? 4.262 31.297 19.312 1 98.56 88 ARG B N 1
ATOM 2841 C CA . ARG B 1 88 ? 4.32 30.219 18.328 1 98.56 88 ARG B CA 1
ATOM 2842 C C . ARG B 1 88 ? 2.926 29.688 18.016 1 98.56 88 ARG B C 1
ATOM 2844 O O . ARG B 1 88 ? 2.086 29.578 18.906 1 98.56 88 ARG B O 1
ATOM 2851 N N . PHE B 1 89 ? 2.688 29.469 16.781 1 98.88 89 PHE B N 1
ATOM 2852 C CA . PHE B 1 89 ? 1.471 28.859 16.25 1 98.88 89 PHE B CA 1
ATOM 2853 C C . PHE B 1 89 ? 1.772 27.516 15.602 1 98.88 89 PHE B C 1
ATOM 2855 O O . PHE B 1 89 ? 2.539 27.438 14.641 1 98.88 89 PHE B O 1
ATOM 2862 N N . ILE B 1 90 ? 1.204 26.406 16.109 1 98.94 90 ILE B N 1
ATOM 2863 C CA . ILE B 1 90 ? 1.384 25.047 15.609 1 98.94 90 ILE B CA 1
ATOM 2864 C C . ILE B 1 90 ? 0.135 24.609 14.852 1 98.94 90 ILE B C 1
ATOM 2866 O O . ILE B 1 90 ? -0.914 24.359 15.453 1 98.94 90 ILE B O 1
ATOM 2870 N N . ASP B 1 91 ? 0.237 24.5 13.586 1 98.81 91 ASP B N 1
ATOM 2871 C CA . ASP B 1 91 ? -0.888 24.094 12.75 1 98.81 91 ASP B CA 1
ATOM 2872 C C . ASP B 1 91 ? -0.865 22.594 12.508 1 98.81 91 ASP B C 1
ATOM 2874 O O . ASP B 1 91 ? -0.047 22.094 11.727 1 98.81 91 ASP B O 1
ATOM 2878 N N . LEU B 1 92 ? -1.827 21.844 13.07 1 98.75 92 LEU B N 1
ATOM 2879 C CA . LEU B 1 92 ? -1.916 20.391 12.945 1 98.75 92 LEU B CA 1
ATOM 2880 C C . LEU B 1 92 ? -2.762 20 11.742 1 98.75 92 LEU B C 1
ATOM 2882 O O . LEU B 1 92 ? -2.906 18.812 11.438 1 98.75 92 LEU B O 1
ATOM 2886 N N . SER B 1 93 ? -3.312 21.016 11.047 1 98.38 93 SER B N 1
ATOM 2887 C CA . SER B 1 93 ? -4.211 20.797 9.914 1 98.38 93 SER B CA 1
ATOM 2888 C C . SER B 1 93 ? -3.439 20.406 8.664 1 98.38 93 SER B C 1
ATOM 2890 O O . SER B 1 93 ? -2.217 20.547 8.609 1 98.38 93 SER B O 1
ATOM 2892 N N . THR B 1 94 ? -4.156 19.812 7.73 1 97.94 94 THR B N 1
ATOM 2893 C CA . THR B 1 94 ? -3.621 19.594 6.395 1 97.94 94 THR B CA 1
ATOM 2894 C C . THR B 1 94 ? -4.059 20.703 5.441 1 97.94 94 THR B C 1
ATOM 2896 O O . THR B 1 94 ? -5.203 20.719 4.988 1 97.94 94 THR B O 1
ATOM 2899 N N . VAL B 1 95 ? -3.074 21.594 5.09 1 98.12 95 VAL B N 1
ATOM 2900 C CA . VAL B 1 95 ? -3.471 22.766 4.32 1 98.12 95 VAL B CA 1
ATOM 2901 C C . VAL B 1 95 ? -2.605 22.875 3.068 1 98.12 95 VAL B C 1
ATOM 2903 O O . VAL B 1 95 ? -2.834 23.75 2.225 1 98.12 95 VAL B O 1
ATOM 2906 N N . GLY B 1 96 ? -1.605 22 2.934 1 97.75 96 GLY B N 1
ATOM 2907 C CA . GLY B 1 96 ? -0.681 22.078 1.814 1 97.75 96 GLY B CA 1
ATOM 2908 C C . GLY B 1 96 ? 0.489 23 2.064 1 97.75 96 GLY B C 1
ATOM 2909 O O . GLY B 1 96 ? 0.425 23.859 2.947 1 97.75 96 GLY B O 1
ATOM 2910 N N . SER B 1 97 ? 1.536 22.844 1.294 1 97.88 97 SER B N 1
ATOM 2911 C CA . SER B 1 97 ? 2.787 23.562 1.512 1 97.88 97 SER B CA 1
ATOM 2912 C C . SER B 1 97 ? 2.635 25.047 1.188 1 97.88 97 SER B C 1
ATOM 2914 O O . SER B 1 97 ? 3.158 25.906 1.906 1 97.88 97 SER B O 1
ATOM 2916 N N . GLN B 1 98 ? 1.913 25.406 0.206 1 97.25 98 GLN B N 1
ATOM 2917 C CA . GLN B 1 98 ? 1.761 26.797 -0.209 1 97.25 98 GLN B CA 1
ATOM 2918 C C . GLN B 1 98 ? 1.022 27.609 0.85 1 97.25 98 GLN B C 1
ATOM 2920 O O . GLN B 1 98 ? 1.45 28.703 1.205 1 97.25 98 GLN B O 1
ATOM 2925 N N . MET B 1 99 ? -0.048 27.047 1.305 1 98.19 99 MET B N 1
ATOM 2926 C CA . MET B 1 99 ? -0.804 27.734 2.355 1 98.19 99 MET B CA 1
ATOM 2927 C C . MET B 1 99 ? 0.015 27.828 3.637 1 98.19 99 MET B C 1
ATOM 2929 O O . MET B 1 99 ? -0.012 28.859 4.316 1 98.19 99 MET B O 1
ATOM 2933 N N . ALA B 1 100 ? 0.734 26.781 3.977 1 98.5 100 ALA B N 1
ATOM 2934 C CA . ALA B 1 100 ? 1.58 26.797 5.168 1 98.5 100 ALA B CA 1
ATOM 2935 C C . ALA B 1 100 ? 2.625 27.906 5.078 1 98.5 100 ALA B C 1
ATOM 2937 O O . ALA B 1 100 ? 2.879 28.609 6.059 1 98.5 100 ALA B O 1
ATOM 2938 N N . VAL B 1 101 ? 3.219 28.078 3.926 1 98.56 101 VAL B N 1
ATOM 2939 C CA . VAL B 1 101 ? 4.223 29.125 3.717 1 98.56 101 VAL B CA 1
ATOM 2940 C C . VAL B 1 101 ? 3.572 30.5 3.826 1 98.56 101 VAL B C 1
ATOM 2942 O O . VAL B 1 101 ? 4.141 31.406 4.426 1 98.56 101 VAL B O 1
ATOM 2945 N N . LYS B 1 102 ? 2.439 30.625 3.248 1 98.69 102 LYS B N 1
ATOM 2946 C CA . LYS B 1 102 ? 1.711 31.891 3.33 1 98.69 102 LYS B CA 1
ATOM 2947 C C . LYS B 1 102 ? 1.438 32.281 4.781 1 98.69 102 LYS B C 1
ATOM 2949 O O . LYS B 1 102 ? 1.686 33.406 5.188 1 98.69 102 LYS B O 1
ATOM 2954 N N . ILE B 1 103 ? 0.931 31.328 5.531 1 98.81 103 ILE B N 1
ATOM 2955 C CA . ILE B 1 103 ? 0.637 31.578 6.938 1 98.81 103 ILE B CA 1
ATOM 2956 C C . ILE B 1 103 ? 1.927 31.906 7.684 1 98.81 103 ILE B C 1
ATOM 2958 O O . ILE B 1 103 ? 1.963 32.844 8.484 1 98.81 103 ILE B O 1
ATOM 2962 N N . HIS B 1 104 ? 2.967 31.172 7.406 1 98.75 104 HIS B N 1
ATOM 2963 C CA . HIS B 1 104 ? 4.277 31.422 7.996 1 98.75 104 HIS B CA 1
ATOM 2964 C C . HIS B 1 104 ? 4.719 32.844 7.766 1 98.75 104 HIS B C 1
ATOM 2966 O O . HIS B 1 104 ? 5.109 33.562 8.711 1 98.75 104 HIS B O 1
ATOM 2972 N N . ASP B 1 105 ? 4.66 33.281 6.523 1 98.75 105 ASP B N 1
ATOM 2973 C CA . ASP B 1 105 ? 5.141 34.625 6.156 1 98.75 105 ASP B CA 1
ATOM 2974 C C . ASP B 1 105 ? 4.336 35.719 6.855 1 98.75 105 ASP B C 1
ATOM 2976 O O . ASP B 1 105 ? 4.895 36.719 7.305 1 98.75 105 ASP B O 1
ATOM 2980 N N . LEU B 1 106 ? 3.076 35.531 6.941 1 98.81 106 LEU B N 1
ATOM 2981 C CA . LEU B 1 106 ? 2.209 36.5 7.582 1 98.81 106 LEU B CA 1
ATOM 2982 C C . LEU B 1 106 ? 2.479 36.594 9.086 1 98.81 106 LEU B C 1
ATOM 2984 O O . LEU B 1 106 ? 2.59 37.656 9.648 1 98.81 106 LEU B O 1
ATOM 2988 N N . LEU B 1 107 ? 2.609 35.469 9.75 1 98.81 107 LEU B N 1
ATOM 2989 C CA . LEU B 1 107 ? 2.877 35.438 11.188 1 98.81 107 LEU B CA 1
ATOM 2990 C C . LEU B 1 107 ? 4.25 36.031 11.5 1 98.81 107 LEU B C 1
ATOM 2992 O O . LEU B 1 107 ? 4.43 36.656 12.531 1 98.81 107 LEU B O 1
ATOM 2996 N N . ALA B 1 108 ? 5.184 35.781 10.609 1 98.5 108 ALA B N 1
ATOM 2997 C CA . ALA B 1 108 ? 6.551 36.25 10.797 1 98.5 108 ALA B CA 1
ATOM 2998 C C . ALA B 1 108 ? 6.594 37.781 10.883 1 98.5 108 ALA B C 1
ATOM 3000 O O . ALA B 1 108 ? 7.449 38.344 11.562 1 98.5 108 ALA B O 1
ATOM 3001 N N . GLN B 1 109 ? 5.668 38.438 10.234 1 98.12 109 GLN B N 1
ATOM 3002 C CA . GLN B 1 109 ? 5.59 39.875 10.281 1 98.12 109 GLN B CA 1
ATOM 3003 C C . GLN B 1 109 ? 5.32 40.375 11.695 1 98.12 109 GLN B C 1
ATOM 3005 O O . GLN B 1 109 ? 5.609 41.531 12.023 1 98.12 109 GLN B O 1
ATOM 3010 N N . LYS B 1 110 ? 4.754 39.531 12.516 1 98.25 110 LYS B N 1
ATOM 3011 C CA . LYS B 1 110 ? 4.453 39.875 13.906 1 98.25 110 LYS B CA 1
ATOM 3012 C C . LYS B 1 110 ? 5.375 39.125 14.867 1 98.25 110 LYS B C 1
ATOM 3014 O O . LYS B 1 110 ? 5.086 39.031 16.062 1 98.25 110 LYS B O 1
ATOM 3019 N N . ASN B 1 111 ? 6.457 38.5 14.328 1 98.31 111 ASN B N 1
ATOM 3020 C CA . ASN B 1 111 ? 7.453 37.75 15.086 1 98.31 111 ASN B CA 1
ATOM 3021 C C . ASN B 1 111 ? 6.832 36.562 15.781 1 98.31 111 ASN B C 1
ATOM 3023 O O . ASN B 1 111 ? 7.188 36.25 16.922 1 98.31 111 ASN B O 1
ATOM 3027 N N . ILE B 1 112 ? 5.84 36.031 15.227 1 98.88 112 ILE B N 1
ATOM 3028 C CA . ILE B 1 112 ? 5.254 34.781 15.688 1 98.88 112 ILE B CA 1
ATOM 3029 C C . ILE B 1 112 ? 5.789 33.625 14.852 1 98.88 112 ILE B C 1
ATOM 3031 O O . ILE B 1 112 ? 5.75 33.656 13.625 1 98.88 112 ILE B O 1
ATOM 3035 N N . VAL B 1 113 ? 6.305 32.625 15.516 1 98.75 113 VAL B N 1
ATOM 3036 C CA . VAL B 1 113 ? 6.883 31.453 14.844 1 98.75 113 VAL B CA 1
ATOM 3037 C C . VAL B 1 113 ? 5.773 30.484 14.43 1 98.75 113 VAL B C 1
ATOM 3039 O O . VAL B 1 113 ? 4.883 30.172 15.219 1 98.75 113 VAL B O 1
ATOM 3042 N N . GLN B 1 114 ? 5.766 30.094 13.172 1 98.69 114 GLN B N 1
ATOM 3043 C CA . GLN B 1 114 ? 4.879 29.016 12.758 1 98.69 114 GLN B CA 1
ATOM 3044 C C . GLN B 1 114 ? 5.598 27.656 12.789 1 98.69 114 GLN B C 1
ATOM 3046 O O . GLN B 1 114 ? 6.738 27.547 12.328 1 98.69 114 GLN B O 1
ATOM 3051 N N . ILE B 1 115 ? 4.988 26.703 13.344 1 98.56 115 ILE B N 1
ATOM 3052 C CA . ILE B 1 115 ? 5.359 25.297 13.242 1 98.56 115 ILE B CA 1
ATOM 3053 C C . ILE B 1 115 ? 4.289 24.531 12.461 1 98.56 115 ILE B C 1
ATOM 3055 O O . ILE B 1 115 ? 3.135 24.453 12.891 1 98.56 115 ILE B O 1
ATOM 3059 N N . ASP B 1 116 ? 4.645 24.109 11.359 1 97.5 116 ASP B N 1
ATOM 3060 C CA . ASP B 1 116 ? 3.795 23.266 10.531 1 97.5 116 ASP B CA 1
ATOM 3061 C C . ASP B 1 116 ? 3.887 21.797 10.969 1 97.5 116 ASP B C 1
ATOM 3063 O O . ASP B 1 116 ? 4.953 21.188 10.891 1 97.5 116 ASP B O 1
ATOM 3067 N N . SER B 1 117 ? 2.711 21.188 11.367 1 98.56 117 SER B N 1
ATOM 3068 C CA . SER B 1 117 ? 2.793 19.891 12.008 1 98.56 117 SER B CA 1
ATOM 3069 C C . SER B 1 117 ? 1.558 19.047 11.703 1 98.56 117 SER B C 1
ATOM 3071 O O . SER B 1 117 ? 0.889 18.562 12.617 1 98.56 117 SER B O 1
ATOM 3073 N N . PRO B 1 118 ? 1.324 18.781 10.414 1 98.69 118 PRO B N 1
ATOM 3074 C CA . PRO B 1 118 ? 0.203 17.891 10.117 1 98.69 118 PRO B CA 1
ATOM 3075 C C . PRO B 1 118 ? 0.393 16.484 10.703 1 98.69 118 PRO B C 1
ATOM 3077 O O . PRO B 1 118 ? 1.497 16.141 11.125 1 98.69 118 PRO B O 1
ATOM 3080 N N . VAL B 1 119 ? -0.742 15.766 10.789 1 98.44 119 VAL B N 1
ATOM 3081 C CA . VAL B 1 119 ? -0.711 14.484 11.484 1 98.44 119 VAL B CA 1
ATOM 3082 C C . VAL B 1 119 ? -1.348 13.406 10.602 1 98.44 119 VAL B C 1
ATOM 3084 O O . VAL B 1 119 ? -2.129 13.719 9.695 1 98.44 119 VAL B O 1
ATOM 3087 N N . SER B 1 120 ? -0.992 12.188 10.812 1 97.69 120 SER B N 1
ATOM 3088 C CA . SER B 1 120 ? -1.57 11.016 10.164 1 97.69 120 SER B CA 1
ATOM 3089 C C . SER B 1 120 ? -1.886 9.922 11.172 1 97.69 120 SER B C 1
ATOM 3091 O O . SER B 1 120 ? -1.172 9.758 12.164 1 97.69 120 SER B O 1
ATOM 3093 N N . GLY B 1 121 ? -2.938 9.117 10.922 1 94.5 121 GLY B N 1
ATOM 3094 C CA . GLY B 1 121 ? -3.334 8.031 11.805 1 94.5 121 GLY B CA 1
ATOM 3095 C C . GLY B 1 121 ? -4.816 8.031 12.125 1 94.5 121 GLY B C 1
ATOM 3096 O O . GLY B 1 121 ? -5.324 7.102 12.742 1 94.5 121 GLY B O 1
ATOM 3097 N N . GLY B 1 122 ? -5.543 9.055 11.781 1 92.62 122 GLY B N 1
ATOM 3098 C CA . GLY B 1 122 ? -6.992 9.125 11.898 1 92.62 122 GLY B CA 1
ATOM 3099 C C . GLY B 1 122 ? -7.469 9.312 13.328 1 92.62 122 GLY B C 1
ATOM 3100 O O . GLY B 1 122 ? -6.668 9.57 14.227 1 92.62 122 GLY B O 1
ATOM 3101 N N . VAL B 1 123 ? -8.742 9.211 13.461 1 93.31 123 VAL B N 1
ATOM 3102 C CA . VAL B 1 123 ? -9.391 9.438 14.75 1 93.31 123 VAL B CA 1
ATOM 3103 C C . VAL B 1 123 ? -8.883 8.422 15.773 1 93.31 123 VAL B C 1
ATOM 3105 O O . VAL B 1 123 ? -8.602 8.781 16.922 1 93.31 123 VAL B O 1
ATOM 3108 N N . SER B 1 124 ? -8.719 7.207 15.289 1 93.62 124 SER B N 1
ATOM 3109 C CA . SER B 1 124 ? -8.203 6.176 16.188 1 93.62 124 SER B CA 1
ATOM 3110 C C . SER B 1 124 ? -6.809 6.535 16.688 1 93.62 124 SER B C 1
ATOM 3112 O O . SER B 1 124 ? -6.52 6.387 17.875 1 93.62 124 SER B O 1
ATOM 3114 N N . GLY B 1 125 ? -5.953 6.992 15.82 1 95.44 125 GLY B N 1
ATOM 3115 C CA . GLY B 1 125 ? -4.629 7.434 16.234 1 95.44 125 GLY B CA 1
ATOM 3116 C C . GLY B 1 125 ? -4.664 8.602 17.203 1 95.44 125 GLY B C 1
ATOM 3117 O O . GLY B 1 125 ? -3.883 8.656 18.156 1 95.44 125 GLY B O 1
ATOM 3118 N N . ALA B 1 126 ? -5.57 9.508 17 1 97.25 126 ALA B N 1
ATOM 3119 C CA . ALA B 1 126 ? -5.723 10.672 17.859 1 97.25 126 ALA B CA 1
ATOM 3120 C C . ALA B 1 126 ? -6.16 10.25 19.266 1 97.25 126 ALA B C 1
ATOM 3122 O O . ALA B 1 126 ? -5.664 10.773 20.266 1 97.25 126 ALA B O 1
ATOM 3123 N N . GLU B 1 127 ? -7.055 9.312 19.281 1 97.31 127 GLU B N 1
ATOM 3124 C CA . GLU B 1 127 ? -7.574 8.828 20.562 1 97.31 127 GLU B CA 1
ATOM 3125 C C . GLU B 1 127 ? -6.496 8.086 21.344 1 97.31 127 GLU B C 1
ATOM 3127 O O . GLU B 1 127 ? -6.414 8.211 22.562 1 97.31 127 GLU B O 1
ATOM 3132 N N . LYS B 1 128 ? -5.652 7.359 20.625 1 97.19 128 LYS B N 1
ATOM 3133 C CA . LYS B 1 128 ? -4.684 6.477 21.266 1 97.19 128 LYS B CA 1
ATOM 3134 C C . LYS B 1 128 ? -3.348 7.184 21.469 1 97.19 128 LYS B C 1
ATOM 3136 O O . LYS B 1 128 ? -2.498 6.703 22.234 1 97.19 128 LYS B O 1
ATOM 3141 N N . GLY B 1 129 ? -3.188 8.297 20.875 1 98.19 129 GLY B N 1
ATOM 3142 C CA . GLY B 1 129 ? -1.913 8.992 20.953 1 98.19 129 GLY B CA 1
ATOM 3143 C C . GLY B 1 129 ? -0.822 8.336 20.141 1 98.19 129 GLY B C 1
ATOM 3144 O O . GLY B 1 129 ? 0.333 8.273 20.562 1 98.19 129 GLY B O 1
ATOM 3145 N N . THR B 1 130 ? -1.229 7.832 18.953 1 97.62 130 THR B N 1
ATOM 3146 C CA . THR B 1 130 ? -0.278 7.098 18.125 1 97.62 130 THR B CA 1
ATOM 3147 C C . THR B 1 130 ? -0.169 7.727 16.75 1 97.62 130 THR B C 1
ATOM 3149 O O . THR B 1 130 ? 0.19 7.051 15.773 1 97.62 130 THR B O 1
ATOM 3152 N N . LEU B 1 131 ? -0.504 8.969 16.625 1 98.25 131 LEU B N 1
ATOM 3153 C CA . LEU B 1 131 ? -0.418 9.656 15.352 1 98.25 131 LEU B CA 1
ATOM 3154 C C . LEU B 1 131 ? 1.031 9.766 14.891 1 98.25 131 LEU B C 1
ATOM 3156 O O . LEU B 1 131 ? 1.948 9.812 15.711 1 98.25 131 LEU B O 1
ATOM 3160 N N . ALA B 1 132 ? 1.225 9.766 13.594 1 98.44 132 ALA B N 1
ATOM 3161 C CA . ALA B 1 132 ? 2.461 10.297 13.023 1 98.44 132 ALA B CA 1
ATOM 3162 C C . ALA B 1 132 ? 2.42 11.82 12.953 1 98.44 132 ALA B C 1
ATOM 3164 O O . ALA B 1 132 ? 1.622 12.391 12.211 1 98.44 132 ALA B O 1
ATOM 3165 N N . VAL B 1 133 ? 3.254 12.461 13.719 1 98.81 133 VAL B N 1
ATOM 3166 C CA . VAL B 1 133 ? 3.273 13.914 13.812 1 98.81 133 VAL B CA 1
ATOM 3167 C C . VAL B 1 133 ? 4.453 14.469 13.016 1 98.81 133 VAL B C 1
ATOM 3169 O O . VAL B 1 133 ? 5.609 14.281 13.398 1 98.81 133 VAL B O 1
ATOM 3172 N N . MET B 1 134 ? 4.184 15.164 11.922 1 98.88 134 MET B N 1
ATOM 3173 C CA . MET B 1 134 ? 5.199 15.68 11.008 1 98.88 134 MET B CA 1
ATOM 3174 C C . MET B 1 134 ? 5.48 17.156 11.281 1 98.88 134 MET B C 1
ATOM 3176 O O . MET B 1 134 ? 4.613 18 11.078 1 98.88 134 MET B O 1
ATOM 3180 N N . VAL B 1 135 ? 6.742 17.438 11.641 1 98.81 135 VAL B N 1
ATOM 3181 C CA . VAL B 1 135 ? 6.996 18.781 12.156 1 98.81 135 VAL B CA 1
ATOM 3182 C C . VAL B 1 135 ? 8.039 19.484 11.289 1 98.81 135 VAL B C 1
ATOM 3184 O O . VAL B 1 135 ? 9.109 18.922 11.023 1 98.81 135 VAL B O 1
ATOM 3187 N N . SER B 1 136 ? 7.672 20.641 10.836 1 98.69 136 SER B N 1
ATOM 3188 C CA . SER B 1 136 ? 8.672 21.531 10.258 1 98.69 136 SER B CA 1
ATOM 3189 C C . SER B 1 136 ? 8.625 22.922 10.891 1 98.69 136 SER B C 1
ATOM 3191 O O . SER B 1 136 ? 7.547 23.422 11.234 1 98.69 136 SER B O 1
ATOM 3193 N N . GLY B 1 137 ? 9.727 23.547 11.156 1 98.38 137 GLY B N 1
ATOM 3194 C CA . GLY B 1 137 ? 9.914 24.828 11.812 1 98.38 137 GLY B CA 1
ATOM 3195 C C . GLY B 1 137 ? 11.281 25 12.438 1 98.38 137 GLY B C 1
ATOM 3196 O O . GLY B 1 137 ? 12.133 24.109 12.312 1 98.38 137 GLY B O 1
ATOM 3197 N N . PRO B 1 138 ? 11.516 26.156 13.094 1 98.31 138 PRO B N 1
ATOM 3198 C CA . PRO B 1 138 ? 12.82 26.359 13.734 1 98.31 138 PRO B CA 1
ATOM 3199 C C . PRO B 1 138 ? 13.102 25.344 14.836 1 98.31 138 PRO B C 1
ATOM 3201 O O . PRO B 1 138 ? 12.211 25.016 15.625 1 98.31 138 PRO B O 1
ATOM 3204 N N . LYS B 1 139 ? 14.305 24.828 14.914 1 98 139 LYS B N 1
ATOM 3205 C CA . LYS B 1 139 ? 14.688 23.734 15.812 1 98 139 LYS B CA 1
ATOM 3206 C C . LYS B 1 139 ? 14.445 24.109 17.266 1 98 139 LYS B C 1
ATOM 3208 O O . LYS B 1 139 ? 13.938 23.312 18.047 1 98 139 LYS B O 1
ATOM 3213 N N . PRO B 1 140 ? 14.789 25.359 17.656 1 98.19 140 PRO B N 1
ATOM 3214 C CA . PRO B 1 140 ? 14.57 25.703 19.062 1 98.19 140 PRO B CA 1
ATOM 3215 C C . PRO B 1 140 ? 13.094 25.641 19.453 1 98.19 140 PRO B C 1
ATOM 3217 O O . PRO B 1 140 ? 12.766 25.156 20.547 1 98.19 140 PRO B O 1
ATOM 3220 N N . ASP B 1 141 ? 12.258 26.125 18.609 1 98.19 141 ASP B N 1
ATOM 3221 C CA . ASP B 1 141 ? 10.828 26.078 18.906 1 98.19 141 ASP B CA 1
ATOM 3222 C C . ASP B 1 141 ? 10.297 24.656 18.875 1 98.19 141 ASP B C 1
ATOM 3224 O O . ASP B 1 141 ? 9.453 24.281 19.688 1 98.19 141 ASP B O 1
ATOM 3228 N N . PHE B 1 142 ? 10.844 23.891 17.969 1 98.31 142 PHE B N 1
ATOM 3229 C CA . PHE B 1 142 ? 10.492 22.484 17.922 1 98.31 142 PHE B CA 1
ATOM 3230 C C . PHE B 1 142 ? 10.836 21.797 19.25 1 98.31 142 PHE B C 1
ATOM 3232 O O . PHE B 1 142 ? 10.008 21.094 19.812 1 98.31 142 PHE B O 1
ATOM 3239 N N . GLU B 1 143 ? 11.992 21.984 19.719 1 98.31 143 GLU B N 1
ATOM 3240 C CA . GLU B 1 143 ? 12.445 21.359 20.953 1 98.31 143 GLU B CA 1
ATOM 3241 C C . GLU B 1 143 ? 11.562 21.766 22.141 1 98.31 143 GLU B C 1
ATOM 3243 O O . GLU B 1 143 ? 11.281 20.953 23.016 1 98.31 143 GLU B O 1
ATOM 3248 N N . LEU B 1 144 ? 11.133 22.984 22.094 1 98 144 LEU B N 1
ATOM 3249 C CA . LEU B 1 144 ? 10.297 23.516 23.156 1 98 144 LEU B CA 1
ATOM 3250 C C . LEU B 1 144 ? 8.945 22.797 23.203 1 98 144 LEU B C 1
ATOM 3252 O O . LEU B 1 144 ? 8.398 22.578 24.281 1 98 144 LEU B O 1
ATOM 3256 N N . VAL B 1 145 ? 8.414 22.438 22.047 1 98.44 145 VAL B N 1
ATOM 3257 C CA . VAL B 1 145 ? 7.039 21.938 22.016 1 98.44 145 VAL B CA 1
ATOM 3258 C C . VAL B 1 145 ? 7.039 20.422 21.828 1 98.44 145 VAL B C 1
ATOM 3260 O O . VAL B 1 145 ? 5.98 19.797 21.844 1 98.44 145 VAL B O 1
ATOM 3263 N N . LYS B 1 146 ? 8.164 19.766 21.672 1 98.56 146 LYS B N 1
ATOM 3264 C CA . LYS B 1 146 ? 8.273 18.344 21.359 1 98.56 146 LYS B CA 1
ATOM 3265 C C . LYS B 1 146 ? 7.574 17.5 22.422 1 98.56 146 LYS B C 1
ATOM 3267 O O . LYS B 1 146 ? 6.922 16.5 22.094 1 98.56 146 LYS B O 1
ATOM 3272 N N . GLY B 1 147 ? 7.785 17.844 23.672 1 98.38 147 GLY B N 1
ATOM 3273 C CA . GLY B 1 147 ? 7.145 17.094 24.734 1 98.38 147 GLY B CA 1
ATOM 3274 C C . GLY B 1 147 ? 5.637 17.031 24.609 1 98.38 147 GLY B C 1
ATOM 3275 O O . GLY B 1 147 ? 5.031 15.984 24.844 1 98.38 147 GLY B O 1
ATOM 3276 N N . ALA B 1 148 ? 5.008 18.172 24.281 1 98.69 148 ALA B N 1
ATOM 3277 C CA . ALA B 1 148 ? 3.564 18.203 24.078 1 98.69 148 ALA B CA 1
ATOM 3278 C C . ALA B 1 148 ? 3.164 17.391 22.844 1 98.69 148 ALA B C 1
ATOM 3280 O O . ALA B 1 148 ? 2.148 16.688 22.859 1 98.69 148 ALA B O 1
ATOM 3281 N N . LEU B 1 149 ? 3.934 17.438 21.75 1 98.81 149 LEU B N 1
ATOM 3282 C CA . LEU B 1 149 ? 3.641 16.703 20.531 1 98.81 149 LEU B CA 1
ATOM 3283 C C . LEU B 1 149 ? 3.783 15.203 20.734 1 98.81 149 LEU B C 1
ATOM 3285 O O . LEU B 1 149 ? 3.033 14.414 20.156 1 98.81 149 LEU B O 1
ATOM 3289 N N . ASP B 1 150 ? 4.664 14.781 21.656 1 98.62 150 ASP B N 1
ATOM 3290 C CA . ASP B 1 150 ? 4.863 13.367 21.984 1 98.62 150 ASP B CA 1
ATOM 3291 C C . ASP B 1 150 ? 3.615 12.766 22.609 1 98.62 150 ASP B C 1
ATOM 3293 O O . ASP B 1 150 ? 3.412 11.555 22.578 1 98.62 150 ASP B O 1
ATOM 3297 N N . VAL B 1 151 ? 2.828 13.609 23.203 1 98.75 151 VAL B N 1
ATOM 3298 C CA . VAL B 1 151 ? 1.611 13.148 23.859 1 98.75 151 VAL B CA 1
ATOM 3299 C C . VAL B 1 151 ? 0.607 12.656 22.828 1 98.75 151 VAL B C 1
ATOM 3301 O O . VAL B 1 151 ? -0.145 11.719 23.078 1 98.75 151 VAL B O 1
ATOM 3304 N N . ILE B 1 152 ? 0.639 13.242 21.625 1 98.56 152 ILE B N 1
ATOM 3305 C CA . ILE B 1 152 ? -0.428 12.945 20.672 1 98.56 152 ILE B CA 1
ATOM 3306 C C . ILE B 1 152 ? 0.074 11.945 19.625 1 98.56 152 ILE B C 1
ATOM 3308 O O . ILE B 1 152 ? -0.707 11.445 18.828 1 98.56 152 ILE B O 1
ATOM 3312 N N . GLY B 1 153 ? 1.348 11.727 19.594 1 98.38 153 GLY B N 1
ATOM 3313 C CA . GLY B 1 153 ? 1.813 10.75 18.625 1 98.38 153 GLY B CA 1
ATOM 3314 C C . GLY B 1 153 ? 3.326 10.656 18.547 1 98.38 153 GLY B C 1
ATOM 3315 O O . GLY B 1 153 ? 4.027 11.195 19.406 1 98.38 153 GLY B O 1
ATOM 3316 N N . LYS B 1 154 ? 3.803 9.867 17.609 1 98.38 154 LYS B N 1
ATOM 3317 C CA . LYS B 1 154 ? 5.223 9.773 17.281 1 98.38 154 LYS B CA 1
ATOM 3318 C C . LYS B 1 154 ? 5.676 10.969 16.438 1 98.38 154 LYS B C 1
ATOM 3320 O O . LYS B 1 154 ? 5.16 11.195 15.344 1 98.38 154 LYS B O 1
ATOM 3325 N N . VAL B 1 155 ? 6.699 11.664 16.953 1 98.69 155 VAL B N 1
ATOM 3326 C CA . VAL B 1 155 ? 7.113 12.922 16.359 1 98.69 155 VAL B CA 1
ATOM 3327 C C . VAL B 1 155 ? 8.242 12.672 15.352 1 98.69 155 VAL B C 1
ATOM 3329 O O . VAL B 1 155 ? 9.219 11.992 15.664 1 98.69 155 VAL B O 1
ATOM 3332 N N . PHE B 1 156 ? 8.086 13.219 14.156 1 98.62 156 PHE B N 1
ATOM 3333 C CA . PHE B 1 156 ? 9.102 13.211 13.117 1 98.62 156 PHE B CA 1
ATOM 3334 C C . PHE B 1 156 ? 9.492 14.633 12.734 1 98.62 156 PHE B C 1
ATOM 3336 O O . PHE B 1 156 ? 8.664 15.391 12.219 1 98.62 156 PHE B O 1
ATOM 3343 N N . PHE B 1 157 ? 10.703 14.977 12.969 1 98.69 157 PHE B N 1
ATOM 3344 C CA . PHE B 1 157 ? 11.188 16.281 12.523 1 98.69 157 PHE B CA 1
ATOM 3345 C C . PHE B 1 157 ? 11.547 16.25 11.039 1 98.69 157 PHE B C 1
ATOM 3347 O O . PHE B 1 157 ? 12.516 15.594 10.648 1 98.69 157 PHE B O 1
ATOM 3354 N N . ILE B 1 158 ? 10.828 16.953 10.203 1 98.5 158 ILE B N 1
ATOM 3355 C CA . ILE B 1 158 ? 10.953 16.922 8.75 1 98.5 158 ILE B CA 1
ATOM 3356 C C . ILE B 1 158 ? 12.023 17.891 8.297 1 98.5 158 ILE B C 1
ATOM 3358 O O . ILE B 1 158 ? 12.766 17.625 7.344 1 98.5 158 ILE B O 1
ATOM 3362 N N . GLY B 1 159 ? 12.023 19.062 8.961 1 97.69 159 GLY B N 1
ATOM 3363 C CA . GLY B 1 159 ? 13.016 20.062 8.609 1 97.69 159 GLY B CA 1
ATOM 3364 C C . GLY B 1 159 ? 12.656 21.453 9.078 1 97.69 159 GLY B C 1
ATOM 3365 O O . GLY B 1 159 ? 11.68 21.641 9.812 1 97.69 159 GLY B O 1
ATOM 3366 N N . THR B 1 160 ? 13.5 22.438 8.641 1 98.19 160 THR B N 1
ATOM 3367 C CA . THR B 1 160 ? 13.312 23.812 9.133 1 98.19 160 THR B CA 1
ATOM 3368 C C . THR B 1 160 ? 12.586 24.656 8.094 1 98.19 160 THR B C 1
ATOM 3370 O O . THR B 1 160 ? 12.117 25.75 8.398 1 98.19 160 THR B O 1
ATOM 3373 N N . LYS B 1 161 ? 12.438 24.141 6.887 1 97.81 161 LYS B N 1
ATOM 3374 C CA . LYS B 1 161 ? 11.789 24.891 5.809 1 97.81 161 LYS B CA 1
ATOM 3375 C C . LYS B 1 161 ? 10.281 24.938 6.004 1 97.81 161 LYS B C 1
ATOM 3377 O O . LYS B 1 161 ? 9.633 23.891 6.133 1 97.81 161 LYS B O 1
ATOM 3382 N N . PRO B 1 162 ? 9.695 26.172 6 1 97.88 162 PRO B N 1
ATOM 3383 C CA . PRO B 1 162 ? 8.242 26.234 6.098 1 97.88 162 PRO B CA 1
ATOM 3384 C C . PRO B 1 162 ? 7.535 25.438 5.008 1 97.88 162 PRO B C 1
ATOM 3386 O O . PRO B 1 162 ? 7.941 25.484 3.842 1 97.88 162 PRO B O 1
ATOM 3389 N N . GLY B 1 163 ? 6.547 24.688 5.391 1 98.12 163 GLY B N 1
ATOM 3390 C CA . GLY B 1 163 ? 5.754 23.938 4.434 1 98.12 163 GLY B CA 1
ATOM 3391 C C . GLY B 1 163 ? 6.246 22.516 4.242 1 98.12 163 GLY B C 1
ATOM 3392 O O . GLY B 1 163 ? 5.531 21.672 3.688 1 98.12 163 GLY B O 1
ATOM 3393 N N . SER B 1 164 ? 7.395 22.141 4.797 1 98.56 164 SER B N 1
ATOM 3394 C CA . SER B 1 164 ? 7.961 20.812 4.586 1 98.56 164 SER B CA 1
ATOM 3395 C C . SER B 1 164 ? 7.117 19.734 5.262 1 98.56 164 SER B C 1
ATOM 3397 O O . SER B 1 164 ? 6.988 18.625 4.742 1 98.56 164 SER B O 1
ATOM 3399 N N . GLY B 1 165 ? 6.582 20.047 6.414 1 98.75 165 GLY B N 1
ATOM 3400 C CA . GLY B 1 165 ? 5.664 19.125 7.055 1 98.75 165 GLY B CA 1
ATOM 3401 C C . GLY B 1 165 ? 4.453 18.797 6.195 1 98.75 165 GLY B C 1
ATOM 3402 O O . GLY B 1 165 ? 4.02 17.656 6.137 1 98.75 165 GLY B O 1
ATOM 3403 N N . GLN B 1 166 ? 3.932 19.812 5.539 1 98.69 166 GLN B N 1
ATOM 3404 C CA . GLN B 1 166 ? 2.781 19.641 4.656 1 98.69 166 GLN B CA 1
ATOM 3405 C C . GLN B 1 166 ? 3.15 18.812 3.434 1 98.69 166 GLN B C 1
ATOM 3407 O O . GLN B 1 166 ? 2.385 17.938 3.016 1 98.69 166 GLN B O 1
ATOM 3412 N N . THR B 1 167 ? 4.312 19.078 2.854 1 98.62 167 THR B N 1
ATOM 3413 C CA . THR B 1 167 ? 4.762 18.281 1.718 1 98.62 167 THR B CA 1
ATOM 3414 C C . THR B 1 167 ? 4.832 16.797 2.088 1 98.62 167 THR B C 1
ATOM 3416 O O . THR B 1 167 ? 4.371 15.945 1.333 1 98.62 167 THR B O 1
ATOM 3419 N N . MET B 1 168 ? 5.371 16.547 3.266 1 98.81 168 MET B N 1
ATOM 3420 C CA . MET B 1 168 ? 5.465 15.172 3.758 1 98.81 168 MET B CA 1
ATOM 3421 C C . MET B 1 168 ? 4.078 14.562 3.949 1 98.81 168 MET B C 1
ATOM 3423 O O . MET B 1 168 ? 3.842 13.414 3.572 1 98.81 168 MET B O 1
ATOM 3427 N N . LYS B 1 169 ? 3.166 15.305 4.539 1 98.81 169 LYS B N 1
ATOM 3428 C CA . LYS B 1 169 ? 1.791 14.859 4.754 1 98.81 169 LYS B CA 1
ATOM 3429 C C . LYS B 1 169 ? 1.103 14.539 3.432 1 98.81 169 LYS B C 1
ATOM 3431 O O . LYS B 1 169 ? 0.374 13.555 3.328 1 98.81 169 LYS B O 1
ATOM 3436 N N . LEU B 1 170 ? 1.334 15.367 2.439 1 98.62 170 LEU B N 1
ATOM 3437 C CA . LEU B 1 170 ? 0.704 15.164 1.139 1 98.62 170 LEU B CA 1
ATOM 3438 C C . LEU B 1 170 ? 1.22 13.891 0.474 1 98.62 170 LEU B C 1
ATOM 3440 O O . LEU B 1 170 ? 0.457 13.172 -0.175 1 98.62 170 LEU B O 1
ATOM 3444 N N . ALA B 1 171 ? 2.543 13.633 0.6 1 98.69 171 ALA B N 1
ATOM 3445 C CA . ALA B 1 171 ? 3.086 12.375 0.108 1 98.69 171 ALA B CA 1
ATOM 3446 C C . ALA B 1 171 ? 2.393 11.18 0.766 1 98.69 171 ALA B C 1
ATOM 3448 O O . ALA B 1 171 ? 1.966 10.25 0.082 1 98.69 171 ALA B O 1
ATOM 3449 N N . ASN B 1 172 ? 2.24 11.25 2.057 1 98.62 172 ASN B N 1
ATOM 3450 C CA . ASN B 1 172 ? 1.589 10.195 2.83 1 98.62 172 ASN B CA 1
ATOM 3451 C C . ASN B 1 172 ? 0.134 10.016 2.408 1 98.62 172 ASN B C 1
ATOM 3453 O O . ASN B 1 172 ? -0.321 8.883 2.211 1 98.62 172 ASN B O 1
ATOM 3457 N N . ASN B 1 173 ? -0.597 11.086 2.289 1 98.38 173 ASN B N 1
ATOM 3458 C CA . ASN B 1 173 ? -2.025 11.008 2.002 1 98.38 173 ASN B CA 1
ATOM 3459 C C . ASN B 1 173 ? -2.283 10.594 0.553 1 98.38 173 ASN B C 1
ATOM 3461 O O . ASN B 1 173 ? -3.281 9.938 0.257 1 98.38 173 ASN B O 1
ATOM 3465 N N . PHE B 1 174 ? -1.374 11.039 -0.302 1 98.62 174 PHE B N 1
ATOM 3466 C CA . PHE B 1 174 ? -1.447 10.547 -1.674 1 98.62 174 PHE B CA 1
ATOM 3467 C C . PHE B 1 174 ? -1.365 9.023 -1.711 1 98.62 174 PHE B C 1
ATOM 3469 O O . PHE B 1 174 ? -2.156 8.375 -2.393 1 98.62 174 PHE B O 1
ATOM 3476 N N . LEU B 1 175 ? -0.449 8.453 -0.983 1 98.88 175 LEU B N 1
ATOM 3477 C CA . LEU B 1 175 ? -0.28 7.004 -0.946 1 98.88 175 LEU B CA 1
ATOM 3478 C C . LEU B 1 175 ? -1.492 6.328 -0.314 1 98.88 175 LEU B C 1
ATOM 3480 O O . LEU B 1 175 ? -1.926 5.266 -0.768 1 98.88 175 LEU B O 1
ATOM 3484 N N . SER B 1 176 ? -2.051 6.914 0.731 1 98.69 176 SER B N 1
ATOM 3485 C CA . SER B 1 176 ? -3.26 6.383 1.352 1 98.69 176 SER B CA 1
ATOM 3486 C C . SER B 1 176 ? -4.426 6.371 0.368 1 98.69 176 SER B C 1
ATOM 3488 O O . SER B 1 176 ? -5.141 5.371 0.261 1 98.69 176 SER B O 1
ATOM 3490 N N . ALA B 1 177 ? -4.605 7.461 -0.323 1 98.81 177 ALA B N 1
ATOM 3491 C CA . ALA B 1 177 ? -5.664 7.574 -1.321 1 98.81 177 ALA B CA 1
ATOM 3492 C C . ALA B 1 177 ? -5.48 6.547 -2.436 1 98.81 177 ALA B C 1
ATOM 3494 O O . ALA B 1 177 ? -6.449 5.941 -2.9 1 98.81 177 ALA B O 1
ATOM 3495 N N . THR B 1 178 ? -4.223 6.41 -2.857 1 98.88 178 THR B N 1
ATOM 3496 C CA . THR B 1 178 ? -3.891 5.441 -3.898 1 98.88 178 THR B CA 1
ATOM 3497 C C . THR B 1 178 ? -4.211 4.023 -3.438 1 98.88 178 THR B C 1
ATOM 3499 O O . THR B 1 178 ? -4.812 3.244 -4.18 1 98.88 178 THR B O 1
ATOM 3502 N N . ALA B 1 179 ? -3.814 3.699 -2.217 1 98.88 179 ALA B N 1
ATOM 3503 C CA . ALA B 1 179 ? -4.082 2.373 -1.664 1 98.88 179 ALA B CA 1
ATOM 3504 C C . ALA B 1 179 ? -5.578 2.068 -1.669 1 98.88 179 ALA B C 1
ATOM 3506 O O . ALA B 1 179 ? -5.992 0.964 -2.027 1 98.88 179 ALA B O 1
ATOM 3507 N N . MET B 1 180 ? -6.406 3.012 -1.287 1 98.88 180 MET B N 1
ATOM 3508 C CA . MET B 1 180 ? -7.848 2.809 -1.174 1 98.88 180 MET B CA 1
ATOM 3509 C C . MET B 1 180 ? -8.453 2.457 -2.527 1 98.88 180 MET B C 1
ATOM 3511 O O . MET B 1 180 ? -9.188 1.476 -2.646 1 98.88 180 MET B O 1
ATOM 3515 N N . VAL B 1 181 ? -8.125 3.189 -3.559 1 98.88 181 VAL B N 1
ATOM 3516 C CA . VAL B 1 181 ? -8.805 3 -4.836 1 98.88 181 VAL B CA 1
ATOM 3517 C C . VAL B 1 181 ? -8.164 1.836 -5.594 1 98.88 181 VAL B C 1
ATOM 3519 O O . VAL B 1 181 ? -8.859 1.086 -6.285 1 98.88 181 VAL B O 1
ATOM 3522 N N . ALA B 1 182 ? -6.824 1.663 -5.504 1 98.88 182 ALA B N 1
ATOM 3523 C CA . ALA B 1 182 ? -6.184 0.516 -6.145 1 98.88 182 ALA B CA 1
ATOM 3524 C C . ALA B 1 182 ? -6.68 -0.795 -5.543 1 98.88 182 ALA B C 1
ATOM 3526 O O . ALA B 1 182 ? -6.945 -1.757 -6.27 1 98.88 182 ALA B O 1
ATOM 3527 N N . THR B 1 183 ? -6.793 -0.845 -4.207 1 98.94 183 THR B N 1
ATOM 3528 C CA . THR B 1 183 ? -7.312 -2.043 -3.555 1 98.94 183 THR B CA 1
ATOM 3529 C C . THR B 1 183 ? -8.766 -2.285 -3.947 1 98.94 183 THR B C 1
ATOM 3531 O O . THR B 1 183 ? -9.18 -3.432 -4.141 1 98.94 183 THR B O 1
ATOM 3534 N N . SER B 1 184 ? -9.539 -1.217 -4.047 1 98.88 184 SER B N 1
ATOM 3535 C CA . SER B 1 184 ? -10.914 -1.344 -4.523 1 98.88 184 SER B CA 1
ATOM 3536 C C . SER B 1 184 ? -10.961 -1.973 -5.91 1 98.88 184 SER B C 1
ATOM 3538 O O . SER B 1 184 ? -11.734 -2.898 -6.152 1 98.88 184 SER B O 1
ATOM 3540 N N . GLU B 1 185 ? -10.117 -1.502 -6.812 1 98.81 185 GLU B N 1
ATOM 3541 C CA . GLU B 1 185 ? -10.078 -2.061 -8.164 1 98.81 185 GLU B CA 1
ATOM 3542 C C . GLU B 1 185 ? -9.688 -3.535 -8.141 1 98.81 185 GLU B C 1
ATOM 3544 O O . GLU B 1 185 ? -10.297 -4.355 -8.828 1 98.81 185 GLU B O 1
ATOM 3549 N N . ALA B 1 186 ? -8.695 -3.869 -7.344 1 98.88 186 ALA B N 1
ATOM 3550 C CA . ALA B 1 186 ? -8.211 -5.242 -7.254 1 98.88 186 ALA B CA 1
ATOM 3551 C C . ALA B 1 186 ? -9.289 -6.172 -6.711 1 98.88 186 ALA B C 1
ATOM 3553 O O . ALA B 1 186 ? -9.539 -7.246 -7.266 1 98.88 186 ALA B O 1
ATOM 3554 N N . VAL B 1 187 ? -9.945 -5.762 -5.633 1 98.88 187 VAL B N 1
ATOM 3555 C CA . VAL B 1 187 ? -10.93 -6.609 -4.969 1 98.88 187 VAL B CA 1
ATOM 3556 C C . VAL B 1 187 ? -12.172 -6.742 -5.852 1 98.88 187 VAL B C 1
ATOM 3558 O O . VAL B 1 187 ? -12.75 -7.828 -5.957 1 98.88 187 VAL B O 1
ATOM 3561 N N . VAL B 1 188 ? -12.562 -5.668 -6.496 1 98.81 188 VAL B N 1
ATOM 3562 C CA . VAL B 1 188 ? -13.703 -5.711 -7.398 1 98.81 188 VAL B CA 1
ATOM 3563 C C . VAL B 1 188 ? -13.422 -6.676 -8.547 1 98.81 188 VAL B C 1
ATOM 3565 O O . VAL B 1 188 ? -14.289 -7.465 -8.938 1 98.81 188 VAL B O 1
ATOM 3568 N N . MET B 1 189 ? -12.219 -6.637 -9.102 1 98.56 189 MET B N 1
ATOM 3569 C CA . MET B 1 189 ? -11.828 -7.605 -10.125 1 98.56 189 MET B CA 1
ATOM 3570 C C . MET B 1 189 ? -11.992 -9.031 -9.609 1 98.56 189 MET B C 1
ATOM 3572 O O . MET B 1 189 ? -12.57 -9.875 -10.297 1 98.56 189 MET B O 1
ATOM 3576 N N . GLY B 1 190 ? -11.43 -9.297 -8.391 1 98.56 190 GLY B N 1
ATOM 3577 C CA . GLY B 1 190 ? -11.516 -10.633 -7.82 1 98.56 190 GLY B CA 1
ATOM 3578 C C . GLY B 1 190 ? -12.938 -11.094 -7.586 1 98.56 190 GLY B C 1
ATOM 3579 O O . GLY B 1 190 ? -13.297 -12.219 -7.934 1 98.56 190 GLY B O 1
ATOM 3580 N N . VAL B 1 191 ? -13.75 -10.227 -7.066 1 98.5 191 VAL B N 1
ATOM 3581 C CA . VAL B 1 191 ? -15.133 -10.562 -6.762 1 98.5 191 VAL B CA 1
ATOM 3582 C C . VAL B 1 191 ? -15.898 -10.82 -8.055 1 98.5 191 VAL B C 1
ATOM 3584 O O . VAL B 1 191 ? -16.703 -11.75 -8.141 1 98.5 191 VAL B O 1
ATOM 3587 N N . LYS B 1 192 ? -15.664 -10 -9.031 1 98.06 192 LYS B N 1
ATOM 3588 C CA . LYS B 1 192 ? -16.312 -10.211 -10.32 1 98.06 192 LYS B CA 1
ATOM 3589 C C . LYS B 1 192 ? -15.938 -11.562 -10.922 1 98.06 192 LYS B C 1
ATOM 3591 O O . LYS B 1 192 ? -16.734 -12.172 -11.641 1 98.06 192 LYS B O 1
ATOM 3596 N N . SER B 1 193 ? -14.797 -12.055 -10.578 1 97.75 193 SER B N 1
ATOM 3597 C CA . SER B 1 193 ? -14.305 -13.344 -11.062 1 97.75 193 SER B CA 1
ATOM 3598 C C . SER B 1 193 ? -14.773 -14.484 -10.172 1 97.75 193 SER B C 1
ATOM 3600 O O . SER B 1 193 ? -14.469 -15.656 -10.43 1 97.75 193 SER B O 1
ATOM 3602 N N . GLY B 1 194 ? -15.414 -14.164 -9.047 1 97.25 194 GLY B N 1
ATOM 3603 C CA . GLY B 1 194 ? -16.016 -15.195 -8.203 1 97.25 194 GLY B CA 1
ATOM 3604 C C . GLY B 1 194 ? -15.25 -15.422 -6.914 1 97.25 194 GLY B C 1
ATOM 3605 O O . GLY B 1 194 ? -15.531 -16.375 -6.184 1 97.25 194 GLY B O 1
ATOM 3606 N N . LEU B 1 195 ? -14.336 -14.594 -6.594 1 98.31 195 LEU B N 1
ATOM 3607 C CA . LEU B 1 195 ? -13.547 -14.781 -5.383 1 98.31 195 LEU B CA 1
ATOM 3608 C C . LEU B 1 195 ? -14.273 -14.211 -4.168 1 98.31 195 LEU B C 1
ATOM 3610 O O . LEU B 1 195 ? -15.109 -13.312 -4.305 1 98.31 195 LEU B O 1
ATOM 3614 N N . ASP B 1 196 ? -13.961 -14.766 -3.004 1 98.19 196 ASP B N 1
ATOM 3615 C CA . ASP B 1 196 ? -14.438 -14.258 -1.724 1 98.19 196 ASP B CA 1
ATOM 3616 C C . ASP B 1 196 ? -13.602 -13.062 -1.259 1 98.19 196 ASP B C 1
ATOM 3618 O O . ASP B 1 196 ? -12.406 -13.203 -1.009 1 98.19 196 ASP B O 1
ATOM 3622 N N . PRO B 1 197 ? -14.281 -11.961 -1.075 1 98.44 197 PRO B N 1
ATOM 3623 C CA . PRO B 1 197 ? -13.484 -10.766 -0.754 1 98.44 197 PRO B CA 1
ATOM 3624 C C . PRO B 1 197 ? -12.797 -10.867 0.604 1 98.44 197 PRO B C 1
ATOM 3626 O O . PRO B 1 197 ? -11.719 -10.297 0.799 1 98.44 197 PRO B O 1
ATOM 3629 N N . ALA B 1 198 ? -13.336 -11.562 1.562 1 98.25 198 ALA B N 1
ATOM 3630 C CA . ALA B 1 198 ? -12.672 -11.734 2.852 1 98.25 198 ALA B CA 1
ATOM 3631 C C . ALA B 1 198 ? -11.383 -12.531 2.697 1 98.25 198 ALA B C 1
ATOM 3633 O O . ALA B 1 198 ? -10.359 -12.18 3.285 1 98.25 198 ALA B O 1
ATOM 3634 N N . VAL B 1 199 ? -11.414 -13.586 1.912 1 98.06 199 VAL B N 1
ATOM 3635 C CA . VAL B 1 199 ? -10.234 -14.398 1.634 1 98.06 199 VAL B CA 1
ATOM 3636 C C . VAL B 1 199 ? -9.203 -13.57 0.869 1 98.06 199 VAL B C 1
ATOM 3638 O O . VAL B 1 199 ? -8.008 -13.656 1.136 1 98.06 199 VAL B O 1
ATOM 3641 N N . MET B 1 200 ? -9.711 -12.758 -0.057 1 98.69 200 MET B N 1
ATOM 3642 C CA . MET B 1 200 ? -8.812 -11.898 -0.815 1 98.69 200 MET B CA 1
ATOM 3643 C C . MET B 1 200 ? -8.023 -10.984 0.116 1 98.69 200 MET B C 1
ATOM 3645 O O . MET B 1 200 ? -6.801 -10.859 -0.019 1 98.69 200 MET B O 1
ATOM 3649 N N . ILE B 1 201 ? -8.688 -10.367 1.04 1 98.75 201 ILE B N 1
ATOM 3650 C CA . ILE B 1 201 ? -8.047 -9.43 1.962 1 98.75 201 ILE B CA 1
ATOM 3651 C C . ILE B 1 201 ? -7.02 -10.172 2.814 1 98.75 201 ILE B C 1
ATOM 3653 O O . ILE B 1 201 ? -5.922 -9.672 3.053 1 98.75 201 ILE B O 1
ATOM 3657 N N . ASP B 1 202 ? -7.328 -11.375 3.254 1 98.19 202 ASP B N 1
ATOM 3658 C CA . ASP B 1 202 ? -6.383 -12.18 4.023 1 98.19 202 ASP B CA 1
ATOM 3659 C C . ASP B 1 202 ? -5.117 -12.461 3.215 1 98.19 202 ASP B C 1
ATOM 3661 O O . ASP B 1 202 ? -4.008 -12.344 3.732 1 98.19 202 ASP B O 1
ATOM 3665 N N . VAL B 1 203 ? -5.289 -12.82 1.991 1 98.44 203 VAL B N 1
ATOM 3666 C CA . VAL B 1 203 ? -4.164 -13.148 1.125 1 98.44 203 VAL B CA 1
ATOM 3667 C C . VAL B 1 203 ? -3.316 -11.898 0.885 1 98.44 203 VAL B C 1
ATOM 3669 O O . VAL B 1 203 ? -2.09 -11.945 0.995 1 98.44 203 VAL B O 1
ATOM 3672 N N . ILE B 1 204 ? -3.967 -10.773 0.535 1 98.56 204 ILE B N 1
ATOM 3673 C CA . ILE B 1 204 ? -3.268 -9.523 0.263 1 98.56 204 ILE B CA 1
ATOM 3674 C C . ILE B 1 204 ? -2.439 -9.117 1.481 1 98.56 204 ILE B C 1
ATOM 3676 O O . ILE B 1 204 ? -1.28 -8.719 1.348 1 98.56 204 ILE B O 1
ATOM 3680 N N . ASN B 1 205 ? -3.012 -9.281 2.664 1 98.06 205 ASN B N 1
ATOM 3681 C CA . ASN B 1 205 ? -2.342 -8.875 3.896 1 98.06 205 ASN B CA 1
ATOM 3682 C C . ASN B 1 205 ? -1.157 -9.781 4.211 1 98.06 205 ASN B C 1
ATOM 3684 O O . ASN B 1 205 ? -0.26 -9.398 4.965 1 98.06 205 ASN B O 1
ATOM 3688 N N . ALA B 1 206 ? -1.135 -10.984 3.643 1 97 206 ALA B N 1
ATOM 3689 C CA . ALA B 1 206 ? -0.04 -11.938 3.84 1 97 206 ALA B CA 1
ATOM 3690 C C . ALA B 1 206 ? 0.977 -11.844 2.705 1 97 206 ALA B C 1
ATOM 3692 O O . ALA B 1 206 ? 2.041 -12.461 2.766 1 97 206 ALA B O 1
ATOM 3693 N N . GLY B 1 207 ? 0.64 -11.094 1.681 1 96.94 207 GLY B N 1
ATOM 3694 C CA . GLY B 1 207 ? 1.461 -11.047 0.48 1 96.94 207 GLY B CA 1
ATOM 3695 C C . GLY B 1 207 ? 2.07 -9.688 0.222 1 96.94 207 GLY B C 1
ATOM 3696 O O . GLY B 1 207 ? 2.049 -8.812 1.094 1 96.94 207 GLY B O 1
ATOM 3697 N N . SER B 1 208 ? 2.627 -9.453 -0.955 1 97.12 208 SER B N 1
ATOM 3698 C CA . SER B 1 208 ? 3.363 -8.25 -1.328 1 97.12 208 SER B CA 1
ATOM 3699 C C . SER B 1 208 ? 2.416 -7.102 -1.663 1 97.12 208 SER B C 1
ATOM 3701 O O . SER B 1 208 ? 2.85 -5.961 -1.841 1 97.12 208 SER B O 1
ATOM 3703 N N . GLY B 1 209 ? 1.117 -7.375 -1.685 1 98.25 209 GLY B N 1
ATOM 3704 C CA . GLY B 1 209 ? 0.134 -6.348 -1.997 1 98.25 209 GLY B CA 1
ATOM 3705 C C . GLY B 1 209 ? -0.351 -5.594 -0.772 1 98.25 209 GLY B C 1
ATOM 3706 O O . GLY B 1 209 ? -1.14 -4.656 -0.888 1 98.25 209 GLY B O 1
ATOM 3707 N N . LEU B 1 210 ? 0.165 -5.977 0.396 1 98.44 210 LEU B N 1
ATOM 3708 C CA . LEU B 1 210 ? -0.3 -5.414 1.658 1 98.44 210 LEU B CA 1
ATOM 3709 C C . LEU B 1 210 ? -0.188 -3.893 1.647 1 98.44 210 LEU B C 1
ATOM 3711 O O . LEU B 1 210 ? 0.817 -3.342 1.192 1 98.44 210 LEU B O 1
ATOM 3715 N N . ASN B 1 211 ? -1.21 -3.199 2.1 1 98.62 211 ASN B N 1
ATOM 3716 C CA . ASN B 1 211 ? -1.271 -1.764 2.355 1 98.62 211 ASN B CA 1
ATOM 3717 C C . ASN B 1 211 ? -2.289 -1.43 3.441 1 98.62 211 ASN B C 1
ATOM 3719 O O . ASN B 1 211 ? -2.945 -2.322 3.979 1 98.62 211 ASN B O 1
ATOM 3723 N N . THR B 1 212 ? -2.461 -0.16 3.744 1 97.94 212 THR B N 1
ATOM 3724 C CA . THR B 1 212 ? -3.297 0.192 4.887 1 97.94 212 THR B CA 1
ATOM 3725 C C . THR B 1 212 ? -4.773 0.047 4.539 1 97.94 212 THR B C 1
ATOM 3727 O O . THR B 1 212 ? -5.621 -0.054 5.43 1 97.94 212 THR B O 1
ATOM 3730 N N . ALA B 1 213 ? -5.129 0.122 3.215 1 98.69 213 ALA B N 1
ATOM 3731 C CA . ALA B 1 213 ? -6.52 -0.118 2.846 1 98.69 213 ALA B CA 1
ATOM 3732 C C . ALA B 1 213 ? -6.918 -1.568 3.111 1 98.69 213 ALA B C 1
ATOM 3734 O O . ALA B 1 213 ? -7.941 -1.833 3.742 1 98.69 213 ALA B O 1
ATOM 3735 N N . SER B 1 214 ? -6.094 -2.51 2.631 1 98.75 214 SER B N 1
ATOM 3736 C CA . SER B 1 214 ? -6.398 -3.922 2.834 1 98.75 214 SER B CA 1
ATOM 3737 C C . SER B 1 214 ? -6.352 -4.289 4.312 1 98.75 214 SER B C 1
ATOM 3739 O O . SER B 1 214 ? -7.152 -5.102 4.781 1 98.75 214 SER B O 1
ATOM 3741 N N . ARG B 1 215 ? -5.48 -3.725 5.035 1 98.06 215 ARG B N 1
ATOM 3742 C CA . ARG B 1 215 ? -5.242 -4.094 6.43 1 98.06 215 ARG B CA 1
ATOM 3743 C C . ARG B 1 215 ? -6.309 -3.496 7.34 1 98.06 215 ARG B C 1
ATOM 3745 O O . ARG B 1 215 ? -6.797 -4.164 8.258 1 98.06 215 ARG B O 1
ATOM 3752 N N . ASP B 1 216 ? -6.66 -2.229 7.117 1 97 216 ASP B N 1
ATOM 3753 C CA . ASP B 1 216 ? -7.441 -1.49 8.109 1 97 216 ASP B CA 1
ATOM 3754 C C . ASP B 1 216 ? -8.836 -1.159 7.57 1 97 216 ASP B C 1
ATOM 3756 O O . ASP B 1 216 ? -9.844 -1.473 8.211 1 97 216 ASP B O 1
ATOM 3760 N N . LYS B 1 217 ? -8.953 -0.64 6.363 1 97.94 217 LYS B N 1
ATOM 3761 C CA . LYS B 1 217 ? -10.18 -0.024 5.879 1 97.94 217 LYS B CA 1
ATOM 3762 C C . LYS B 1 217 ? -11.172 -1.081 5.398 1 97.94 217 LYS B C 1
ATOM 3764 O O . LYS B 1 217 ? -12.367 -1.002 5.703 1 97.94 217 LYS B O 1
ATOM 3769 N N . PHE B 1 218 ? -10.656 -2.045 4.648 1 98.62 218 PHE B N 1
ATOM 3770 C CA . PHE B 1 218 ? -11.547 -3.045 4.082 1 98.62 218 PHE B CA 1
ATOM 3771 C C . PHE B 1 218 ? -12.18 -3.893 5.18 1 98.62 218 PHE B C 1
ATOM 3773 O O . PHE B 1 218 ? -13.398 -4.023 5.25 1 98.62 218 PHE B O 1
ATOM 3780 N N . PRO B 1 219 ? -11.383 -4.461 6.152 1 98.06 219 PRO B N 1
ATOM 3781 C CA . PRO B 1 219 ? -12.016 -5.297 7.18 1 98.06 219 PRO B CA 1
ATOM 3782 C C . PRO B 1 219 ? -12.953 -4.504 8.086 1 98.06 219 PRO B C 1
ATOM 3784 O O . PRO B 1 219 ? -13.992 -5.02 8.508 1 98.06 219 PRO B O 1
ATOM 3787 N N . ARG B 1 220 ? -12.688 -3.262 8.297 1 96.31 220 ARG B N 1
ATOM 3788 C CA . ARG B 1 220 ? -13.398 -2.5 9.312 1 96.31 220 ARG B CA 1
ATOM 3789 C C . ARG B 1 220 ? -14.656 -1.86 8.734 1 96.31 220 ARG B C 1
ATOM 3791 O O . ARG B 1 220 ? -15.664 -1.721 9.43 1 96.31 220 ARG B O 1
ATOM 3798 N N . SER B 1 221 ? -14.57 -1.526 7.473 1 97.44 221 SER B N 1
ATOM 3799 C CA . SER B 1 221 ? -15.602 -0.616 6.996 1 97.44 221 SER B CA 1
ATOM 3800 C C . SER B 1 221 ? -16.172 -1.075 5.656 1 97.44 221 SER B C 1
ATOM 3802 O O . SER B 1 221 ? -17.375 -0.972 5.418 1 97.44 221 SER B O 1
ATOM 3804 N N . VAL B 1 222 ? -15.391 -1.587 4.727 1 98.56 222 VAL B N 1
ATOM 3805 C CA . VAL B 1 222 ? -15.836 -1.901 3.373 1 98.56 222 VAL B CA 1
ATOM 3806 C C . VAL B 1 222 ? -16.547 -3.256 3.359 1 98.56 222 VAL B C 1
ATOM 3808 O O . VAL B 1 222 ? -17.672 -3.365 2.889 1 98.56 222 VAL B O 1
ATOM 3811 N N . LEU B 1 223 ? -15.898 -4.285 3.898 1 98.5 223 LEU B N 1
ATOM 3812 C CA . LEU B 1 223 ? -16.484 -5.625 3.871 1 98.5 223 LEU B CA 1
ATOM 3813 C C . LEU B 1 223 ? -17.781 -5.672 4.656 1 98.5 223 LEU B C 1
ATOM 3815 O O . LEU B 1 223 ? -18.766 -6.242 4.191 1 98.5 223 LEU B O 1
ATOM 3819 N N . PRO B 1 224 ? -17.859 -5.02 5.848 1 97.75 224 PRO B N 1
ATOM 3820 C CA . PRO B 1 224 ? -19.125 -4.988 6.57 1 97.75 224 PRO B CA 1
ATOM 3821 C C . PRO B 1 224 ? -20.141 -4.023 5.949 1 97.75 224 PRO B C 1
ATOM 3823 O O . PRO B 1 224 ? -21.281 -3.955 6.391 1 97.75 224 PRO B O 1
ATOM 3826 N N . ARG B 1 225 ? -19.734 -3.178 5.043 1 98.06 225 ARG B N 1
ATOM 3827 C CA . ARG B 1 225 ? -20.547 -2.229 4.289 1 98.06 225 ARG B CA 1
ATOM 3828 C C . ARG B 1 225 ? -21.047 -1.1 5.188 1 98.06 225 ARG B C 1
ATOM 3830 O O . ARG B 1 225 ? -22.141 -0.574 4.988 1 98.06 225 ARG B O 1
ATOM 3837 N N . SER B 1 226 ? -20.328 -0.796 6.266 1 97.62 226 SER B N 1
ATOM 3838 C CA . SER B 1 226 ? -20.734 0.269 7.176 1 97.62 226 SER B CA 1
ATOM 3839 C C . SER B 1 226 ? -20.297 1.637 6.652 1 97.62 226 SER B C 1
ATOM 3841 O O . SER B 1 226 ? -20.969 2.643 6.914 1 97.62 226 SER B O 1
ATOM 3843 N N . PHE B 1 227 ? -19.203 1.688 5.941 1 97.88 227 PHE B N 1
ATOM 3844 C CA . PHE B 1 227 ? -18.641 2.912 5.383 1 97.88 227 PHE B CA 1
ATOM 3845 C C . PHE B 1 227 ? -18.625 4.023 6.426 1 97.88 227 PHE B C 1
ATOM 3847 O O . PHE B 1 227 ? -19.094 5.129 6.172 1 97.88 227 PHE B O 1
ATOM 3854 N N . ASP B 1 228 ? -18 3.738 7.512 1 96.25 228 ASP B N 1
ATOM 3855 C CA . ASP B 1 228 ? -17.984 4.625 8.672 1 96.25 228 ASP B CA 1
ATOM 3856 C C . ASP B 1 228 ? -16.594 4.664 9.312 1 96.25 228 ASP B C 1
ATOM 3858 O O . ASP B 1 228 ? -16.469 4.648 10.539 1 96.25 228 ASP B O 1
ATOM 3862 N N . PHE B 1 229 ? -15.578 4.609 8.523 1 94.94 229 PHE B N 1
ATOM 3863 C CA . PHE B 1 229 ? -14.203 4.59 9.008 1 94.94 229 PHE B CA 1
ATOM 3864 C C . PHE B 1 229 ? -13.867 5.895 9.727 1 94.94 229 PHE B C 1
ATOM 3866 O O . PHE B 1 229 ? -13.062 5.906 10.656 1 94.94 229 PHE B O 1
ATOM 3873 N N . GLY B 1 230 ? -14.516 7.066 9.258 1 93 230 GLY B N 1
ATOM 3874 C CA . GLY B 1 230 ? -14.375 8.281 10.047 1 93 230 GLY B CA 1
ATOM 3875 C C . GL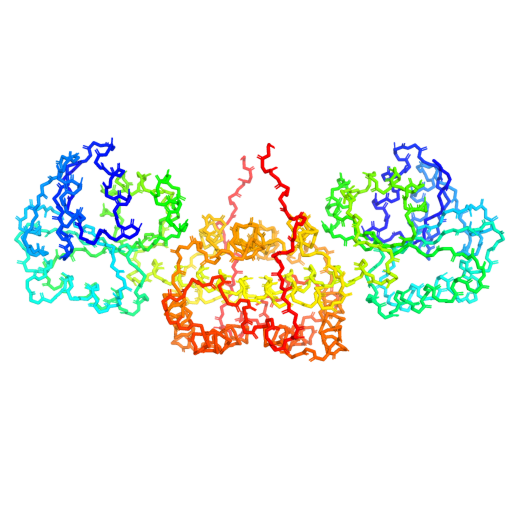Y B 1 230 ? -13.656 9.391 9.312 1 93 230 GLY B C 1
ATOM 3876 O O . GLY B 1 230 ? -13.227 10.375 9.922 1 93 230 GLY B O 1
ATOM 3877 N N . PHE B 1 231 ? -13.5 9.312 8.039 1 95.31 231 PHE B N 1
ATOM 3878 C CA . PHE B 1 231 ? -12.883 10.352 7.223 1 95.31 231 PHE B CA 1
ATOM 3879 C C . PHE B 1 231 ? -13.734 10.648 5.992 1 95.31 231 PHE B C 1
ATOM 3881 O O . PHE B 1 231 ? -14.07 9.742 5.23 1 95.31 231 PHE B O 1
ATOM 3888 N N . ALA B 1 232 ? -14.023 11.883 5.773 1 96.81 232 ALA B N 1
ATOM 3889 C CA . ALA B 1 232 ? -14.977 12.266 4.73 1 96.81 232 ALA B CA 1
ATOM 3890 C C . ALA B 1 232 ? -14.32 12.227 3.352 1 96.81 232 ALA B C 1
ATOM 3892 O O . ALA B 1 232 ? -13.156 12.594 3.201 1 96.81 232 ALA B O 1
ATOM 3893 N N . THR B 1 233 ? -15.109 11.875 2.33 1 98.5 233 THR B N 1
ATOM 3894 C CA . THR B 1 233 ? -14.664 11.875 0.942 1 98.5 233 THR B CA 1
ATOM 3895 C C . THR B 1 233 ? -14.156 13.258 0.534 1 98.5 233 THR B C 1
ATOM 3897 O O . THR B 1 233 ? -13.125 13.375 -0.133 1 98.5 233 THR B O 1
ATOM 3900 N N . GLY B 1 234 ? -14.867 14.25 0.984 1 98.25 234 GLY B N 1
ATOM 3901 C CA . GLY B 1 234 ? -14.461 15.609 0.653 1 98.25 234 GLY B CA 1
ATOM 3902 C C . GLY B 1 234 ? -13.07 15.953 1.158 1 98.25 234 GLY B C 1
ATOM 3903 O O . GLY B 1 234 ? -12.312 16.641 0.478 1 98.25 234 GLY B O 1
ATOM 3904 N N . LEU B 1 235 ? -12.703 15.531 2.34 1 97 235 LEU B N 1
ATOM 3905 C CA . LEU B 1 235 ? -11.391 15.773 2.916 1 97 235 LEU B CA 1
ATOM 3906 C C . LEU B 1 235 ? -10.312 15.008 2.154 1 97 235 LEU B C 1
ATOM 3908 O O . LEU B 1 235 ? -9.219 15.523 1.926 1 97 235 LEU B O 1
ATOM 3912 N N . MET B 1 236 ? -10.633 13.781 1.731 1 98.12 236 MET B N 1
ATOM 3913 C CA . MET B 1 236 ? -9.68 12.992 0.955 1 98.12 236 MET B CA 1
ATOM 3914 C C . MET B 1 236 ? -9.414 13.633 -0.401 1 98.12 236 MET B C 1
ATOM 3916 O O . MET B 1 236 ? -8.266 13.742 -0.829 1 98.12 236 MET B O 1
ATOM 3920 N N . VAL B 1 237 ? -10.492 14.109 -1.03 1 98.62 237 VAL B N 1
ATOM 3921 C CA . VAL B 1 237 ? -10.344 14.75 -2.334 1 98.62 237 VAL B CA 1
ATOM 3922 C C . VAL B 1 237 ? -9.531 16.031 -2.193 1 98.62 237 VAL B C 1
ATOM 3924 O O . VAL B 1 237 ? -8.672 16.328 -3.031 1 98.62 237 VAL B O 1
ATOM 3927 N N . LYS B 1 238 ? -9.734 16.734 -1.15 1 97.56 238 LYS B N 1
ATOM 3928 C CA . LYS B 1 238 ? -8.93 17.922 -0.879 1 97.56 238 LYS B CA 1
ATOM 3929 C C . LYS B 1 238 ? -7.445 17.562 -0.785 1 97.56 238 LYS B C 1
ATOM 3931 O O . LYS B 1 238 ? -6.602 18.234 -1.372 1 97.56 238 LYS B O 1
ATOM 3936 N N . ASP B 1 239 ? -7.113 16.547 -0.042 1 97.81 239 ASP B N 1
ATOM 3937 C CA . ASP B 1 239 ? -5.723 16.141 0.148 1 97.81 239 ASP B CA 1
ATOM 3938 C C . ASP B 1 239 ? -5.098 15.688 -1.17 1 97.81 239 ASP B C 1
ATOM 3940 O O . ASP B 1 239 ? -3.938 15.992 -1.451 1 97.81 239 ASP B O 1
ATOM 3944 N N . VAL B 1 240 ? -5.852 14.93 -1.978 1 98.62 240 VAL B N 1
ATOM 3945 C CA . VAL B 1 240 ? -5.367 14.453 -3.27 1 98.62 240 VAL B CA 1
ATOM 3946 C C . VAL B 1 240 ? -5.133 15.641 -4.203 1 98.62 240 VAL B C 1
ATOM 3948 O O . VAL B 1 240 ? -4.113 15.695 -4.895 1 98.62 240 VAL B O 1
ATOM 3951 N N . ARG B 1 241 ? -6.07 16.594 -4.195 1 98.44 241 ARG B N 1
ATOM 3952 C CA . ARG B 1 241 ? -5.898 17.812 -4.988 1 98.44 241 ARG B CA 1
ATOM 3953 C C . ARG B 1 241 ? -4.625 18.547 -4.59 1 98.44 241 ARG B C 1
ATOM 3955 O O . ARG B 1 241 ? -3.842 18.953 -5.449 1 98.44 241 ARG B O 1
ATOM 3962 N N . LEU B 1 242 ? -4.414 18.703 -3.324 1 98.12 242 LEU B N 1
ATOM 3963 C CA . LEU B 1 242 ? -3.23 19.391 -2.814 1 98.12 242 LEU B CA 1
ATOM 3964 C C . LEU B 1 242 ? -1.957 18.672 -3.238 1 98.12 242 LEU B C 1
ATOM 3966 O O . LEU B 1 242 ? -0.967 19.312 -3.602 1 98.12 242 LEU B O 1
ATOM 3970 N N . ALA B 1 243 ? -1.968 17.328 -3.189 1 98.38 243 ALA B N 1
ATOM 3971 C CA . ALA B 1 243 ? -0.796 16.547 -3.57 1 98.38 243 ALA B CA 1
ATOM 3972 C C . ALA B 1 243 ? -0.481 16.719 -5.055 1 98.38 243 ALA B C 1
ATOM 3974 O O . ALA B 1 243 ? 0.671 16.953 -5.426 1 98.38 243 ALA B O 1
ATOM 3975 N N . VAL B 1 244 ? -1.51 16.625 -5.879 1 98.25 244 VAL B N 1
ATOM 3976 C CA . VAL B 1 244 ? -1.327 16.75 -7.32 1 98.25 244 VAL B CA 1
ATOM 3977 C C . VAL B 1 244 ? -0.869 18.156 -7.668 1 98.25 244 VAL B C 1
ATOM 3979 O O . VAL B 1 244 ? 0.005 18.344 -8.516 1 98.25 244 VAL B O 1
ATOM 3982 N N . GLU B 1 245 ? -1.423 19.109 -7 1 97.31 245 GLU B N 1
ATOM 3983 C CA . GLU B 1 245 ? -1.006 20.484 -7.199 1 97.31 245 GLU B CA 1
ATOM 3984 C C . GLU B 1 245 ? 0.452 20.688 -6.797 1 97.31 245 GLU B C 1
ATOM 3986 O O . GLU B 1 245 ? 1.191 21.422 -7.465 1 97.31 245 GLU B O 1
ATOM 3991 N N . GLU B 1 246 ? 0.855 20.109 -5.645 1 97.5 246 GLU B N 1
ATOM 3992 C CA . GLU B 1 246 ? 2.246 20.188 -5.207 1 97.5 246 GLU B CA 1
ATOM 3993 C C . GLU B 1 246 ? 3.186 19.609 -6.262 1 97.5 246 GLU B C 1
ATOM 3995 O O . GLU B 1 246 ? 4.215 20.203 -6.578 1 97.5 246 GLU B O 1
ATOM 4000 N N . MET B 1 247 ? 2.82 18.484 -6.832 1 98 247 MET B N 1
ATOM 4001 C CA . MET B 1 247 ? 3.615 17.844 -7.879 1 98 247 MET B CA 1
ATOM 4002 C C . MET B 1 247 ? 3.725 18.75 -9.102 1 98 247 MET B C 1
ATOM 4004 O O . MET B 1 247 ? 4.816 18.938 -9.641 1 98 247 MET B O 1
ATOM 4008 N N . ARG B 1 248 ? 2.654 19.359 -9.484 1 97.12 248 ARG B N 1
ATOM 4009 C CA . ARG B 1 248 ? 2.633 20.25 -10.641 1 97.12 248 ARG B CA 1
ATOM 4010 C C . ARG B 1 248 ? 3.492 21.484 -10.398 1 97.12 248 ARG B C 1
ATOM 4012 O O . ARG B 1 248 ? 4.203 21.938 -11.297 1 97.12 248 ARG B O 1
ATOM 4019 N N . SER B 1 249 ? 3.383 21.984 -9.219 1 96.75 249 SER B N 1
ATOM 4020 C CA . SER B 1 249 ? 4.145 23.172 -8.875 1 96.75 249 SER B CA 1
ATOM 4021 C C . SER B 1 249 ? 5.645 22.906 -8.93 1 96.75 249 SER B C 1
ATOM 4023 O O . SER B 1 249 ? 6.438 23.828 -9.133 1 96.75 249 SER B O 1
ATOM 4025 N N . LEU B 1 250 ? 6.066 21.672 -8.797 1 97 250 LEU B N 1
ATOM 4026 C CA . LEU B 1 250 ? 7.465 21.266 -8.859 1 97 250 LEU B CA 1
ATOM 4027 C C . LEU B 1 250 ? 7.871 20.906 -10.281 1 97 250 LEU B C 1
ATOM 4029 O O . LEU B 1 250 ? 8.992 20.453 -10.516 1 97 250 LEU B O 1
ATOM 4033 N N . GLY B 1 251 ? 6.91 21.031 -11.219 1 97.12 251 GLY B N 1
ATOM 4034 C CA . GLY B 1 251 ? 7.168 20.703 -12.609 1 97.12 251 GLY B CA 1
ATOM 4035 C C . GLY B 1 251 ? 7.109 19.203 -12.891 1 97.12 251 GLY B C 1
ATOM 4036 O O . GLY B 1 251 ? 7.684 18.734 -13.867 1 97.12 251 GLY B O 1
ATOM 4037 N N . LEU B 1 252 ? 6.492 18.484 -11.977 1 96.94 252 LEU B N 1
ATOM 4038 C CA . LEU B 1 252 ? 6.426 17.031 -12.133 1 96.94 252 LEU B CA 1
ATOM 4039 C C . LEU B 1 252 ? 5.137 16.625 -12.828 1 96.94 252 LEU B C 1
ATOM 4041 O O . LEU B 1 252 ? 4.09 17.234 -12.625 1 96.94 252 LEU B O 1
ATOM 4045 N N . SER B 1 253 ? 5.195 15.68 -13.75 1 92.62 253 SER B N 1
ATOM 4046 C CA . SER B 1 253 ? 4.066 14.953 -14.32 1 92.62 253 SER B CA 1
ATOM 4047 C C . SER B 1 253 ? 4.109 13.477 -13.93 1 92.62 253 SER B C 1
ATOM 4049 O O . SER B 1 253 ? 4.941 12.727 -14.438 1 92.62 253 SER B O 1
ATOM 4051 N N . MET B 1 254 ? 3.189 13.125 -12.992 1 95.25 254 MET B N 1
ATOM 4052 C CA . MET B 1 254 ? 3.229 11.781 -12.414 1 95.25 254 MET B CA 1
ATOM 4053 C C . MET B 1 254 ? 2.008 10.969 -12.836 1 95.25 254 MET B C 1
ATOM 4055 O O . MET B 1 254 ? 0.879 11.305 -12.477 1 95.25 254 MET B O 1
ATOM 4059 N N . GLU B 1 255 ? 2.225 9.914 -13.508 1 96.62 255 GLU B N 1
ATOM 4060 C CA . GLU B 1 255 ? 1.194 9.125 -14.18 1 96.62 255 GLU B CA 1
ATOM 4061 C C . GLU B 1 255 ? 0.182 8.578 -13.18 1 96.62 255 GLU B C 1
ATOM 4063 O O . GLU B 1 255 ? -1.026 8.742 -13.359 1 96.62 255 GLU B O 1
ATOM 4068 N N . VAL B 1 256 ? 0.605 7.934 -12.141 1 98.31 256 VAL B N 1
ATOM 4069 C CA . VAL B 1 256 ? -0.285 7.293 -11.18 1 98.31 256 VAL B CA 1
ATOM 4070 C C . VAL B 1 256 ? -1.021 8.352 -10.367 1 98.31 256 VAL B C 1
ATOM 4072 O O . VAL B 1 256 ? -2.23 8.258 -10.148 1 98.31 256 VAL B O 1
ATOM 4075 N N . ALA B 1 257 ? -0.303 9.414 -9.938 1 98.5 257 ALA B N 1
ATOM 4076 C CA . ALA B 1 257 ? -0.919 10.484 -9.156 1 98.5 257 ALA B CA 1
ATOM 4077 C C . ALA B 1 257 ? -2.062 11.141 -9.93 1 98.5 257 ALA B C 1
ATOM 4079 O O . ALA B 1 257 ? -3.127 11.406 -9.359 1 98.5 257 ALA B O 1
ATOM 4080 N N . GLU B 1 258 ? -1.874 11.359 -11.203 1 98.12 258 GLU B N 1
ATOM 4081 C CA . GLU B 1 258 ? -2.906 11.984 -12.023 1 98.12 258 GLU B CA 1
ATOM 4082 C C . GLU B 1 258 ? -4.121 11.078 -12.172 1 98.12 258 GLU B C 1
ATOM 4084 O O . GLU B 1 258 ? -5.262 11.547 -12.117 1 98.12 258 GLU B O 1
ATOM 4089 N N . ALA B 1 259 ? -3.902 9.789 -12.367 1 98.56 259 ALA B N 1
ATOM 4090 C CA . ALA B 1 259 ? -5 8.836 -12.477 1 98.56 259 ALA B CA 1
ATOM 4091 C C . ALA B 1 259 ? -5.789 8.758 -11.172 1 98.56 259 ALA B C 1
ATOM 4093 O O . ALA B 1 259 ? -7.023 8.711 -11.188 1 98.56 259 ALA B O 1
ATOM 4094 N N . VAL B 1 260 ? -5.09 8.758 -10.062 1 98.75 260 VAL B N 1
ATOM 4095 C CA . VAL B 1 260 ? -5.723 8.734 -8.75 1 98.75 260 VAL B CA 1
ATOM 4096 C C . VAL B 1 260 ? -6.559 10 -8.555 1 98.75 260 VAL B C 1
ATOM 4098 O O . VAL B 1 260 ? -7.703 9.938 -8.102 1 98.75 260 VAL B O 1
ATOM 4101 N N . GLY B 1 261 ? -5.996 11.156 -8.938 1 98.56 261 GLY B N 1
ATOM 4102 C CA . GLY B 1 261 ? -6.742 12.406 -8.859 1 98.56 261 GLY B CA 1
ATOM 4103 C C . GLY B 1 261 ? -8.039 12.375 -9.648 1 98.56 261 GLY B C 1
ATOM 4104 O O . GLY B 1 261 ? -9.094 12.75 -9.125 1 98.56 261 GLY B O 1
ATOM 4105 N N . ARG B 1 262 ? -8 11.859 -10.852 1 98.25 262 ARG B N 1
ATOM 4106 C CA . ARG B 1 262 ? -9.195 11.789 -11.695 1 98.25 262 ARG B CA 1
ATOM 4107 C C . ARG B 1 262 ? -10.242 10.859 -11.094 1 98.25 262 ARG B C 1
ATOM 4109 O O . ARG B 1 262 ? -11.43 11.172 -11.102 1 98.25 262 ARG B O 1
ATOM 4116 N N . LEU B 1 263 ? -9.773 9.758 -10.57 1 98.69 263 LEU B N 1
ATOM 4117 C CA . LEU B 1 263 ? -10.719 8.789 -10.023 1 98.69 263 LEU B CA 1
ATOM 4118 C C . LEU B 1 263 ? -11.414 9.352 -8.781 1 98.69 263 LEU B C 1
ATOM 4120 O O . LEU B 1 263 ? -12.617 9.148 -8.602 1 98.69 263 LEU B O 1
ATOM 4124 N N . TRP B 1 264 ? -10.711 10.055 -7.969 1 98.75 264 TRP B N 1
ATOM 4125 C CA . TRP B 1 264 ? -11.312 10.602 -6.758 1 98.75 264 TRP B CA 1
ATOM 4126 C C . TRP B 1 264 ? -12.305 11.711 -7.094 1 98.75 264 TRP B C 1
ATOM 4128 O O . TRP B 1 264 ? -13.281 11.93 -6.367 1 98.75 264 TRP B O 1
ATOM 4138 N N . GLU B 1 265 ? -12.102 12.383 -8.219 1 98.69 265 GLU B N 1
ATOM 4139 C CA . GLU B 1 265 ? -13.102 13.352 -8.672 1 98.69 265 GLU B CA 1
ATOM 4140 C C . GLU B 1 265 ? -14.391 12.648 -9.078 1 98.69 265 GLU B C 1
ATOM 4142 O O . GLU B 1 265 ? -15.484 13.172 -8.844 1 98.69 265 GLU B O 1
ATOM 4147 N N . VAL B 1 266 ? -14.273 11.5 -9.664 1 98.44 266 VAL B N 1
ATOM 4148 C CA . VAL B 1 266 ? -15.438 10.695 -10 1 98.44 266 VAL B CA 1
ATOM 4149 C C . VAL B 1 266 ? -16.141 10.25 -8.719 1 98.44 266 VAL B C 1
ATOM 4151 O O . VAL B 1 266 ? -17.375 10.312 -8.625 1 98.44 266 VAL B O 1
ATOM 4154 N N . ILE B 1 267 ? -15.398 9.883 -7.742 1 98.62 267 ILE B N 1
ATOM 4155 C CA . ILE B 1 267 ? -15.922 9.328 -6.496 1 98.62 267 ILE B CA 1
ATOM 4156 C C . ILE B 1 267 ? -16.688 10.398 -5.738 1 98.62 267 ILE B C 1
ATOM 4158 O O . ILE B 1 267 ? -17.797 10.156 -5.254 1 98.62 267 ILE B O 1
ATOM 4162 N N . ILE B 1 268 ? -16.125 11.617 -5.641 1 98.75 268 ILE B N 1
ATOM 4163 C CA . ILE B 1 268 ? -16.797 12.648 -4.871 1 98.75 268 ILE B CA 1
ATOM 4164 C C . ILE B 1 268 ? -18.078 13.07 -5.586 1 98.75 268 ILE B C 1
ATOM 4166 O O . ILE B 1 268 ? -19.078 13.398 -4.945 1 98.75 268 ILE B O 1
ATOM 4170 N N . ARG B 1 269 ? -18.125 13.047 -6.926 1 98.56 269 ARG B N 1
ATOM 4171 C CA . ARG B 1 269 ? -19.328 13.367 -7.676 1 98.56 269 ARG B CA 1
ATOM 4172 C C . ARG B 1 269 ? -20.422 12.32 -7.441 1 98.56 269 ARG B C 1
ATOM 4174 O O . ARG B 1 269 ? -21.609 12.648 -7.375 1 98.56 269 ARG B O 1
ATOM 4181 N N . ASP B 1 270 ? -20 11.125 -7.27 1 98.56 270 ASP B N 1
ATOM 4182 C CA . ASP B 1 270 ? -20.938 10.016 -7.121 1 98.56 270 ASP B CA 1
ATOM 4183 C C . ASP B 1 270 ? -21.422 9.891 -5.684 1 98.56 270 ASP B C 1
ATOM 4185 O O . ASP B 1 270 ? -22.625 9.711 -5.441 1 98.56 270 ASP B O 1
ATOM 4189 N N . GLN B 1 271 ? -20.516 9.992 -4.684 1 98.62 271 GLN B N 1
ATOM 4190 C CA . GLN B 1 271 ? -20.859 9.633 -3.311 1 98.62 271 GLN B CA 1
ATOM 4191 C C . GLN B 1 271 ? -21.109 10.867 -2.461 1 98.62 271 GLN B C 1
ATOM 4193 O O . GLN B 1 271 ? -21.703 10.773 -1.378 1 98.62 271 GLN B O 1
ATOM 4198 N N . GLY B 1 272 ? -20.703 12.039 -2.912 1 98.62 272 GLY B N 1
ATOM 4199 C CA . GLY B 1 272 ? -20.844 13.273 -2.154 1 98.62 272 GLY B CA 1
ATOM 4200 C C . GLY B 1 272 ? -19.719 13.508 -1.171 1 98.62 272 GLY B C 1
ATOM 4201 O O . GLY B 1 272 ? -19.094 12.555 -0.698 1 98.62 272 GLY B O 1
ATOM 4202 N N . PRO B 1 273 ? -19.438 14.781 -0.895 1 98.19 273 PRO B N 1
ATOM 4203 C CA . PRO B 1 273 ? -18.297 15.133 -0.048 1 98.19 273 PRO B CA 1
ATOM 4204 C C . PRO B 1 273 ? -18.469 14.664 1.396 1 98.19 273 PRO B C 1
ATOM 4206 O O . PRO B 1 273 ? -17.484 14.484 2.109 1 98.19 273 PRO B O 1
ATOM 4209 N N . GLU B 1 274 ? -19.656 14.391 1.872 1 97.5 274 GLU B N 1
ATOM 4210 C CA . GLU B 1 274 ? -19.906 14.055 3.27 1 97.5 274 GLU B CA 1
ATOM 4211 C C . GLU B 1 274 ? -19.797 12.547 3.496 1 97.5 274 GLU B C 1
ATOM 4213 O O . GLU B 1 274 ? -19.734 12.086 4.641 1 97.5 274 GLU B O 1
ATOM 4218 N N . SER B 1 275 ? -19.812 11.773 2.404 1 98.56 275 SER B N 1
ATOM 4219 C CA . SER B 1 275 ? -19.656 10.328 2.553 1 98.56 275 SER B CA 1
ATOM 4220 C C . SER B 1 275 ? -18.312 9.977 3.164 1 98.56 275 SER B C 1
ATOM 4222 O O . SER B 1 275 ? -17.391 10.805 3.191 1 98.56 275 SER B O 1
ATOM 4224 N N . ASP B 1 276 ? -18.266 8.773 3.746 1 98.38 276 ASP B N 1
ATOM 4225 C CA . ASP B 1 276 ? -16.984 8.258 4.18 1 98.38 276 ASP B CA 1
ATOM 4226 C C . ASP B 1 276 ? -16.109 7.891 2.982 1 98.38 276 ASP B C 1
ATOM 4228 O O . ASP B 1 276 ? -16.594 7.312 2.006 1 98.38 276 ASP B O 1
ATOM 4232 N N . PHE B 1 277 ? -14.805 8.141 3.062 1 98.5 277 PHE B N 1
ATOM 4233 C CA . PHE B 1 277 ? -13.93 7.941 1.918 1 98.5 277 PHE B CA 1
ATOM 4234 C C . PHE B 1 277 ? -13.875 6.469 1.524 1 98.5 277 PHE B C 1
ATOM 4236 O O . PHE B 1 277 ? -13.539 6.137 0.385 1 98.5 277 PHE B O 1
ATOM 4243 N N . THR B 1 278 ? -14.211 5.531 2.422 1 98.62 278 THR B N 1
ATOM 4244 C CA . THR B 1 278 ? -14.211 4.105 2.105 1 98.62 278 THR B CA 1
ATOM 4245 C C . THR B 1 278 ? -15.344 3.766 1.146 1 98.62 278 THR B C 1
ATOM 4247 O O . THR B 1 278 ? -15.359 2.684 0.553 1 98.62 278 THR B O 1
ATOM 4250 N N . ALA B 1 279 ? -16.281 4.684 0.984 1 98.62 279 ALA B N 1
ATOM 4251 C CA . ALA B 1 279 ? -17.344 4.504 -0.003 1 98.62 279 ALA B CA 1
ATOM 4252 C C . ALA B 1 279 ? -16.797 4.609 -1.423 1 98.62 279 ALA B C 1
ATOM 4254 O O . ALA B 1 279 ? -17.516 4.367 -2.393 1 98.62 279 ALA B O 1
ATOM 4255 N N . ALA B 1 280 ? -15.531 4.855 -1.535 1 98.75 280 ALA B N 1
ATOM 4256 C CA . ALA B 1 280 ? -14.859 5 -2.824 1 98.75 280 ALA B CA 1
ATOM 4257 C C . ALA B 1 280 ? -15.031 3.744 -3.676 1 98.75 280 ALA B C 1
ATOM 4259 O O . ALA B 1 280 ? -14.969 3.807 -4.906 1 98.75 280 ALA B O 1
ATOM 4260 N N . ILE B 1 281 ? -15.32 2.623 -3.072 1 98.75 281 ILE B N 1
ATOM 4261 C CA . ILE B 1 281 ? -15.438 1.37 -3.811 1 98.75 281 ILE B CA 1
ATOM 4262 C C . ILE B 1 281 ? -16.766 1.342 -4.574 1 98.75 281 ILE B C 1
ATOM 4264 O O . ILE B 1 281 ? -16.906 0.6 -5.551 1 98.75 281 ILE B O 1
ATOM 4268 N N . LYS B 1 282 ? -17.75 2.146 -4.16 1 98.56 282 LYS B N 1
ATOM 4269 C CA . LYS B 1 282 ? -19.125 2.018 -4.645 1 98.56 282 LYS B CA 1
ATOM 4270 C C . LYS B 1 282 ? -19.219 2.346 -6.133 1 98.56 282 LYS B C 1
ATOM 4272 O O . LYS B 1 282 ? -19.797 1.586 -6.906 1 98.56 282 LYS B O 1
ATOM 4277 N N . PRO B 1 283 ? -18.656 3.467 -6.562 1 98.44 283 PRO B N 1
ATOM 4278 C CA . PRO B 1 283 ? -18.719 3.701 -8.008 1 98.44 283 PRO B CA 1
ATOM 4279 C C . PRO B 1 283 ? -17.969 2.639 -8.812 1 98.44 283 PRO B C 1
ATOM 4281 O O . PRO B 1 283 ? -18.344 2.332 -9.945 1 98.44 283 PRO B O 1
ATOM 4284 N N . ILE B 1 284 ? -16.922 2.068 -8.281 1 98.38 284 ILE B N 1
ATOM 4285 C CA . ILE B 1 284 ? -16.156 1.013 -8.938 1 98.38 284 ILE B CA 1
ATOM 4286 C C . ILE B 1 284 ? -17 -0.258 -9.016 1 98.38 284 ILE B C 1
ATOM 4288 O O . ILE B 1 284 ? -17.031 -0.92 -10.055 1 98.38 284 ILE B O 1
ATOM 4292 N N . GLU B 1 285 ? -17.688 -0.556 -7.926 1 98.31 285 GLU B N 1
ATOM 4293 C CA . GLU B 1 285 ? -18.656 -1.655 -7.902 1 98.31 285 GLU B CA 1
ATOM 4294 C C . GLU B 1 285 ? -19.719 -1.473 -8.977 1 98.31 285 GLU B C 1
ATOM 4296 O O . GLU B 1 285 ? -20.031 -2.408 -9.711 1 98.31 285 GLU B O 1
ATOM 4301 N N . LYS B 1 286 ? -20.297 -0.312 -8.961 1 97.88 286 LYS B N 1
ATOM 4302 C CA . LYS B 1 286 ? -21.375 0.003 -9.891 1 97.88 286 LYS B CA 1
ATOM 4303 C C . LYS B 1 286 ? -20.938 -0.198 -11.336 1 97.88 286 LYS B C 1
ATOM 4305 O O . LYS B 1 286 ? -21.656 -0.81 -12.133 1 97.88 286 LYS B O 1
ATOM 4310 N N . ALA B 1 287 ? -19.781 0.285 -11.664 1 97.12 287 ALA B N 1
ATOM 4311 C CA . ALA B 1 287 ? -19.25 0.151 -13.016 1 97.12 287 ALA B CA 1
ATOM 4312 C C . ALA B 1 287 ? -19 -1.313 -13.367 1 97.12 287 ALA B C 1
ATOM 4314 O O . ALA B 1 287 ? -19.156 -1.72 -14.516 1 97.12 287 ALA B O 1
ATOM 4315 N N . ALA B 1 288 ? -18.656 -2.102 -12.375 1 97.56 288 ALA B N 1
ATOM 4316 C CA . ALA B 1 288 ? -18.297 -3.5 -12.594 1 97.56 288 ALA B CA 1
ATOM 4317 C C . ALA B 1 288 ? -19.531 -4.402 -12.508 1 97.56 288 ALA B C 1
ATOM 4319 O O . ALA B 1 288 ? -19.484 -5.559 -12.93 1 97.56 288 ALA B O 1
ATOM 4320 N N . GLY B 1 289 ? -20.609 -3.893 -11.883 1 97.56 289 GLY B N 1
ATOM 4321 C CA . GLY B 1 289 ? -21.828 -4.664 -11.727 1 97.56 289 GLY B CA 1
ATOM 4322 C C . GLY B 1 289 ? -21.734 -5.715 -10.633 1 97.56 289 GLY B C 1
ATOM 4323 O O . GLY B 1 289 ? -22.281 -6.809 -10.766 1 97.56 289 GLY B O 1
ATOM 4324 N N . VAL B 1 290 ? -20.938 -5.469 -9.602 1 97.75 290 VAL B N 1
ATOM 4325 C CA . VAL B 1 290 ? -20.828 -6.379 -8.461 1 97.75 290 VAL B CA 1
ATOM 4326 C C . VAL B 1 290 ? -20.859 -5.586 -7.16 1 97.75 290 VAL B C 1
ATOM 4328 O O . VAL B 1 290 ? -20.672 -4.367 -7.164 1 97.75 290 VAL B O 1
ATOM 4331 N N . ILE B 1 291 ? -21.141 -6.188 -6.082 1 97.56 291 ILE B N 1
ATOM 4332 C CA . ILE B 1 291 ? -21.062 -5.621 -4.742 1 97.56 291 ILE B CA 1
ATOM 4333 C C . ILE B 1 291 ? -20.078 -6.434 -3.895 1 97.56 291 ILE B C 1
ATOM 4335 O O . ILE B 1 291 ? -20.172 -7.66 -3.844 1 97.56 291 ILE B O 1
ATOM 4339 N N . VAL B 1 292 ? -19.109 -5.777 -3.373 1 97.38 292 VAL B N 1
ATOM 4340 C CA . VAL B 1 292 ? -18.109 -6.395 -2.514 1 97.38 292 VAL B CA 1
ATOM 4341 C C . VAL B 1 292 ? -18.578 -6.371 -1.063 1 97.38 292 VAL B C 1
ATOM 4343 O O . VAL B 1 292 ? -18.891 -5.309 -0.521 1 97.38 292 VAL B O 1
ATOM 4346 N N . GLY B 1 293 ? -18.484 -7.473 -0.42 1 86.88 293 GLY B N 1
ATOM 4347 C CA . GLY B 1 293 ? -18.875 -7.555 0.981 1 86.88 293 GLY B CA 1
ATOM 4348 C C . GLY B 1 293 ? -20.375 -7.656 1.187 1 86.88 293 GLY B C 1
ATOM 4349 O O . GLY B 1 293 ? -21.125 -7.754 0.22 1 86.88 293 GLY B O 1
ATOM 4350 N N . GLY B 1 294 ? -20.844 -7.594 2.512 1 72.56 294 GLY B N 1
ATOM 4351 C CA . GLY B 1 294 ? -22.25 -7.602 2.869 1 72.56 294 GLY B CA 1
ATOM 4352 C C . GLY B 1 294 ? -22.828 -9 2.979 1 72.56 294 GLY B C 1
ATOM 4353 O O . GLY B 1 294 ? -23.969 -9.172 3.41 1 72.56 294 GLY B O 1
ATOM 4354 N N . GLY B 1 295 ? -22.172 -9.953 2.348 1 55.22 295 GLY B N 1
ATOM 4355 C CA . GLY B 1 295 ? -22.797 -11.266 2.455 1 55.22 295 GLY B CA 1
ATOM 4356 C C . GLY B 1 295 ? -22.672 -11.867 3.842 1 55.22 295 GLY B C 1
ATOM 4357 O O . GLY B 1 295 ? -21.859 -11.422 4.648 1 55.22 295 GLY B O 1
ATOM 4358 N N . LYS B 1 296 ? -23.641 -12.672 4.422 1 44.47 296 LYS B N 1
ATOM 4359 C CA . LYS B 1 296 ? -23.844 -13.336 5.703 1 44.47 296 LYS B CA 1
ATOM 4360 C C . LYS B 1 296 ? -22.531 -13.875 6.266 1 44.47 296 LYS B C 1
ATOM 4362 O O . LYS B 1 296 ? -22.484 -14.336 7.406 1 44.47 296 LYS B O 1
ATOM 4367 N N . GLY B 1 297 ? -21.5 -14.352 5.594 1 38.41 297 GLY B N 1
ATOM 4368 C CA . GLY B 1 297 ? -20.406 -15.148 6.121 1 38.41 297 GLY B CA 1
ATOM 4369 C C . GLY B 1 297 ? -19.281 -14.312 6.703 1 38.41 297 GLY B C 1
ATOM 4370 O O . GLY B 1 297 ? -18.188 -14.82 6.969 1 38.41 297 GLY B O 1
ATOM 4371 N N . GLY B 1 298 ? -19.125 -13.133 6.617 1 35.5 298 GLY B N 1
ATOM 4372 C CA . GLY B 1 298 ? -17.906 -12.398 6.93 1 35.5 298 GLY B CA 1
ATOM 4373 C C . GLY B 1 298 ? -17.688 -12.227 8.422 1 35.5 298 GLY B C 1
ATOM 4374 O O . GLY B 1 298 ? -16.828 -11.445 8.836 1 35.5 298 GLY B O 1
ATOM 4375 N N . ALA B 1 299 ? -18.547 -12.625 9.297 1 32.91 299 ALA B N 1
ATOM 4376 C CA . ALA B 1 299 ? -18.281 -12.367 10.711 1 32.91 299 ALA B CA 1
ATOM 4377 C C . ALA B 1 299 ? -17.078 -13.164 11.188 1 32.91 299 ALA B C 1
ATOM 4379 O O . ALA B 1 299 ? -17.203 -14.312 11.625 1 32.91 299 ALA B O 1
ATOM 4380 N N . HIS B 1 300 ? -15.953 -13.344 10.508 1 28.58 300 HIS B N 1
ATOM 4381 C CA . HIS B 1 300 ? -14.906 -13.906 11.352 1 28.58 300 HIS B CA 1
ATOM 4382 C C . HIS B 1 300 ? -14.547 -12.961 12.492 1 28.58 300 HIS B C 1
ATOM 4384 O O . HIS B 1 300 ? -14.125 -11.828 12.25 1 28.58 300 HIS B O 1
ATOM 4390 N N . ALA B 1 301 ? -15.156 -13.039 13.648 1 27.67 301 ALA B N 1
ATOM 4391 C CA . ALA B 1 301 ? -14.969 -12.359 14.93 1 27.67 301 ALA B CA 1
ATOM 4392 C C . ALA B 1 301 ? -13.5 -12.32 15.328 1 27.67 301 ALA B C 1
ATOM 4394 O O . ALA B 1 301 ? -12.805 -13.336 15.273 1 27.67 301 ALA B O 1
ATOM 4395 N N . ALA B 1 302 ? -12.773 -11.195 15.414 1 25.12 302 ALA B N 1
ATOM 4396 C CA . ALA B 1 302 ? -11.625 -10.898 16.266 1 25.12 302 ALA B CA 1
ATOM 4397 C C . ALA B 1 302 ? -11.75 -11.594 17.625 1 25.12 302 ALA B C 1
ATOM 4399 O O . ALA B 1 302 ? -12.57 -11.203 18.453 1 25.12 302 ALA B O 1
ATOM 4400 N N . LYS B 1 303 ? -12.078 -12.938 17.703 1 22.78 303 LYS B N 1
ATOM 4401 C CA . LYS B 1 303 ? -11.727 -13.438 19.031 1 22.78 303 LYS B CA 1
ATOM 4402 C C . LYS B 1 303 ? -10.211 -13.492 19.203 1 22.78 303 LYS B C 1
ATOM 4404 O O . LYS B 1 303 ? -9.492 -13.953 18.328 1 22.78 303 LYS B O 1
#

Organism: NCBI:txid2511166

pLDDT: mean 96.12, std 11.08, range [21.8, 98.94]

Nearest PDB structures (foldseek):
  3q3c-assembly1_A  TM=9.302E-01  e=1.378E-28  Pseudomonas aeruginosa
  3cky-assembly1_A  TM=8.810E-01  e=3.155E-29  unclassified
  3obb-assembly1_A  TM=9.322E-01  e=1.149E-26  Pseudomonas aeruginosa
  3g0o-assembly1_A  TM=8.950E-01  e=3.045E-23  Salmonella enterica subsp. enterica serovar Typhimurium
  3cky-assembly2_D  TM=9.112E-01  e=1.686E-19  unclassified

Foldseek 3Di:
DEEEEEDCPLQRVLLLLLLVVVPYAYEYDYPDVVSVVVVVVSPYHYADAQQRSLQPDAHYEYEDQELVVVQCQQANVRHNLNHDRYAEYEYQYQYAQVSQVVSQVRSVVSNHWYKYWHWDDGSVLQNVLAIETEIEADPVVCVVCVVSNSSRHDYDYQYHDGRRSNLVVLVVLLVVLLLLLVVLLVLLVQVLVPDASVVVLVVCCVDPNDDCCSVPVCLPDQQQVNQPSPAWLLSSLVSLVSSVVVCVVVVHDDDSSVVSNVLSVVQCVVQNRGGRNSCSSVVVCVVSVHGHHPDPPSCPDPD/DEEEEEDCPLQRVLLLLLLVVVPYAYEYDYPDVVSQVVVVVSPHHYADAQQRSLQPDQHYEYEDQELVVVQCQQANVRHNLNHDRYAEYEYQYQYAQVSQVVSQVRSVVSNHWYKYWHWDDGSVLQNVLAIETEIEADPVVCVVCVVSNSSRHDYDYQYHDGRRSNLVVLVVLLVVLLLLQVVLLVLLVQVLVPDASLVVLVVCCVDPNDDCCSVPVCLPDQQQVNQPSPAWLLSSLVSLVSSVVVCVVVVHDDDSSVVSNVLSVVQCVPQNRGGRNSCSSVVVCVVSVHGHHPDPPSCPDPD

Radius of gyration: 27.04 Å; Cα contacts (8 Å, |Δi|>4): 1395; chains: 2; bounding box: 50×83×59 Å

Secondary structure (DSSP, 8-state):
-EEEEE--STTHHHHHHHHHHTT-EEEEE-S-HHHHHHHHTTTPEE-SSHHHHHTT-SEEEE--SSHHHHHHHHHSTTSGGG-SS--EEEE-S---HHHHHHHHHHHHTTTPEEEE--EESHHHHHHHT-EEEEEES-HHHHHHHHHHHHHHEEEEEEESSTTHHHHHHHHHHHHHHHHHHHHHHHHHHHHHTT--HHHHHHHHHHSTT-BHIIIIIIIIIITTT---SS-BHHHHHHHHHHHHHHHHHTT---HHHHHHHHHHHHHHHHH-TTSBGGGGHHHHHHHHT---S-STT------/-EEEEE--STTHHHHHHHHHHTT-EEEEE-S-HHHHHHHHTTTPEE-SSHHHHHTT-SEEEE--SSHHHHHHHHHSTTSGGG-SS--EEEE-S---HHHHHHHHHHHHTTTPEEEE--EESHHHHHHHT-EEEEEES-HHHHHHHHHHHHHHEEEEEEESSTTHHHHHHHHHHHHHHHHHHHHHHHHHHHHHTT--HHHHHHHHHHSTT-BHIIIIIIIIIITTT---SS-BHHHHHHHHHHHHHHHHHTT---HHHHHHHHHHHHHHHHH-TTSBGGGGHHHHHHHHT---S-STT------

Sequence (606 aa):
MEIGFIGLGKMGFPMARRLIEAGHTLTVFDTRKDAVDQLVARGAAPATSPKDIADRVETVMASLPSLQASLEVATGKGGVIEGARVKRFIDLSTVGSQMAVKIHDLLAQKNIVQIDSPVSGGVSGAEKGTLAVMVSGPKPDFELVKGALDVIGKVFFIGTKPGSGQTMKLANNFLSATAMVATSEAVVMGVKSGLDPAVMIDVINAGSGLNTASRDKFPRSVLPRSFDFGFATGLMVKDVRLAVEEMRSLGLSMEVAEAVGRLWEVIIRDQGPESDFTAAIKPIEKAAGVIVGGGKGGAHAAKMEIGFIGLGKMGFPMARRLIEAGHTLTVFDTRKDAVDQLVARGAAPATSPKDIADRVETVMASLPSLQASLEVATGKGGVIEGARVKRFIDLSTVGSQMAVKIHDLLAQKNIVQIDSPVSGGVSGAEKGTLAVMVSGPKPDFELVKGALDVIGKVFFIGTKPGSGQTMKLANNFLSATAMVATSEAVVMGVKSGLDPAVMIDVINAGSGLNTASRDKFPRSVLPRSFDFGFATGLMVKDVRLAVEEMRSLGLSMEVAEAVGRLWEVIIRDQGPESDFTAAIKPIEKAAGVIVGGGKGGAHAAK

Solvent-accessible surface area (backbone atoms only — not comparable to full-atom values): 29845 Å² total; per-residue (Å²): 97,62,35,19,41,34,34,50,49,78,54,23,34,38,37,53,53,45,41,42,75,72,64,33,47,40,34,34,33,46,96,50,61,66,52,43,50,58,43,36,75,68,68,32,40,81,42,91,38,48,18,55,33,15,49,72,25,41,36,34,37,34,32,46,94,39,52,64,52,47,46,38,46,43,64,33,92,64,3,33,62,72,22,78,42,40,41,34,42,36,39,39,33,79,50,36,33,66,54,41,35,52,49,34,57,58,31,45,77,69,67,25,44,50,31,35,30,20,63,32,44,61,52,67,15,24,65,69,28,54,14,26,32,27,30,9,23,56,64,70,61,46,63,71,45,42,70,66,49,48,54,36,9,51,72,40,83,58,41,60,52,71,20,45,10,29,47,52,47,27,35,26,49,37,38,29,55,42,36,44,54,49,48,35,53,32,47,49,50,36,40,71,72,68,42,52,60,70,58,48,37,54,49,25,58,51,26,54,26,26,29,42,29,55,64,49,45,34,70,70,12,38,39,67,61,64,38,66,82,78,48,37,23,40,58,52,43,49,45,36,50,45,30,51,50,52,36,46,75,72,71,44,87,54,63,50,60,52,33,44,46,55,51,44,54,52,36,36,71,72,61,35,45,80,32,27,44,64,48,53,40,49,64,57,22,59,72,63,72,48,78,76,50,65,61,91,76,69,75,72,70,90,118,97,62,33,19,41,35,32,49,49,78,53,24,36,38,36,52,51,46,39,42,74,73,64,33,46,40,35,33,32,45,93,49,61,68,53,43,50,58,42,37,75,70,68,34,40,80,43,90,38,48,18,55,32,14,49,72,26,42,35,36,37,33,32,48,94,39,52,64,52,48,48,37,44,44,64,32,91,62,3,34,60,71,24,79,42,41,42,34,41,36,38,39,32,80,50,36,32,68,54,40,34,51,50,33,57,57,30,46,75,69,67,26,46,51,31,36,32,19,64,33,46,59,53,67,15,27,65,70,27,54,13,26,31,27,31,10,22,56,65,70,61,46,63,71,47,42,70,66,48,48,53,36,10,51,74,41,84,60,40,60,52,71,20,45,9,29,46,52,47,27,35,26,49,38,40,30,54,43,37,45,54,50,48,36,53,32,47,49,50,35,41,72,73,68,42,53,59,72,60,49,38,55,48,24,59,52,25,54,25,27,29,43,29,54,64,49,44,34,70,70,11,35,38,67,60,64,38,65,84,77,47,36,23,40,59,52,45,50,46,35,50,45,32,51,50,54,34,45,74,72,70,43,86,54,62,50,61,52,32,44,45,54,52,45,54,53,36,36,73,72,61,34,46,80,32,27,44,66,47,52,41,51,64,56,22,60,74,62,72,48,76,76,51,64,62,91,76,69,77,74,71,91,117

InterPro domains:
  IPR002204 3-hydroxyisobutyrate dehydrogenase-related, conserved site [PS00895] (5-18)
  IPR006115 6-phosphogluconate dehydrogenase, NADP-binding [PF03446] (2-159)
  IPR008927 6-phosphogluconate dehydrogenase-like, C-terminal domain superfamily [SSF48179] (162-289)
  IPR013328 6-phosphogluconate dehydrogenase, domain 2 [G3DSA:1.10.1040.10] (163-292)
  IPR015815 3-hydroxyisobutyrate dehydrogenase-related [PIRSF000103] (1-289)
  IPR029154 3-hydroxyisobutyrate dehydrogenase-like, NAD-binding domain [PF14833] (163-283)
  IPR036291 NAD(P)-binding domain superfamily [SSF51735] (1-157)

=== Feature glossary ===
The record interleaves many kinds of information about one protein. Here is each kind framed as the question it answers.

Q: What are the backbone torsion angles?
A: φ (phi) and ψ (psi) are the two rotatable backbone dihedrals per residue: φ is the C(i-1)–N–Cα–C torsion, ψ is the N–Cα–C–N(i+1) torsion, both in degrees on (−180°, 180°]. α-helical residues cluster near (−60°, −45°); β-strand residues near (−120°, +130°). A Ramachandran plot is simply a scatter of (φ, ψ) for every residue.

Q: What is the amino-acid chain?
A: This is the polypeptide sequence — one letter per residue, N-terminus first. Length ranges from a few dozen residues for small domains to over a thousand for large multi-domain proteins.

Q: How mobile is each atom in the crystal?
A: For experimental (PDB) structures, the B-factor (temperature factor) quantifies the positional spread of each atom in the crystal — a combination of thermal vibration and static disorder — in units of Å². High B-factors mark flexible loops or poorly resolved regions; low B-factors mark the rigid, well-ordered core.

Q: Are the domains correctly placed relative to each other?
A: Predicted Aligned Error (PAE) is an AlphaFold confidence matrix: entry (i, j) is the expected error in the position of residue j, in ångströms, when the prediction is superimposed on the true structure at residue i. Low PAE within a block of residues means that block is internally rigid and well-predicted; high PAE between two blocks means their relative placement is uncertain even if each block individually is confident.

Q: How confident is the AlphaFold model at each residue?
A: pLDDT is the predicted lDDT-Cα score: AlphaFold's confidence that the local environment of each residue (all inter-atomic distances within 15 Å) is correctly placed. It is a per-residue number between 0 and 100, with higher meaning more reliable.

Q: What family and function is it annotated with?
A: Functional annotations link the protein to curated databases. InterPro entries identify conserved domains and families by matching the sequence against member-database signatures (Pfam, PROSITE, CDD, …). Gene Ontology (GO) terms describe molecular function, biological process, and cellular component in a controlled vocabulary. CATH places the structure in a hierarchical fold classification (Class/Architecture/Topology/Homologous-superfamily). The organism is the source species.

Q: How big and how compact is the whole molecule?
A: Three whole-structure scalars: the radius of gyration (RMS distance of Cα from centroid, in Å), the count of Cα–Cα contacts (pairs closer than 8 Å and separated by more than four residues in sequence — i.e. tertiary, not local, contacts), and the bounding-box dimensions. Together they distinguish compact globular folds from extended fibres or disordered chains.

Q: What known structures does this most resemble?
A: The Foldseek neighbor list gives the closest experimentally determined structures in the PDB, ranked by structural alignment. TM-score near 1 means near-identical fold; near 0.3 means only rough topology match. This is how one finds what a novel AlphaFold prediction most resembles in the solved-structure universe.

Q: Which residues are buried vs exposed?
A: SASA measures how much of the protein is reachable by solvent. It is computed by rolling a water-sized probe over the atomic surface and summing the exposed area (Å²). Per-residue SASA distinguishes core (buried, low SASA) from surface (exposed, high SASA) residues; total SASA is a whole-molecule size measure.

Q: Which residues are in helices, strands, or loops?
A: Eight-state secondary structure (DSSP): H is the canonical α-helix, G the tighter 3₁₀-helix, I the wider π-helix; E/B are β-structure, T and S are turns and bends, and '-' is everything else. DSSP derives these from the pattern of main-chain N–H···O=C hydrogen bonds, not from the sequence.

Q: Where is each backbone atom in 3D?
A: Structure coordinates are given as an mmCIF _atom_site loop: one row per atom with element, residue name, chain id, sequence number, and x/y/z position in Å. Only the four main-chain atoms per residue are included here; side chains are omitted to keep the record compact.

Q: What if only a Cα trace is available?
A: Three-state secondary structure (P-SEA) collapses the eight DSSP classes into helix (a), strand (b), and coil (c). P-SEA assigns these from Cα geometry alone — distances and angles — without requiring backbone oxygens, so it works on any Cα trace.

Q: What do the rendered images show?
A: The six renders are orthographic views along the three Cartesian axes in both directions. Representation (cartoon, sticks, or surface) and color scheme (sequence-rainbow or by-chain) vary across proteins so the training set covers all the common visualization conventions.

Q: What does the local fold look like, residue by residue?
A: Foldseek's 3Di representation compresses backbone geometry into a per-residue letter drawn from a learned twenty-state alphabet. It captures the tertiary interaction pattern around each residue — which residues are packed against it in space, regardless of where they are in sequence.

Q: What do the diagnostic plots show?
A: The contact map is a binary N×N matrix image: pixel (i, j) is dark where Cα_i and Cα_j are within 8 Å and |i−j|>4. Because the |i−j|>4 filter removes local helical contacts, off-diagonal stripes parallel to the main diagonal indicate parallel β-sheets; stripes perpendicular to it indicate antiparallel β-sheets. The Ramachandran plot scatters every residue's (φ, ψ) pair against the sterically allowed regions. The PAE heatmap renders the predicted-aligned-error matrix.